Protein AF-A0A517Y3L7-F1 (afdb_monomer_lite)

Foldseek 3Di:
DDDDDDDDDDDDPDPDPDDPPVPAEEWEFAQQFPDLELVQLRRTPVSGRHAAAHEYEYEPYPDQEHEHPDEPHEYAAYYYHDDPPGADEHEYEYPYEYHYEQVSDVAHYYAEHYEYEYHYQYEDEYHHEEHEHEHADLHYEYEYQHAYEYAYEYEYHYAHEYEYEHEPVDPNTQAHHYAHEYEFAFHEYEYNYPRQARQHHQEYEFHPQDDAACRGEYEYQEENNHHLAHAYEFHLNGEYAFNYLAEHHHAEAHYDANHEYEFEQHFDPGERYEYAYAAEQANYAYQYADDPDDDAFTKGFHYHYNYPDAHHHDHHLADAQFWDAHVNFIWHWHCLPDPGGTTMIGGHPDGDFDWKWKKFFQQQWTFIFTFDLQQDRPDGTDIAHQDRRRRFMWAWDWAQQELPSFIKIWIWTAADFQTWIWIATSPVSHDTLGHTDHPDDVSRGPRHIWYKEWDCQVSPNHIKMWIKGAAQQAQKIWIWGRYPSDIDTQAIDRQDPDRPDRGMKYKEWAALQLPPGIKIKIKGFAQQFQKIWIWDSVCRSPHTDTLEDIDRQADDPLSVPQRGYWAWYWWALQLPSGIWIWIKRAAQAFRKTWIFRSNCVSVRNVVVRNVDPLEIEGVVNCRPDRQIWAWYWDQSRSNRHIWIWIWFGAQFFTWIWIGHSVQSPDHYDGPTPDIDRPPVRHGGRGTMHMD

Secondary structure (DSSP, 8-state):
---PPPPPP-------------PPPEEEE---SSSSBTT-GGGBTTSSPPPTT-EEEE-S-S--EEEE--TTEEESEEEES-STT-----EEEESS-EEEETTS-S-SEEE-SSEEEEESSS-EEEESS-EEEEE--TT-EEEE-SPEEESS-EEEESSSEEEE---TTSTT-------SPEEE-SEEEEE---SSS-SS-SEEEE--S-SSTTSEEEE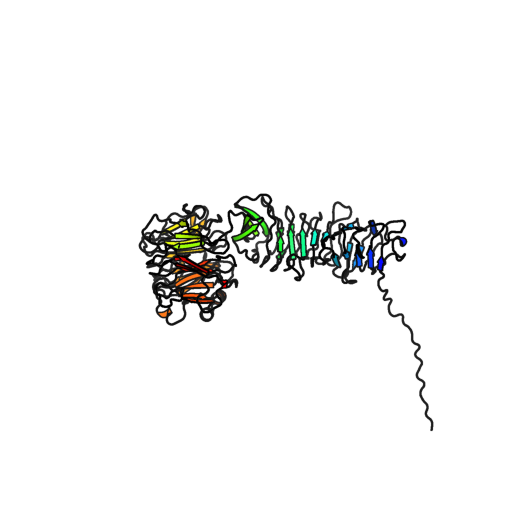E-SSS-S-TTPEEEE-TTEEEEE--SS-EEESEEEE-TT-EEE-B--STT--SEEESS-EE-TTPEE-PBPPSS--TT-EEEEEEE-SSSPPBS--TT--TT-EEEETTEEEEEEEEETTTTEEEEEE-SS----EEEEE-STTSEEEEEE--TTS---SPPEEEESSS--SS-EEEEEE-SSSSSSPEEEEEE-TTS---EEEE-TTTS--EEEEEE-SSTT-TT--S-EEEEEE-SSSSSS-EEEEEE-TT--SEEEEEEEETTEEEEEEEEESSS-TT--S-EEEEEE-SSSSSS-EEEEEE-TTS-SEEEEE-GGGTTSSPPBSS--EESS-STTTTT--S-EEEEEE-SS-SSS-EEEEEE-TTS--EEEEE-HHHHHTT-HHHHHHS-SEEEEGGG-TT--S-EEEEEE-SSSSSS-EEEEEE-TTSB--EEEE-GGG--SSSPPPPSEEE-GGGG-B-TT--EE-

Structure (mmCIF, N/CA/C/O backbone):
data_AF-A0A517Y3L7-F1
#
_entry.id   AF-A0A517Y3L7-F1
#
loop_
_atom_site.group_PDB
_atom_site.id
_atom_site.type_symbol
_atom_site.label_atom_id
_atom_site.label_alt_id
_atom_site.label_comp_id
_atom_site.label_asym_id
_atom_site.label_entity_id
_atom_site.label_seq_id
_atom_site.pdbx_PDB_ins_code
_atom_site.Cartn_x
_atom_site.Cartn_y
_atom_site.Cartn_z
_atom_site.occupancy
_atom_site.B_iso_or_equiv
_atom_site.auth_seq_id
_atom_site.auth_comp_id
_atom_site.auth_asym_id
_atom_site.auth_atom_id
_atom_site.pdbx_PDB_model_num
ATOM 1 N N . MET A 1 1 ? -78.018 -64.694 26.580 1.00 43.09 1 MET A N 1
ATOM 2 C CA . MET A 1 1 ? -76.608 -64.482 26.188 1.00 43.09 1 MET A CA 1
ATOM 3 C C . MET A 1 1 ? -76.006 -63.459 27.131 1.00 43.09 1 MET A C 1
ATOM 5 O O . MET A 1 1 ? -76.563 -62.379 27.266 1.00 43.09 1 MET A O 1
ATOM 9 N N . ARG A 1 2 ? -74.946 -63.841 27.850 1.00 42.09 2 ARG A N 1
ATOM 10 C CA . ARG A 1 2 ? -74.140 -62.941 28.683 1.00 42.09 2 ARG A CA 1
ATOM 11 C C . ARG A 1 2 ? -73.312 -62.042 27.764 1.00 42.09 2 ARG A C 1
ATOM 13 O O . ARG A 1 2 ? -72.660 -62.572 26.876 1.00 42.09 2 ARG A O 1
ATOM 20 N N . HIS A 1 3 ? -73.277 -60.741 28.026 1.00 41.38 3 HIS A N 1
ATOM 21 C CA . HIS A 1 3 ? -72.160 -59.887 27.628 1.00 41.38 3 HIS A CA 1
ATOM 22 C C . HIS A 1 3 ? -71.798 -58.998 2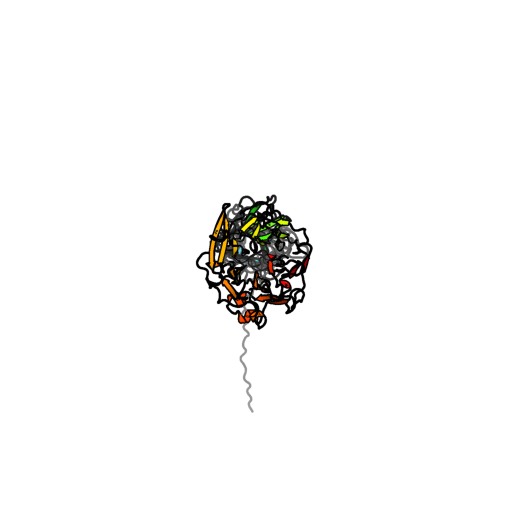8.817 1.00 41.38 3 HIS A C 1
ATOM 24 O O . HIS A 1 3 ? -72.534 -58.093 29.193 1.00 41.38 3 HIS A O 1
ATOM 30 N N . THR A 1 4 ? -70.686 -59.347 29.454 1.00 46.94 4 THR A N 1
ATOM 31 C CA . THR A 1 4 ? -70.003 -58.585 30.498 1.00 46.94 4 THR A CA 1
ATOM 32 C C . THR A 1 4 ? -69.036 -57.613 29.831 1.00 46.94 4 THR A C 1
ATOM 34 O O . THR A 1 4 ? -68.093 -58.049 29.173 1.00 46.94 4 THR A O 1
ATOM 37 N N . THR A 1 5 ? -69.258 -56.313 29.994 1.00 49.81 5 THR A N 1
ATOM 38 C CA . THR A 1 5 ? -68.304 -55.252 29.638 1.00 49.81 5 THR A CA 1
ATOM 39 C C . THR A 1 5 ? -67.323 -55.023 30.801 1.00 49.81 5 THR A C 1
ATOM 41 O O . THR A 1 5 ? -67.767 -55.005 31.951 1.00 49.81 5 THR A O 1
ATOM 44 N N . PRO A 1 6 ? -66.006 -54.857 30.564 1.00 47.34 6 PRO A N 1
ATOM 45 C CA . PRO A 1 6 ? -65.034 -54.657 31.636 1.00 47.34 6 PRO A CA 1
ATOM 46 C C . PRO A 1 6 ? -65.044 -53.207 32.135 1.00 47.34 6 PRO A C 1
ATOM 48 O O . PRO A 1 6 ? -65.073 -52.264 31.346 1.00 47.34 6 PRO A O 1
ATOM 51 N N . VAL A 1 7 ? -64.977 -53.033 33.455 1.00 49.69 7 VAL A N 1
ATOM 52 C CA . VAL A 1 7 ? -64.761 -51.738 34.114 1.00 49.69 7 VAL A CA 1
ATOM 53 C C . VAL A 1 7 ? -63.269 -51.400 34.038 1.00 49.69 7 VAL A C 1
ATOM 55 O O . VAL A 1 7 ? -62.447 -52.126 34.592 1.00 49.69 7 VAL A O 1
ATOM 58 N N . LEU A 1 8 ? -62.917 -50.307 33.356 1.00 47.03 8 LEU A N 1
ATOM 59 C CA . LEU A 1 8 ? -61.557 -49.757 33.359 1.00 47.03 8 LEU A CA 1
ATOM 60 C C . LEU A 1 8 ? -61.261 -49.044 34.698 1.00 47.03 8 LEU A C 1
ATOM 62 O O . LEU A 1 8 ? -62.159 -48.402 35.254 1.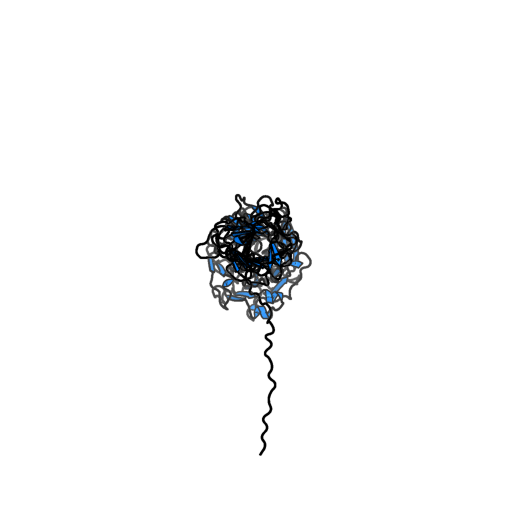00 47.03 8 LEU A O 1
ATOM 66 N N . PRO A 1 9 ? -60.024 -49.117 35.226 1.00 46.47 9 PRO A N 1
ATOM 67 C CA . PRO A 1 9 ? -59.666 -48.457 36.474 1.00 46.47 9 PRO A CA 1
ATOM 68 C C . PRO A 1 9 ? -59.671 -46.933 36.310 1.00 46.47 9 PRO A C 1
ATOM 70 O O . PRO A 1 9 ? -59.100 -46.385 35.369 1.00 46.47 9 PRO A O 1
ATOM 73 N N . ARG A 1 10 ? -60.299 -46.230 37.259 1.00 50.38 10 ARG A N 1
ATOM 74 C CA . ARG A 1 10 ? -60.228 -44.767 37.358 1.00 50.38 10 ARG A CA 1
ATOM 75 C C . ARG A 1 10 ? -58.817 -44.360 37.784 1.00 50.38 10 ARG A C 1
ATOM 77 O O . ARG A 1 10 ? -58.494 -44.420 38.969 1.00 50.38 10 ARG A O 1
ATOM 84 N N . HIS A 1 11 ? -57.997 -43.906 36.840 1.00 50.53 11 HIS A N 1
ATOM 85 C CA . HIS A 1 11 ? -56.806 -43.129 37.168 1.00 50.53 11 HIS A CA 1
ATOM 86 C C . HIS A 1 11 ? -57.242 -41.794 37.786 1.00 50.53 11 HIS A C 1
ATOM 88 O O . HIS A 1 11 ? -57.921 -40.991 37.147 1.00 50.53 11 HIS A O 1
ATOM 94 N N . ARG A 1 12 ? -56.870 -41.552 39.050 1.00 54.28 12 ARG A N 1
ATOM 95 C CA . ARG A 1 12 ? -56.853 -40.192 39.600 1.00 54.28 12 ARG A CA 1
ATOM 96 C C . ARG A 1 12 ? -55.804 -39.407 38.822 1.00 54.28 12 ARG A C 1
ATOM 98 O O . ARG A 1 12 ? -54.641 -39.799 38.821 1.00 54.28 12 ARG A O 1
ATOM 105 N N . VAL A 1 13 ? -56.210 -38.301 38.208 1.00 44.38 13 VAL A N 1
ATOM 106 C CA . VAL A 1 13 ? -55.273 -37.289 37.717 1.00 44.38 13 VAL A CA 1
ATOM 107 C C . VAL A 1 13 ? -54.546 -36.740 38.943 1.00 44.38 13 VAL A C 1
ATOM 109 O O . VAL A 1 13 ? -55.154 -36.090 39.794 1.00 44.38 13 VAL A O 1
ATOM 112 N N . ARG A 1 14 ? -53.265 -37.074 39.086 1.00 54.47 14 ARG A N 1
ATOM 113 C CA . ARG A 1 14 ? -52.361 -36.369 39.991 1.00 54.47 14 ARG A CA 1
ATOM 114 C C . ARG A 1 14 ? -51.876 -35.161 39.196 1.00 54.47 14 ARG A C 1
ATOM 116 O O . ARG A 1 14 ? -51.175 -35.339 38.208 1.00 54.47 14 ARG A O 1
ATOM 123 N N . LEU A 1 15 ? -52.302 -33.958 39.583 1.00 48.88 15 LEU A N 1
ATOM 124 C CA . LEU A 1 15 ? -51.553 -32.760 39.214 1.00 48.88 15 LEU A CA 1
ATOM 125 C C . LEU A 1 15 ? -50.228 -32.860 39.968 1.00 48.88 15 LEU A C 1
ATOM 127 O O . LEU A 1 15 ? -50.165 -32.598 41.168 1.00 48.88 15 LEU A O 1
ATOM 131 N N . GLU A 1 16 ? -49.193 -33.329 39.289 1.00 52.03 16 GLU A N 1
ATOM 132 C CA . GLU A 1 16 ? -47.834 -33.034 39.712 1.00 52.03 16 GLU A CA 1
ATOM 133 C C . GLU A 1 16 ? -47.597 -31.568 39.354 1.00 52.03 16 GLU A C 1
ATOM 135 O O . GLU A 1 16 ? -47.969 -31.121 38.267 1.00 52.03 16 GLU A O 1
ATOM 140 N N . ARG A 1 17 ? -47.087 -30.793 40.315 1.00 49.19 17 ARG A N 1
ATOM 141 C CA . ARG A 1 17 ? -46.676 -29.409 40.092 1.00 49.19 17 ARG A CA 1
ATOM 142 C C . ARG A 1 17 ? -45.579 -29.457 39.033 1.00 49.19 17 ARG A C 1
ATOM 144 O O . ARG A 1 17 ? -44.445 -29.807 39.344 1.00 49.19 17 ARG A O 1
ATOM 151 N N . LEU A 1 18 ? -45.969 -29.193 37.787 1.00 44.38 18 LEU A N 1
ATOM 152 C CA . LEU A 1 18 ? -45.055 -28.876 36.704 1.00 44.38 18 LEU A CA 1
ATOM 153 C C . LEU A 1 18 ? -44.183 -27.732 37.232 1.00 44.38 18 LEU A C 1
ATOM 155 O O . LEU A 1 18 ? -44.730 -26.792 37.802 1.00 44.38 18 LEU A O 1
ATOM 159 N N . GLU A 1 19 ? -42.871 -27.921 37.153 1.00 47.38 19 GLU A N 1
ATOM 160 C CA . GLU A 1 19 ? -41.778 -27.053 37.606 1.00 47.38 19 GLU A CA 1
ATOM 161 C C . GLU A 1 19 ? -42.182 -25.585 37.818 1.00 47.38 19 GLU A C 1
ATOM 163 O O . GLU A 1 19 ? -42.845 -24.999 36.960 1.00 47.38 19 GLU A O 1
ATOM 168 N N . ASP A 1 20 ? -41.746 -24.975 38.929 1.00 44.28 20 ASP A N 1
ATOM 169 C CA . ASP A 1 20 ? -41.801 -23.520 39.104 1.00 44.28 20 ASP A CA 1
ATOM 170 C C . ASP A 1 20 ? -40.955 -22.861 38.010 1.00 44.28 20 ASP A C 1
ATOM 172 O O . ASP A 1 20 ? -39.797 -22.504 38.204 1.00 44.28 20 ASP A O 1
ATOM 176 N N . ARG A 1 21 ? -41.534 -22.682 36.827 1.00 45.38 21 ARG A N 1
ATOM 177 C CA . ARG A 1 21 ? -41.110 -21.648 35.901 1.00 45.38 21 ARG A CA 1
ATOM 178 C C . ARG A 1 21 ? -41.679 -20.362 36.474 1.00 45.38 21 ARG A C 1
ATOM 180 O O . ARG A 1 21 ? -42.714 -19.886 36.013 1.00 45.38 21 ARG A O 1
ATOM 187 N N . THR A 1 22 ? -41.051 -19.853 37.534 1.00 55.84 22 THR A N 1
ATOM 188 C CA . THR A 1 22 ? -41.188 -18.444 37.897 1.00 55.84 22 THR A CA 1
ATOM 189 C C . THR A 1 22 ? -40.742 -17.681 36.663 1.00 55.84 22 THR A C 1
ATOM 191 O O . THR A 1 22 ? -39.563 -17.671 36.312 1.00 55.84 22 THR A O 1
ATOM 194 N N . ASN A 1 23 ? -41.717 -17.188 35.904 1.00 64.88 23 ASN A N 1
ATOM 195 C CA . ASN A 1 23 ? -41.434 -16.252 34.838 1.00 64.88 23 ASN A CA 1
ATOM 196 C C . ASN A 1 23 ? -40.734 -15.066 35.518 1.00 64.88 23 ASN A C 1
ATOM 198 O O . ASN A 1 23 ? -41.215 -14.660 36.573 1.00 64.88 23 ASN A O 1
ATOM 202 N N . PRO A 1 24 ? -39.596 -14.589 35.004 1.00 78.06 24 PRO A N 1
ATOM 203 C CA . PRO A 1 24 ? -38.893 -13.486 35.641 1.00 78.06 24 PRO A CA 1
ATOM 204 C C . PRO A 1 24 ? -39.819 -12.278 35.739 1.00 78.06 24 PRO A C 1
ATOM 206 O O . PRO A 1 24 ? -40.533 -11.964 34.777 1.00 78.06 24 PRO A O 1
ATOM 209 N N . ASP A 1 25 ? -39.834 -11.656 36.913 1.00 89.50 25 ASP A N 1
ATOM 210 C CA . ASP A 1 25 ? -40.665 -10.491 37.176 1.00 89.50 25 ASP A CA 1
ATOM 211 C C . ASP A 1 25 ? -39.924 -9.228 36.716 1.00 89.50 25 ASP A C 1
ATOM 213 O O . ASP A 1 25 ? -38.695 -9.146 36.747 1.00 89.50 25 ASP A O 1
ATOM 217 N N . THR A 1 26 ? -40.670 -8.227 36.247 1.00 93.38 26 THR A N 1
ATOM 218 C CA . THR A 1 26 ? -40.107 -6.917 35.896 1.00 93.38 26 THR A CA 1
ATOM 219 C C . THR A 1 26 ? -40.326 -5.946 37.047 1.00 93.38 26 THR A C 1
ATOM 221 O O . THR A 1 26 ? -41.464 -5.626 37.395 1.00 93.38 26 THR A O 1
ATOM 224 N N . HIS A 1 27 ? -39.233 -5.440 37.605 1.00 94.12 27 HIS A N 1
ATOM 225 C CA . HIS A 1 27 ? -39.224 -4.465 38.683 1.00 94.12 27 HIS A CA 1
ATOM 226 C C . HIS A 1 27 ? -38.856 -3.085 38.145 1.00 94.12 27 HIS A C 1
ATOM 228 O O . HIS A 1 27 ? -37.722 -2.827 37.742 1.00 94.12 27 HIS A O 1
ATOM 234 N N . THR A 1 28 ? -39.829 -2.176 38.162 1.00 92.62 28 THR A N 1
ATOM 235 C CA . THR A 1 28 ? -39.617 -0.774 37.795 1.00 92.62 28 THR A CA 1
ATOM 236 C C . THR A 1 28 ? -39.294 0.045 39.039 1.00 92.62 28 THR A C 1
ATOM 238 O O . THR A 1 28 ? -40.065 0.038 40.002 1.00 92.62 28 THR A O 1
ATOM 241 N N . TRP A 1 29 ? -38.172 0.759 39.023 1.00 91.62 29 TRP A N 1
ATOM 242 C CA . TRP A 1 29 ? -37.853 1.753 40.045 1.00 91.62 29 TRP A CA 1
ATOM 243 C C . TRP A 1 29 ? -38.841 2.911 39.956 1.00 91.62 29 TRP A C 1
ATOM 245 O O . TRP A 1 29 ? -39.093 3.405 38.862 1.00 91.62 29 TRP A O 1
ATOM 255 N N . GLY A 1 30 ? -39.383 3.331 41.095 1.00 87.62 30 GLY A N 1
ATOM 256 C CA . GLY A 1 30 ? -40.197 4.536 41.253 1.00 87.62 30 GLY A CA 1
ATOM 257 C C . GLY A 1 30 ? -39.601 5.555 42.232 1.00 87.62 30 GLY A C 1
ATOM 258 O O . GLY A 1 30 ? -39.984 6.723 42.186 1.00 87.62 30 GLY A O 1
ATOM 259 N N . GLY A 1 31 ? -38.669 5.145 43.103 1.00 88.12 31 GLY A N 1
ATOM 260 C CA . GLY A 1 31 ? -37.936 6.039 44.012 1.00 88.12 31 GLY A CA 1
ATOM 261 C C . GLY A 1 31 ? -38.802 6.727 45.076 1.00 88.12 31 GLY A C 1
ATOM 262 O O . GLY A 1 31 ? -38.534 7.871 45.435 1.00 88.12 31 GLY A O 1
ATOM 263 N N . LEU A 1 32 ? -39.880 6.072 45.524 1.00 87.81 32 LEU A N 1
ATOM 264 C CA . LEU A 1 32 ? -40.828 6.603 46.517 1.00 87.81 32 LEU A CA 1
ATOM 265 C C . LEU A 1 32 ? -40.558 6.113 47.954 1.00 87.81 32 LEU A C 1
ATOM 267 O O . LEU A 1 32 ? -41.352 6.405 48.852 1.00 87.81 32 LEU A O 1
ATOM 271 N N . GLY A 1 33 ? -39.490 5.342 48.163 1.00 87.88 33 GLY A N 1
ATOM 272 C CA . GLY A 1 33 ? -39.077 4.817 49.460 1.00 87.88 33 GLY A CA 1
ATOM 273 C C . GLY A 1 33 ? -38.465 5.873 50.380 1.00 87.88 33 GLY A C 1
ATOM 274 O O . GLY A 1 33 ? -38.423 7.067 50.078 1.00 87.88 33 GLY A O 1
ATOM 275 N N . LEU A 1 34 ? -38.032 5.425 51.559 1.00 91.50 34 LEU A N 1
ATOM 276 C CA . LEU A 1 34 ? -37.415 6.281 52.577 1.00 91.50 34 LEU A CA 1
ATOM 277 C C . LEU A 1 34 ? -35.903 6.423 52.387 1.00 91.50 34 LEU A C 1
ATOM 279 O O . LEU A 1 34 ? -35.328 7.405 52.861 1.00 91.50 34 LEU A O 1
ATOM 283 N N . THR A 1 35 ? -35.268 5.450 51.736 1.00 93.31 35 THR A N 1
ATOM 284 C CA . THR A 1 35 ? -33.856 5.500 51.336 1.00 93.31 35 THR A CA 1
ATOM 285 C C . THR A 1 35 ? -33.733 5.400 49.819 1.00 93.31 35 THR A C 1
ATOM 287 O O . THR A 1 35 ? -34.731 5.233 49.122 1.00 93.31 35 THR A O 1
ATOM 290 N N . ASN A 1 36 ? -32.511 5.498 49.298 1.00 92.94 36 ASN A N 1
ATOM 291 C CA . ASN A 1 36 ? -32.227 5.296 47.876 1.00 92.94 36 ASN A CA 1
ATOM 292 C C . ASN A 1 36 ? -31.765 3.863 47.576 1.00 92.94 36 ASN A C 1
ATOM 294 O O . ASN A 1 36 ? -31.317 3.588 46.465 1.00 92.94 36 ASN A O 1
ATOM 298 N N . ASP A 1 37 ? -31.880 2.966 48.556 1.00 95.62 37 ASP A N 1
ATOM 299 C CA . ASP A 1 37 ? -31.364 1.606 48.479 1.00 95.62 37 ASP A CA 1
ATOM 300 C C . ASP A 1 37 ? -32.328 0.688 47.721 1.00 95.62 37 ASP A C 1
ATOM 302 O O . ASP A 1 37 ? -33.557 0.785 47.847 1.00 95.62 37 ASP A O 1
ATOM 306 N N . TRP A 1 38 ? -31.778 -0.261 46.970 1.00 96.44 38 TRP A N 1
ATOM 307 C CA . TRP A 1 38 ? -32.548 -1.303 46.289 1.00 96.44 38 TRP A CA 1
ATOM 308 C C . TRP A 1 38 ? -33.232 -2.266 47.265 1.00 96.44 38 TRP A C 1
ATOM 310 O O . TRP A 1 38 ? -34.243 -2.879 46.902 1.00 96.44 38 TRP A O 1
ATOM 320 N N . SER A 1 39 ? -32.734 -2.387 48.497 1.00 96.44 39 SER A N 1
ATOM 321 C CA . SER A 1 39 ? -33.357 -3.165 49.570 1.00 96.44 39 SER A CA 1
ATOM 322 C C . SER A 1 39 ? -34.624 -2.541 50.165 1.00 96.44 39 SER A C 1
ATOM 324 O O . SER A 1 39 ? -35.426 -3.272 50.760 1.00 96.44 39 SER A O 1
ATOM 326 N N . ASP A 1 40 ? -34.878 -1.243 49.958 1.00 95.56 40 ASP A N 1
ATOM 327 C CA . ASP A 1 40 ? -36.160 -0.628 50.309 1.00 95.56 40 ASP A CA 1
ATOM 328 C C . ASP A 1 40 ? -37.217 -0.991 49.254 1.00 95.56 40 ASP A C 1
ATOM 330 O O . ASP A 1 40 ? -37.303 -0.417 48.167 1.00 95.56 40 ASP A O 1
ATOM 334 N N . SER A 1 41 ? -38.075 -1.955 49.595 1.00 95.69 41 SER A N 1
ATOM 335 C CA . SER A 1 41 ? -39.151 -2.431 48.721 1.00 95.69 41 SER A CA 1
ATOM 336 C C . SER A 1 41 ? -40.102 -1.330 48.229 1.00 95.69 41 SER A C 1
ATOM 338 O O . SER A 1 41 ? -40.734 -1.513 47.190 1.00 95.69 41 SER A O 1
ATOM 340 N N . PHE A 1 42 ? -40.214 -0.199 48.940 1.00 93.69 42 PHE A N 1
ATOM 341 C CA . PHE A 1 42 ? -41.081 0.918 48.546 1.00 93.69 42 PHE A CA 1
ATOM 342 C C . PHE A 1 42 ? -40.496 1.771 47.413 1.00 93.69 42 PHE A C 1
ATOM 344 O O . PHE A 1 42 ? -41.233 2.536 46.788 1.00 93.69 42 PHE A O 1
ATOM 351 N N . ASN A 1 43 ? -39.206 1.616 47.098 1.00 92.94 43 ASN A N 1
ATOM 352 C CA . ASN A 1 43 ? -38.615 2.216 45.904 1.00 92.94 43 ASN A CA 1
ATOM 353 C C . ASN A 1 43 ? -39.070 1.541 44.611 1.00 92.94 43 ASN A C 1
ATOM 355 O O . ASN A 1 43 ? -38.973 2.154 43.549 1.00 92.94 43 ASN A O 1
ATOM 359 N N . TRP A 1 44 ? -39.595 0.319 44.682 1.00 93.31 44 TRP A N 1
ATOM 360 C CA . TRP A 1 44 ? -40.043 -0.450 43.527 1.00 93.31 44 TRP A CA 1
ATOM 361 C C . TRP A 1 44 ? -41.554 -0.327 43.350 1.00 93.31 44 TRP A C 1
ATOM 363 O O . TRP A 1 44 ? -42.319 -0.501 44.297 1.00 93.31 44 TRP A O 1
ATOM 373 N N . VAL A 1 45 ? -42.012 -0.088 42.118 1.00 91.50 45 VAL A N 1
ATOM 374 C CA . VAL A 1 45 ? -43.447 0.051 41.793 1.00 91.50 45 VAL A CA 1
ATOM 375 C C . VAL A 1 45 ? -44.241 -1.213 42.152 1.00 91.50 45 VAL A C 1
ATOM 377 O O . VAL A 1 45 ? -45.417 -1.128 42.504 1.00 91.50 45 VAL A O 1
ATOM 380 N N . SER A 1 46 ? -43.600 -2.384 42.111 1.00 90.06 46 SER A N 1
ATOM 381 C CA . SER A 1 46 ? -44.185 -3.661 42.536 1.00 90.06 46 SER A CA 1
ATOM 382 C C . SER A 1 46 ? -44.390 -3.775 44.053 1.00 90.06 46 SER A C 1
ATOM 384 O O . SER A 1 46 ? -45.127 -4.653 44.501 1.00 90.06 46 SER A O 1
ATOM 386 N N . GLY A 1 47 ? -43.741 -2.921 44.853 1.00 92.31 47 GLY A N 1
ATOM 387 C CA . GLY A 1 47 ? -43.683 -3.037 46.311 1.00 92.31 47 GLY A CA 1
ATOM 388 C C . GLY A 1 47 ? -42.832 -4.214 46.801 1.00 92.31 47 GLY A C 1
ATOM 389 O O . GLY A 1 47 ? -42.972 -4.636 47.949 1.00 92.31 47 GLY A O 1
ATOM 390 N N . THR A 1 48 ? -41.987 -4.783 45.938 1.00 94.38 48 THR A N 1
ATOM 391 C CA . THR A 1 48 ? -41.116 -5.929 46.231 1.00 94.38 48 THR A CA 1
ATOM 392 C C . THR A 1 48 ? -39.716 -5.690 45.681 1.00 94.38 48 THR A C 1
ATOM 394 O O . THR A 1 48 ? -39.554 -5.106 44.609 1.00 94.38 48 THR A O 1
ATOM 397 N N . THR A 1 49 ? -38.697 -6.154 46.409 1.00 94.56 49 THR A N 1
ATOM 398 C CA . THR A 1 49 ? -37.306 -6.046 45.958 1.00 94.56 49 THR A CA 1
ATOM 399 C C . THR A 1 49 ? -37.010 -7.061 44.844 1.00 94.56 49 THR A C 1
ATOM 401 O O . THR A 1 49 ? -37.527 -8.181 44.905 1.00 94.56 49 THR A O 1
ATOM 404 N N . PRO A 1 50 ? -36.185 -6.706 43.842 1.00 95.50 50 PRO A N 1
ATOM 405 C CA . PRO A 1 50 ? -35.817 -7.609 42.753 1.00 95.50 50 PRO A CA 1
ATOM 406 C C . PRO A 1 50 ? -35.044 -8.843 43.240 1.00 95.50 50 PRO A C 1
ATOM 408 O O . PRO A 1 50 ? -34.078 -8.729 44.008 1.00 95.50 50 PRO A O 1
ATOM 411 N N . ALA A 1 51 ? -35.417 -10.026 42.757 1.00 95.12 51 ALA A N 1
ATOM 412 C CA . ALA A 1 51 ? -34.701 -11.277 42.975 1.00 95.12 51 ALA A CA 1
ATOM 413 C C . ALA A 1 51 ? -33.734 -11.596 41.819 1.00 95.12 51 ALA A C 1
ATOM 415 O O . ALA A 1 51 ? -33.683 -10.926 40.790 1.00 95.12 51 ALA A O 1
ATOM 416 N N . SER A 1 52 ? -32.906 -12.630 42.000 1.00 95.50 52 SER A N 1
ATOM 417 C CA . SER A 1 52 ? -32.008 -13.074 40.929 1.00 95.50 52 SER A CA 1
ATOM 418 C C . SER A 1 52 ? -32.818 -13.681 39.781 1.00 95.50 52 SER A C 1
ATOM 420 O O . SER A 1 52 ? -33.685 -14.519 40.014 1.00 95.50 52 SER A O 1
ATOM 422 N N . GLY A 1 53 ? -32.484 -13.305 38.550 1.00 95.19 53 GLY A N 1
ATOM 423 C CA . GLY A 1 53 ? -33.187 -13.686 37.327 1.00 95.19 53 GLY A CA 1
ATOM 424 C C . GLY A 1 53 ? -34.227 -12.669 36.857 1.00 95.19 53 GLY A C 1
ATOM 425 O O . GLY A 1 53 ? -34.673 -12.787 35.720 1.00 95.19 53 GLY A O 1
ATOM 426 N N . ASP A 1 54 ? -34.564 -11.672 37.674 1.00 96.56 54 ASP A N 1
ATOM 427 C CA . ASP A 1 54 ? -35.559 -10.652 37.335 1.00 96.56 54 ASP A CA 1
ATOM 428 C C . ASP A 1 54 ? -35.015 -9.580 36.380 1.00 96.56 54 ASP A C 1
ATOM 430 O O . ASP A 1 54 ? -33.801 -9.447 36.172 1.00 96.56 54 ASP A O 1
ATOM 434 N N . ASP A 1 55 ? -35.940 -8.817 35.799 1.00 95.69 55 ASP A N 1
ATOM 435 C CA . ASP A 1 55 ? -35.666 -7.647 34.970 1.00 95.69 55 ASP A CA 1
ATOM 436 C C . ASP A 1 55 ? -35.768 -6.371 35.815 1.00 95.69 55 ASP A C 1
ATOM 438 O O . ASP A 1 55 ? -36.782 -6.128 36.469 1.00 95.69 55 ASP A O 1
ATOM 442 N N . VAL A 1 56 ? -34.738 -5.528 35.775 1.00 95.44 56 VAL A N 1
ATOM 443 C CA . VAL A 1 56 ? -34.679 -4.255 36.504 1.00 95.44 56 VAL A CA 1
ATOM 444 C C . VAL A 1 56 ? -34.803 -3.097 35.518 1.00 95.44 56 VAL A C 1
ATOM 446 O O . VAL A 1 56 ? -34.096 -3.050 34.513 1.00 95.44 56 VAL A O 1
ATOM 449 N N . MET A 1 57 ? -35.702 -2.153 35.793 1.00 93.00 57 MET A N 1
ATOM 450 C CA . MET A 1 57 ? -36.097 -1.109 34.845 1.00 93.00 57 MET A CA 1
ATOM 451 C C . MET A 1 57 ? -36.175 0.273 35.503 1.00 93.00 57 MET A C 1
ATOM 453 O O . MET A 1 57 ? -36.806 0.443 36.544 1.00 93.00 57 MET A O 1
ATOM 457 N N . PHE A 1 58 ? -35.610 1.286 34.847 1.00 90.12 58 PHE A N 1
ATOM 458 C CA . PHE A 1 58 ? -35.657 2.689 35.262 1.00 90.12 58 PHE A CA 1
ATOM 459 C C . PHE A 1 58 ? -36.443 3.521 34.237 1.00 90.12 58 PHE A C 1
ATOM 461 O O . PHE A 1 58 ? -36.137 3.521 33.039 1.00 90.12 58 PHE A O 1
ATOM 468 N N . VAL A 1 59 ? -37.475 4.228 34.710 1.00 81.19 59 VAL A N 1
ATOM 469 C CA . VAL A 1 59 ? -38.415 5.032 33.908 1.00 81.19 59 VAL A CA 1
ATOM 470 C C . VAL A 1 59 ? -38.566 6.396 34.574 1.00 81.19 59 VAL A C 1
ATOM 472 O O . VAL A 1 59 ? -38.998 6.407 35.711 1.00 81.19 59 VAL A O 1
ATOM 475 N N . ASN A 1 60 ? -38.277 7.515 33.886 1.00 65.06 60 ASN A N 1
ATOM 476 C CA . ASN A 1 60 ? -38.574 8.907 34.310 1.00 65.06 60 ASN A CA 1
ATOM 477 C C . ASN A 1 60 ? -38.816 9.083 35.827 1.00 65.06 60 ASN A C 1
ATOM 479 O O . ASN A 1 60 ? -39.947 9.289 36.279 1.00 65.06 60 ASN A O 1
ATOM 483 N N . ASN A 1 61 ? -37.745 8.943 36.607 1.00 61.72 61 ASN A N 1
ATOM 484 C CA . ASN A 1 61 ? -37.852 8.796 38.048 1.00 61.72 61 ASN A CA 1
ATOM 485 C C . ASN A 1 61 ? -37.762 10.131 38.782 1.00 61.72 61 ASN A C 1
ATOM 487 O O . ASN A 1 61 ? -37.157 11.096 38.321 1.00 61.72 61 ASN A O 1
ATOM 491 N N . VAL A 1 62 ? -38.395 10.176 39.955 1.00 58.97 62 VAL A N 1
ATOM 492 C CA . VAL A 1 62 ? -38.317 11.319 40.879 1.00 58.97 62 VAL A CA 1
ATOM 493 C C . VAL A 1 62 ? -36.936 11.395 41.535 1.00 58.97 62 VAL A C 1
ATOM 495 O O . VAL A 1 62 ? -36.498 12.470 41.940 1.00 58.97 62 VAL A O 1
ATOM 498 N N . ASN A 1 63 ? -36.256 10.248 41.614 1.00 70.00 63 ASN A N 1
ATOM 499 C CA . ASN A 1 63 ? -34.892 10.120 42.081 1.00 70.00 63 ASN A CA 1
ATOM 500 C C . ASN A 1 63 ? -34.079 9.253 41.116 1.00 70.00 63 ASN A C 1
ATOM 502 O O . ASN A 1 63 ? -34.377 8.074 40.918 1.00 70.00 63 ASN A O 1
ATOM 506 N N . ASN A 1 64 ? -33.051 9.869 40.545 1.00 80.19 64 ASN A N 1
ATOM 507 C CA . ASN A 1 64 ? -32.192 9.274 39.535 1.00 80.19 64 ASN A CA 1
ATOM 508 C C . ASN A 1 64 ? -30.846 8.795 40.088 1.00 80.19 64 ASN A C 1
ATOM 510 O O . ASN A 1 64 ? -30.031 8.314 39.310 1.00 80.19 64 ASN A O 1
ATOM 514 N N . ASN A 1 65 ? -30.610 8.919 41.396 1.00 87.69 65 ASN A N 1
ATOM 515 C CA . ASN A 1 65 ? -29.409 8.409 42.045 1.00 87.69 65 ASN A CA 1
ATOM 516 C C . ASN A 1 65 ? -29.798 7.365 43.096 1.00 87.69 65 ASN A C 1
ATOM 518 O O . ASN A 1 65 ? -30.499 7.681 44.062 1.00 87.69 65 ASN A O 1
ATOM 522 N N . GLN A 1 66 ? -29.380 6.126 42.872 1.00 92.81 66 GLN A N 1
ATOM 523 C CA . GLN A 1 66 ? -29.838 4.955 43.614 1.00 92.81 66 GLN A CA 1
ATOM 524 C C . GLN A 1 66 ? -28.681 4.032 43.968 1.00 92.81 66 GLN A C 1
ATOM 526 O O . GLN A 1 66 ? -27.729 3.895 43.199 1.00 92.81 66 GLN A O 1
ATOM 531 N N . ASP A 1 67 ? -28.809 3.377 45.112 1.00 96.06 67 ASP A N 1
ATOM 532 C CA . ASP A 1 67 ? -27.780 2.544 45.709 1.00 96.06 67 ASP A CA 1
ATOM 533 C C . ASP A 1 67 ? -28.175 1.072 45.563 1.00 96.06 67 ASP A C 1
ATOM 535 O O . ASP A 1 67 ? -29.146 0.598 46.15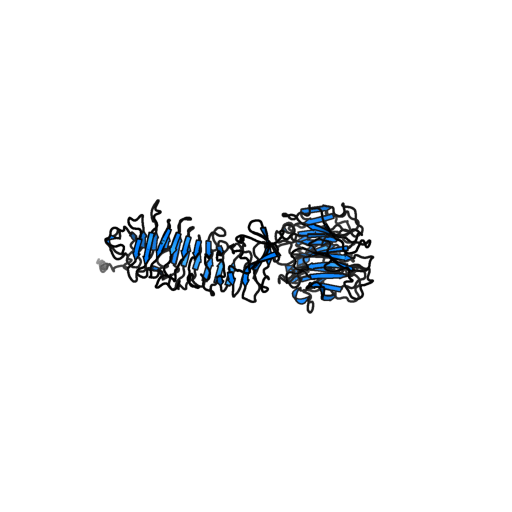8 1.00 96.06 67 ASP A O 1
ATOM 539 N N . GLN A 1 68 ? -27.424 0.332 44.750 1.00 96.81 68 GLN A N 1
ATOM 540 C CA . GLN A 1 68 ? -27.571 -1.114 44.682 1.00 96.81 68 GLN A CA 1
ATOM 541 C C . GLN A 1 68 ? -26.825 -1.758 45.856 1.00 96.81 68 GLN A C 1
ATOM 543 O O . GLN A 1 68 ? -25.604 -1.926 45.821 1.00 96.81 68 GLN A O 1
ATOM 548 N N . ASP A 1 69 ? -27.573 -2.134 46.891 1.00 97.50 69 ASP A N 1
ATOM 549 C CA . ASP A 1 69 ? -27.094 -2.740 48.136 1.00 97.50 69 ASP A CA 1
ATOM 550 C C . ASP A 1 69 ? -27.479 -4.226 48.291 1.00 97.50 69 ASP A C 1
ATOM 552 O O . ASP A 1 69 ? -27.113 -4.884 49.270 1.00 97.50 69 ASP A O 1
ATOM 556 N N . LEU A 1 70 ? -28.209 -4.798 47.327 1.00 97.44 70 LEU A N 1
ATOM 557 C CA . LEU A 1 70 ? -28.630 -6.196 47.378 1.00 97.44 70 LEU A CA 1
ATOM 558 C C . LEU A 1 70 ? -27.467 -7.143 47.041 1.00 97.44 70 LEU A C 1
ATOM 560 O O . LEU A 1 70 ? -27.129 -7.370 45.881 1.00 97.44 70 LEU A O 1
ATOM 564 N N . VAL A 1 71 ? -26.912 -7.778 48.072 1.00 96.69 71 VAL A N 1
ATOM 565 C CA . VAL A 1 71 ? -25.775 -8.706 47.966 1.00 96.69 71 VAL A CA 1
ATOM 566 C C . VAL A 1 71 ? -26.095 -9.948 47.120 1.00 96.69 71 VAL A C 1
ATOM 568 O O . VAL A 1 71 ? -27.084 -10.647 47.357 1.00 96.69 71 VAL A O 1
ATOM 571 N N . GLY A 1 72 ? -25.198 -10.281 46.183 1.00 90.25 72 GLY A N 1
ATOM 572 C CA . GLY A 1 72 ? -25.186 -11.563 45.464 1.00 90.25 72 GLY A CA 1
ATOM 573 C C . GLY A 1 72 ? -26.319 -11.743 44.451 1.00 90.25 72 GLY A C 1
ATOM 574 O O . GLY A 1 72 ? -26.658 -12.877 44.097 1.00 90.25 72 GLY A O 1
ATOM 575 N N . ARG A 1 73 ? -26.945 -10.647 44.009 1.00 95.62 73 ARG A N 1
ATOM 576 C CA . ARG A 1 73 ? -28.017 -10.688 43.011 1.00 95.62 73 ARG A CA 1
ATOM 577 C C . ARG A 1 73 ? -27.455 -10.730 41.600 1.00 95.62 73 ARG A C 1
ATOM 579 O O . ARG A 1 73 ? -26.506 -10.025 41.276 1.00 95.62 73 ARG A O 1
ATOM 586 N N . VAL A 1 74 ? -28.076 -11.562 40.767 1.00 97.31 74 VAL A N 1
ATOM 587 C CA . VAL A 1 74 ? -27.732 -11.711 39.350 1.00 97.31 74 VAL A CA 1
ATOM 588 C C . VAL A 1 74 ? -28.995 -11.511 38.528 1.00 97.31 74 VAL A C 1
ATOM 590 O O . VAL A 1 74 ? -29.918 -12.313 38.648 1.00 97.31 74 VAL A O 1
ATOM 593 N N . TYR A 1 75 ? -29.048 -10.468 37.710 1.00 97.88 75 TYR A N 1
ATOM 594 C CA . TYR A 1 75 ? -30.248 -10.081 36.970 1.00 97.88 75 TYR A CA 1
ATOM 595 C C . TYR A 1 75 ? -30.217 -10.533 35.514 1.00 97.88 75 TYR A C 1
ATOM 597 O O . TYR A 1 75 ? -29.161 -10.821 34.934 1.00 97.88 75 TYR A O 1
ATOM 605 N N . ARG A 1 76 ? -31.414 -10.605 34.929 1.00 96.94 76 ARG A N 1
ATOM 606 C CA . ARG A 1 76 ? -31.625 -10.939 33.522 1.00 96.94 76 ARG A CA 1
ATOM 607 C C . ARG A 1 76 ? -31.382 -9.725 32.634 1.00 96.94 76 ARG A C 1
ATOM 609 O O . ARG A 1 76 ? -30.547 -9.803 31.727 1.00 96.94 76 ARG A O 1
ATOM 616 N N . THR A 1 77 ? -32.084 -8.625 32.906 1.00 97.44 77 THR A N 1
ATOM 617 C CA . THR A 1 77 ? -31.856 -7.336 32.248 1.00 97.44 77 THR A CA 1
ATOM 618 C C . THR A 1 77 ? -31.777 -6.175 33.233 1.00 97.44 77 THR A C 1
ATOM 620 O O . THR A 1 77 ? -32.370 -6.206 34.309 1.00 97.44 77 THR A O 1
ATOM 623 N N . LEU A 1 78 ? -31.042 -5.143 32.827 1.00 96.75 78 LEU A N 1
ATOM 624 C CA . LEU A 1 78 ? -30.949 -3.832 33.449 1.00 96.75 78 LEU A CA 1
ATOM 625 C C . LEU A 1 78 ? -31.281 -2.793 32.375 1.00 96.75 78 LEU A C 1
ATOM 627 O O . LEU A 1 78 ? -30.570 -2.701 31.375 1.00 96.75 78 LEU A O 1
ATOM 631 N N . GLN A 1 79 ? -32.371 -2.046 32.538 1.00 94.62 79 GLN A N 1
ATOM 632 C CA . GLN A 1 79 ? -32.910 -1.181 31.487 1.00 94.62 79 GLN A CA 1
ATOM 633 C C . GLN A 1 79 ? -33.015 0.271 31.943 1.00 94.62 79 GLN A C 1
ATOM 635 O O . GLN A 1 79 ? -33.742 0.583 32.884 1.00 94.62 79 GLN A O 1
ATOM 640 N N . PHE A 1 80 ? -32.354 1.167 31.222 1.00 92.88 80 PHE A N 1
ATOM 641 C CA . PHE A 1 80 ? -32.369 2.605 31.449 1.00 92.88 80 PHE A CA 1
ATOM 642 C C . PHE A 1 80 ? -33.325 3.307 30.479 1.00 92.88 80 PHE A C 1
ATOM 644 O O . PHE A 1 80 ? -33.492 2.895 29.325 1.00 92.88 80 PHE A O 1
ATOM 651 N N . ASN A 1 81 ? -33.944 4.391 30.953 1.00 86.31 81 ASN A N 1
ATOM 652 C CA . ASN A 1 81 ? -34.725 5.332 30.143 1.00 86.31 81 ASN A CA 1
ATOM 653 C C . ASN A 1 81 ? -35.774 4.661 29.262 1.00 86.31 81 ASN A C 1
ATOM 655 O O . ASN A 1 81 ? -35.823 4.824 28.045 1.00 86.31 81 ASN A O 1
ATOM 659 N N . THR A 1 82 ? -36.605 3.849 29.889 1.00 74.12 82 THR A N 1
ATOM 660 C CA . THR A 1 82 ? -37.644 3.119 29.177 1.00 74.12 82 THR A CA 1
ATOM 661 C C . THR A 1 82 ? -38.925 3.960 29.089 1.00 74.12 82 THR A C 1
ATOM 663 O O . THR A 1 82 ? -39.431 4.448 30.095 1.00 74.12 82 THR A O 1
ATOM 666 N N . GLY A 1 83 ? -39.460 4.152 27.876 1.00 65.88 83 GLY A N 1
ATOM 667 C CA . GLY A 1 83 ? -40.714 4.881 27.617 1.00 65.88 83 GLY A CA 1
ATOM 668 C C . GLY A 1 83 ? -40.583 6.048 26.617 1.00 65.88 83 GLY A C 1
ATOM 669 O O . GLY A 1 83 ? -39.479 6.491 26.313 1.00 65.88 83 GLY A O 1
ATOM 670 N N . PRO A 1 84 ? -41.690 6.563 26.046 1.00 57.53 84 PRO A N 1
ATOM 671 C CA . PRO A 1 84 ? -41.629 7.640 25.055 1.00 57.53 84 PRO A CA 1
ATOM 672 C C . PRO A 1 84 ? -41.158 8.968 25.673 1.00 57.53 84 PRO A C 1
ATOM 674 O O . PRO A 1 84 ? -41.772 9.460 26.616 1.00 57.53 84 PRO A O 1
ATOM 677 N N . GLY A 1 85 ? -40.116 9.582 25.103 1.00 62.62 85 GLY A N 1
ATOM 678 C CA . GLY A 1 85 ? -39.663 10.932 25.474 1.00 62.62 85 GLY A CA 1
ATOM 679 C C . GLY A 1 85 ? -38.867 11.031 26.780 1.00 62.62 85 GLY A C 1
ATOM 680 O O . GLY A 1 85 ? -38.678 12.134 27.289 1.00 62.62 85 GLY A O 1
ATOM 681 N N . THR A 1 86 ? -38.408 9.910 27.337 1.00 66.44 86 THR A N 1
ATOM 682 C CA . THR A 1 86 ? -37.519 9.896 28.504 1.00 66.44 86 THR A CA 1
ATOM 683 C C . THR A 1 86 ? -36.103 10.289 28.089 1.00 66.44 86 THR A C 1
ATOM 685 O O . THR A 1 86 ? -35.586 9.716 27.140 1.00 66.44 86 THR A O 1
ATOM 688 N N . THR A 1 87 ? -35.464 11.223 28.796 1.00 67.44 87 THR A N 1
ATOM 689 C CA . THR A 1 87 ? -34.046 11.595 28.580 1.00 67.44 87 THR A CA 1
ATOM 690 C C . THR A 1 87 ? -33.295 11.832 29.890 1.00 67.44 87 THR A C 1
ATOM 692 O O . THR A 1 87 ? -32.192 12.359 29.867 1.00 67.44 87 THR A O 1
ATOM 695 N N . ALA A 1 88 ? -33.924 11.548 31.032 1.00 81.62 88 ALA A N 1
ATOM 696 C CA . ALA A 1 88 ? -33.356 11.869 32.332 1.00 81.62 88 ALA A CA 1
ATOM 697 C C . ALA A 1 88 ? -32.230 10.892 32.686 1.00 81.62 88 ALA A C 1
ATOM 699 O O . ALA A 1 88 ? -32.464 9.690 32.725 1.00 81.62 88 ALA A O 1
ATOM 700 N N . ASP A 1 89 ? -31.046 11.415 32.964 1.00 89.12 89 ASP A N 1
ATOM 701 C CA . ASP A 1 89 ? -29.862 10.632 33.322 1.00 89.12 89 ASP A CA 1
ATOM 702 C C . ASP A 1 89 ? -30.100 9.831 34.605 1.00 89.12 89 ASP A C 1
ATOM 704 O O . ASP A 1 89 ? -30.661 10.367 35.561 1.00 89.12 89 ASP A O 1
ATOM 708 N N . VAL A 1 90 ? -29.692 8.564 34.628 1.00 92.00 90 VAL A N 1
ATOM 709 C CA . VAL A 1 90 ? -29.809 7.632 35.753 1.00 92.00 90 VAL A CA 1
ATOM 710 C C . VAL A 1 90 ? -28.416 7.198 36.191 1.00 92.00 90 VAL A C 1
ATOM 712 O O . VAL A 1 90 ? -27.628 6.703 35.389 1.00 92.00 90 VAL A O 1
ATOM 715 N N . THR A 1 91 ? -28.148 7.303 37.487 1.00 94.44 91 THR A N 1
ATOM 716 C CA . THR A 1 91 ? -26.922 6.828 38.126 1.00 94.44 91 THR A CA 1
ATOM 717 C C . THR A 1 91 ? -27.250 5.677 39.070 1.00 94.44 91 THR A C 1
ATOM 719 O O . THR A 1 91 ? -28.089 5.821 39.960 1.00 94.44 91 THR A O 1
ATOM 722 N N . ILE A 1 92 ? -26.581 4.538 38.892 1.00 96.00 92 ILE A N 1
ATOM 723 C CA . ILE A 1 92 ? -26.596 3.418 39.840 1.00 96.00 92 ILE A CA 1
ATOM 724 C C . ILE A 1 92 ? -25.250 3.389 40.556 1.00 96.00 92 ILE A C 1
ATOM 726 O O . ILE A 1 92 ? -24.214 3.197 39.922 1.00 96.00 92 ILE A O 1
ATOM 730 N N . ASN A 1 93 ? -25.270 3.540 41.873 1.00 96.00 93 ASN A N 1
ATOM 731 C CA . ASN A 1 93 ? -24.109 3.389 42.732 1.00 96.00 93 ASN A CA 1
ATOM 732 C C . ASN A 1 93 ? -24.057 1.961 43.299 1.00 96.00 93 ASN A C 1
ATOM 734 O O . ASN A 1 93 ? -24.951 1.524 44.023 1.00 96.00 93 ASN A O 1
ATOM 738 N N . LEU A 1 94 ? -23.017 1.211 42.950 1.00 96.31 94 LEU A N 1
ATOM 739 C CA . LEU A 1 94 ? -22.794 -0.167 43.365 1.00 96.31 94 LEU A CA 1
ATOM 740 C C . LEU A 1 94 ? -22.177 -0.195 44.763 1.00 96.31 94 LEU A C 1
ATOM 742 O O . LEU A 1 94 ? -20.962 -0.082 44.936 1.00 96.31 94 LEU A O 1
ATOM 746 N N . VAL A 1 95 ? -23.032 -0.363 45.770 1.00 96.25 95 VAL A N 1
ATOM 747 C CA . VAL A 1 95 ? -22.623 -0.608 47.163 1.00 96.25 95 VAL A CA 1
ATOM 748 C C . VAL A 1 95 ? -22.321 -2.095 47.381 1.00 96.25 95 VAL A C 1
ATOM 750 O O . VAL A 1 95 ? -21.538 -2.463 48.255 1.00 96.25 95 VAL A O 1
ATOM 753 N N . SER A 1 96 ? -22.928 -2.964 46.576 1.00 96.81 96 SER A N 1
ATOM 754 C CA . SER A 1 96 ? -22.652 -4.397 46.485 1.00 96.81 96 SER A CA 1
ATOM 755 C C . SER A 1 96 ? -22.532 -4.832 45.028 1.00 96.81 96 SER A C 1
ATOM 757 O O . SER A 1 96 ? -23.056 -4.167 44.135 1.00 96.81 96 SER A O 1
ATOM 759 N N . ASP A 1 97 ? -21.854 -5.961 44.802 1.00 97.25 97 ASP A N 1
ATOM 760 C CA . ASP A 1 97 ? -21.654 -6.505 43.459 1.00 97.25 97 ASP A CA 1
ATOM 761 C C . ASP A 1 97 ? -22.994 -6.728 42.740 1.00 97.25 97 ASP A C 1
ATOM 763 O O . ASP A 1 97 ? -23.909 -7.374 43.267 1.00 97.25 97 ASP A O 1
ATOM 767 N N . LEU A 1 98 ? -23.082 -6.227 41.509 1.00 98.00 98 LEU A N 1
ATOM 768 C CA . LEU A 1 98 ? -24.238 -6.365 40.633 1.00 98.00 98 LEU A CA 1
ATOM 769 C C . LEU A 1 98 ? -23.946 -7.417 39.564 1.00 98.00 98 LEU A C 1
ATOM 771 O O . LEU A 1 98 ? -23.160 -7.184 38.650 1.00 98.00 98 LEU A O 1
ATOM 775 N N . GLY A 1 99 ? -24.590 -8.578 39.649 1.00 98.19 99 GLY A N 1
ATOM 776 C CA . GLY A 1 99 ? -24.443 -9.627 38.647 1.00 98.19 99 GLY A CA 1
ATOM 777 C C . GLY A 1 99 ? -25.363 -9.436 37.443 1.00 98.19 99 GLY A C 1
ATOM 778 O O . GLY A 1 99 ? -26.547 -9.137 37.601 1.00 98.19 99 GLY A O 1
ATOM 779 N N . ILE A 1 100 ? -24.854 -9.712 36.244 1.00 98.38 100 ILE A N 1
ATOM 780 C CA . ILE A 1 100 ? -25.627 -9.803 35.000 1.00 98.38 100 ILE A CA 1
ATOM 781 C C . ILE A 1 100 ? -25.312 -11.141 34.323 1.00 98.38 100 ILE A C 1
ATOM 783 O O . ILE A 1 100 ? -24.148 -11.535 34.208 1.00 98.38 100 ILE A O 1
ATOM 787 N N . ASN A 1 101 ? -26.345 -11.865 33.887 1.00 97.56 101 ASN A N 1
ATOM 788 C CA . ASN A 1 101 ? -26.178 -13.175 33.257 1.00 97.56 101 ASN A CA 1
ATOM 789 C C . ASN A 1 101 ? -26.582 -13.152 31.779 1.00 97.56 101 ASN A C 1
ATOM 791 O O . ASN A 1 101 ? -27.768 -13.086 31.439 1.00 97.56 101 ASN A O 1
ATOM 795 N N . GLY A 1 102 ? -25.583 -13.278 30.903 1.00 97.00 102 GLY A N 1
ATOM 796 C CA . GLY A 1 102 ? -25.759 -13.216 29.452 1.00 97.00 102 GLY A CA 1
ATOM 797 C C . GLY A 1 102 ? -26.607 -14.346 28.867 1.00 97.00 102 GLY A C 1
ATOM 798 O O . GLY A 1 102 ? -27.072 -14.246 27.738 1.00 97.00 102 GLY A O 1
ATOM 799 N N . SER A 1 103 ? -26.854 -15.423 29.616 1.00 97.12 103 SER A N 1
ATOM 800 C CA . SER A 1 103 ? -27.665 -16.558 29.157 1.00 97.12 103 SER A CA 1
ATOM 801 C C . SER A 1 103 ? -29.164 -16.360 29.387 1.00 97.12 103 SER A C 1
ATOM 803 O O . SER A 1 103 ? -29.965 -17.175 28.930 1.00 97.12 103 SER A O 1
ATOM 805 N N . LEU A 1 104 ? -29.562 -15.306 30.106 1.00 95.75 104 LEU A N 1
ATOM 806 C CA . LEU A 1 104 ? -30.959 -15.074 30.481 1.00 95.75 104 LEU A CA 1
ATOM 807 C C . LEU A 1 104 ? -31.716 -14.155 29.507 1.00 95.75 104 LEU A C 1
ATOM 809 O O . LEU A 1 104 ? -32.948 -14.138 29.519 1.00 95.75 104 LEU A O 1
ATOM 813 N N . ALA A 1 105 ? -31.028 -13.398 28.650 1.00 94.69 105 ALA A N 1
ATOM 814 C CA . ALA A 1 105 ? -31.654 -12.473 27.704 1.00 94.69 105 ALA A CA 1
ATOM 815 C C . ALA A 1 105 ? -30.817 -12.288 26.433 1.00 94.69 105 ALA A C 1
ATOM 817 O O . ALA A 1 105 ? -29.625 -12.563 26.419 1.00 94.69 105 ALA A O 1
ATOM 818 N N . THR A 1 106 ? -31.450 -11.795 25.365 1.00 93.81 106 THR A N 1
ATOM 819 C CA . THR A 1 106 ? -30.760 -11.441 24.112 1.00 93.81 106 THR A CA 1
ATOM 820 C C . THR A 1 106 ? -29.972 -10.137 24.225 1.00 93.81 106 THR A C 1
ATOM 822 O O . THR A 1 106 ? -28.958 -9.983 23.562 1.00 93.81 106 THR A O 1
ATOM 825 N N . ASN A 1 107 ? -30.461 -9.206 25.047 1.00 97.06 107 ASN A N 1
ATOM 826 C CA . ASN A 1 107 ? -29.786 -7.978 25.453 1.00 97.06 107 ASN A CA 1
ATOM 827 C C . ASN A 1 107 ? -29.902 -7.893 26.971 1.00 97.06 107 ASN A C 1
ATOM 829 O O . ASN A 1 107 ? -30.988 -8.148 27.492 1.00 97.06 107 ASN A O 1
ATOM 833 N N . ASN A 1 108 ? -28.825 -7.547 27.672 1.00 98.12 108 ASN A N 1
ATOM 834 C CA . ASN A 1 108 ? -28.820 -7.566 29.131 1.00 98.12 108 ASN A CA 1
ATOM 835 C C . ASN A 1 108 ? -28.850 -6.160 29.707 1.00 98.12 108 ASN A C 1
ATOM 837 O O . ASN A 1 108 ? -29.767 -5.830 30.447 1.00 98.12 108 ASN A O 1
ATOM 841 N N . VAL A 1 109 ? -27.875 -5.329 29.350 1.00 98.31 109 VAL A N 1
ATOM 842 C CA . VAL A 1 109 ? -27.805 -3.940 29.801 1.00 98.31 109 VAL A CA 1
ATOM 843 C C . VAL A 1 109 ? -28.271 -3.063 28.650 1.00 98.31 109 VAL A C 1
ATOM 845 O O . VAL A 1 109 ? -27.637 -3.030 27.598 1.00 98.31 109 VAL A O 1
ATOM 848 N N . ILE A 1 110 ? -29.421 -2.416 28.809 1.00 96.88 110 ILE A N 1
ATOM 849 C CA . ILE A 1 110 ? -30.108 -1.689 27.741 1.00 96.88 110 ILE A CA 1
ATOM 850 C C . ILE A 1 110 ? -30.193 -0.221 28.130 1.00 96.88 110 ILE A C 1
ATOM 852 O O . ILE A 1 110 ? -30.939 0.146 29.034 1.00 96.88 110 ILE A O 1
ATOM 856 N N . ASP A 1 111 ? -29.465 0.615 27.410 1.00 94.69 111 ASP A N 1
ATOM 857 C CA . ASP A 1 111 ? -29.514 2.063 27.507 1.00 94.69 111 ASP A CA 1
ATOM 858 C C . ASP A 1 111 ? -30.251 2.643 26.296 1.00 94.69 111 ASP A C 1
ATOM 860 O O . ASP A 1 111 ? -29.799 2.549 25.153 1.00 94.69 111 ASP A O 1
ATOM 864 N N . ASN A 1 112 ? -31.430 3.219 26.524 1.00 92.50 112 ASN A N 1
ATOM 865 C CA . ASN A 1 112 ? -32.232 3.744 25.425 1.00 92.50 112 ASN A CA 1
ATOM 866 C C . ASN A 1 112 ? -31.821 5.162 25.015 1.00 92.50 112 ASN A C 1
ATOM 868 O O . ASN A 1 112 ? -31.829 5.470 23.823 1.00 92.50 112 ASN A O 1
ATOM 872 N N . THR A 1 113 ? -31.491 6.022 25.980 1.00 89.50 113 THR A N 1
ATOM 873 C CA . THR A 1 113 ? -31.239 7.464 25.811 1.00 89.50 113 THR A CA 1
ATOM 874 C C . THR A 1 113 ? -30.581 8.031 27.070 1.00 89.50 113 THR A C 1
ATOM 876 O O . THR A 1 113 ? -30.746 7.448 28.133 1.00 89.50 113 THR A O 1
ATOM 879 N N . GLY A 1 114 ? -30.071 9.263 27.002 1.00 88.00 114 GLY A N 1
ATOM 880 C CA . GLY A 1 114 ? -29.555 9.975 28.177 1.00 88.00 114 GLY A CA 1
ATOM 881 C C . GLY A 1 114 ? -28.082 9.666 28.428 1.00 88.00 114 GLY A C 1
ATOM 882 O O . GLY A 1 114 ? -27.434 9.004 27.615 1.00 88.00 114 GLY A O 1
ATOM 883 N N . LEU A 1 115 ? -27.549 10.204 29.518 1.00 93.00 115 LEU A N 1
ATOM 884 C CA . LEU A 1 115 ? -26.176 10.017 29.977 1.00 93.00 115 LEU A CA 1
ATOM 885 C C . LEU A 1 115 ? -26.212 9.234 31.293 1.00 93.00 115 LEU A C 1
ATOM 887 O O . LEU A 1 115 ? -26.174 9.811 32.372 1.00 93.00 115 LEU A O 1
ATOM 891 N N . ASN A 1 116 ? -26.332 7.916 31.194 1.00 94.88 116 ASN A N 1
ATOM 892 C CA . ASN A 1 116 ? -26.487 7.032 32.344 1.00 94.88 116 ASN A CA 1
ATOM 893 C C . ASN A 1 116 ? -25.136 6.562 32.876 1.00 94.88 116 ASN A C 1
ATOM 895 O O . ASN A 1 116 ? -24.207 6.355 32.096 1.00 94.88 116 ASN A O 1
ATOM 899 N N . ASP A 1 117 ? -25.048 6.334 34.184 1.00 96.19 117 ASP A N 1
ATOM 900 C CA . ASP A 1 117 ? -23.809 5.935 34.846 1.00 96.19 117 ASP A CA 1
ATOM 901 C C . ASP A 1 117 ? -24.016 4.708 35.761 1.00 96.19 117 ASP A C 1
ATOM 903 O O . ASP A 1 117 ? -24.994 4.616 36.507 1.00 96.19 117 ASP A O 1
ATOM 907 N N . ILE A 1 118 ? -23.056 3.781 35.750 1.00 96.75 118 ILE A N 1
ATOM 908 C CA . ILE A 1 118 ? -22.876 2.730 36.761 1.00 96.75 118 ILE A CA 1
ATOM 909 C C . ILE A 1 118 ? -21.543 2.999 37.461 1.00 96.75 118 ILE A C 1
ATOM 911 O O . ILE A 1 118 ? -20.478 2.933 36.843 1.00 96.75 118 ILE A O 1
ATOM 915 N N . VAL A 1 119 ? -21.609 3.335 38.744 1.00 95.19 119 VAL A N 1
ATOM 916 C CA . VAL A 1 119 ? -20.479 3.819 39.552 1.00 95.19 119 VAL A CA 1
ATOM 917 C C . VAL A 1 119 ? -20.404 3.059 40.873 1.00 95.19 119 VAL A C 1
ATOM 919 O O . VAL A 1 119 ? -21.233 2.197 41.130 1.00 95.19 119 VAL A O 1
ATOM 922 N N . GLY A 1 120 ? -19.451 3.402 41.738 1.00 93.25 120 GLY A N 1
ATOM 923 C CA . GLY A 1 120 ? -19.378 2.884 43.107 1.00 93.25 120 GLY A CA 1
ATOM 924 C C . GLY A 1 120 ? -18.223 1.907 43.342 1.00 93.25 120 GLY A C 1
ATOM 925 O O . GLY A 1 120 ? -17.537 1.524 42.396 1.00 93.25 120 GLY A O 1
ATOM 926 N N . PRO A 1 121 ? -17.959 1.549 44.611 1.00 92.94 121 PRO A N 1
ATOM 927 C CA . PRO A 1 121 ? -16.797 0.746 45.003 1.00 92.94 121 PRO A CA 1
ATOM 928 C C . PRO A 1 121 ? -16.930 -0.760 44.727 1.00 92.94 121 PRO A C 1
ATOM 930 O O . PRO A 1 121 ? -15.931 -1.467 44.830 1.00 92.94 121 PRO A O 1
ATOM 933 N N . ALA A 1 122 ? -18.134 -1.269 44.450 1.00 95.19 122 ALA A N 1
ATOM 934 C CA . ALA A 1 122 ? -18.360 -2.680 44.132 1.00 95.19 122 ALA A CA 1
ATOM 935 C C . ALA A 1 122 ? -18.358 -2.945 42.616 1.00 95.19 122 ALA A C 1
ATOM 937 O O . ALA A 1 122 ? -18.307 -2.014 41.813 1.00 95.19 122 ALA A O 1
ATOM 938 N N . ASN A 1 123 ? -18.421 -4.219 42.222 1.00 96.31 123 ASN A N 1
ATOM 939 C CA . ASN A 1 123 ? -18.181 -4.646 40.844 1.00 96.31 123 ASN A CA 1
ATOM 940 C C . ASN A 1 123 ? -19.466 -4.860 40.036 1.00 96.31 123 ASN A C 1
ATOM 942 O O . ASN A 1 123 ? -20.491 -5.314 40.557 1.00 96.31 123 ASN A O 1
ATOM 946 N N . LEU A 1 124 ? -19.369 -4.672 38.720 1.00 97.62 124 LEU A N 1
ATOM 947 C CA . LEU A 1 124 ? -20.305 -5.246 37.755 1.00 97.62 124 LEU A CA 1
ATOM 948 C C . LEU A 1 124 ? -19.802 -6.640 37.342 1.00 97.62 124 LEU A C 1
ATOM 950 O O . LEU A 1 124 ? -18.769 -6.771 36.690 1.00 97.62 124 LEU A O 1
ATOM 954 N N . VAL A 1 125 ? -20.527 -7.695 37.712 1.00 98.25 125 VAL A N 1
ATOM 955 C CA . VAL A 1 125 ? -20.079 -9.087 37.535 1.00 98.25 125 VAL A CA 1
ATOM 956 C C . VAL A 1 125 ? -20.777 -9.738 36.340 1.00 98.25 125 VAL A C 1
ATOM 958 O O . VAL A 1 125 ? -21.989 -9.970 36.356 1.00 98.25 125 VAL A O 1
ATOM 961 N N . LEU A 1 126 ? -20.014 -10.090 35.307 1.00 98.50 126 LEU A N 1
ATOM 962 C CA . LEU A 1 126 ? -20.504 -10.759 34.102 1.00 98.50 126 LEU A CA 1
ATOM 963 C C . LEU A 1 126 ? -20.487 -12.286 34.279 1.00 98.50 126 LEU A C 1
ATOM 965 O O . LEU A 1 126 ? -19.482 -12.876 34.681 1.00 98.50 126 LEU A O 1
ATOM 969 N N . SER A 1 127 ? -21.590 -12.963 33.948 1.00 98.12 127 SER A N 1
ATOM 970 C CA . SER A 1 127 ? -21.723 -14.416 34.134 1.00 98.12 127 SER A CA 1
ATOM 971 C C . SER A 1 127 ? -22.554 -15.111 33.047 1.00 98.12 127 SER A C 1
ATOM 973 O O . SER A 1 127 ? -23.250 -14.472 32.258 1.00 98.12 127 SER A O 1
ATOM 975 N N . GLY A 1 128 ? -22.511 -16.448 33.024 1.00 97.19 128 GLY A N 1
ATOM 976 C CA . GLY A 1 128 ? -23.279 -17.276 32.089 1.00 97.19 128 GLY A CA 1
ATOM 977 C C . GLY A 1 128 ? -22.630 -17.346 30.709 1.00 97.19 128 GLY A C 1
ATOM 978 O O . GLY A 1 128 ? -21.687 -18.108 30.509 1.00 97.19 128 GLY A O 1
ATOM 979 N N . SER A 1 129 ? -23.127 -16.541 29.773 1.00 97.56 129 SER A N 1
ATOM 980 C CA . SER A 1 129 ? -22.555 -16.328 28.435 1.00 97.56 129 SER A CA 1
ATOM 981 C C . SER A 1 129 ? -22.230 -14.847 28.236 1.00 97.56 129 SER A C 1
ATOM 983 O O . SER A 1 129 ? -22.445 -14.053 29.147 1.00 97.56 129 SER A O 1
ATOM 985 N N . THR A 1 130 ? -21.713 -14.468 27.062 1.00 98.19 130 THR A N 1
ATOM 986 C CA . THR A 1 130 ? -21.430 -13.065 26.716 1.00 98.19 130 THR A CA 1
ATOM 987 C C . THR A 1 130 ? -22.577 -12.143 27.125 1.00 98.19 130 THR A C 1
ATOM 989 O O . THR A 1 130 ? -23.735 -12.423 26.813 1.00 98.19 130 THR A O 1
ATOM 992 N N . VAL A 1 131 ? -22.250 -11.060 27.827 1.00 98.75 131 VAL A N 1
ATOM 993 C CA . VAL A 1 131 ? -23.213 -10.055 28.283 1.00 98.75 131 VAL A CA 1
ATOM 994 C C . VAL A 1 131 ? -23.314 -8.946 27.244 1.00 98.75 131 VAL A C 1
ATOM 996 O O . VAL A 1 131 ? -22.305 -8.399 26.794 1.00 98.75 131 VAL A O 1
ATOM 999 N N . TYR A 1 132 ? -24.542 -8.611 26.862 1.00 98.62 132 TYR A N 1
ATOM 1000 C CA . TYR A 1 132 ? -24.828 -7.664 25.789 1.00 98.62 132 TYR A CA 1
ATOM 1001 C C . TYR A 1 132 ? -25.200 -6.291 26.352 1.00 98.62 132 TYR A C 1
ATOM 1003 O O . TYR A 1 132 ? -26.163 -6.169 27.115 1.00 98.62 132 TYR A O 1
ATOM 1011 N N . PHE A 1 133 ? -24.463 -5.268 25.922 1.00 98.75 133 PHE A N 1
ATOM 1012 C CA . PHE A 1 133 ? -24.664 -3.860 26.252 1.00 98.75 133 PHE A CA 1
ATOM 1013 C C . PHE A 1 133 ? -25.207 -3.143 25.019 1.00 98.75 133 PHE A C 1
ATOM 1015 O O . PHE A 1 133 ? -24.489 -2.950 24.039 1.00 98.75 133 PHE A O 1
ATOM 1022 N N . LEU A 1 134 ? -26.481 -2.773 25.048 1.00 98.31 134 LEU A N 1
ATOM 1023 C CA . LEU A 1 134 ? -27.185 -2.135 23.943 1.00 98.31 134 LEU A CA 1
ATOM 1024 C C . LEU A 1 134 ? -27.399 -0.652 24.247 1.00 98.31 134 LEU A C 1
ATOM 1026 O O . LEU A 1 134 ? -28.186 -0.337 25.131 1.00 98.31 134 LEU A O 1
ATOM 1030 N N . THR A 1 135 ? -26.763 0.245 23.490 1.00 97.31 135 THR A N 1
ATOM 1031 C CA . THR A 1 135 ? -26.987 1.700 23.589 1.00 97.31 135 THR A CA 1
ATOM 1032 C C . THR A 1 135 ? -27.723 2.201 22.338 1.00 97.31 135 THR A C 1
ATOM 1034 O O . THR A 1 135 ? -27.160 2.305 21.247 1.00 97.31 135 THR A O 1
ATOM 1037 N N . ASN A 1 136 ? -29.027 2.458 22.448 1.00 94.88 136 ASN A N 1
ATOM 1038 C CA . ASN A 1 136 ? -29.908 2.654 21.286 1.00 94.88 136 ASN A CA 1
ATOM 1039 C C . ASN A 1 136 ? -29.851 4.058 20.672 1.00 94.88 136 ASN A C 1
ATOM 1041 O O . ASN A 1 136 ? -30.140 4.208 19.486 1.00 94.88 136 ASN A O 1
ATOM 1045 N N . SER A 1 137 ? -29.519 5.086 21.452 1.00 93.06 137 SER A N 1
ATOM 1046 C CA . SER A 1 137 ? -29.500 6.470 20.970 1.00 93.06 137 SER A CA 1
ATOM 1047 C C . SER A 1 137 ? -28.102 6.890 20.540 1.00 93.06 137 SER A C 1
ATOM 1049 O O . SER A 1 137 ? -27.162 6.772 21.316 1.00 93.06 137 SER A O 1
ATOM 1051 N N . ALA A 1 138 ? -27.977 7.481 19.349 1.00 92.25 138 ALA A N 1
ATOM 1052 C CA . ALA A 1 138 ? -26.707 8.008 18.840 1.00 92.25 138 ALA A CA 1
ATOM 1053 C C . ALA A 1 138 ? -26.127 9.148 19.702 1.00 92.25 138 ALA A C 1
ATOM 1055 O O . ALA A 1 138 ? -24.935 9.419 19.645 1.00 92.25 138 ALA A O 1
ATOM 1056 N N . THR A 1 139 ? -26.962 9.820 20.501 1.00 90.44 139 THR A N 1
ATOM 1057 C CA . THR A 1 139 ? -26.526 10.835 21.476 1.00 90.44 139 THR A CA 1
ATOM 1058 C C . THR A 1 139 ? -26.521 10.305 22.911 1.00 90.44 139 THR A C 1
ATOM 1060 O O . THR A 1 139 ? -26.279 11.075 23.837 1.00 90.44 139 THR A O 1
ATOM 1063 N N . GLY A 1 140 ? -26.889 9.036 23.107 1.00 92.25 140 GLY A N 1
ATOM 1064 C CA . GLY A 1 140 ? -26.919 8.378 24.407 1.00 92.25 140 GLY A CA 1
ATOM 1065 C C . GLY A 1 140 ? -25.553 7.820 24.784 1.00 92.25 140 GLY A C 1
ATOM 1066 O O . GLY A 1 140 ? -24.766 7.421 23.917 1.00 92.25 140 GLY A O 1
ATOM 1067 N N . ARG A 1 141 ? -25.285 7.788 26.087 1.00 95.12 141 ARG A N 1
ATOM 1068 C CA . ARG A 1 141 ? -24.063 7.233 26.657 1.00 95.12 141 ARG A CA 1
ATOM 1069 C C . ARG A 1 141 ? -24.400 6.469 27.930 1.00 95.12 141 ARG A C 1
ATOM 1071 O O . ARG A 1 141 ? -24.950 7.055 28.858 1.00 95.12 141 ARG A O 1
ATOM 1078 N N . LEU A 1 142 ? -23.936 5.229 28.005 1.00 97.81 142 LEU A N 1
ATOM 1079 C CA . LEU A 1 142 ? -23.807 4.497 29.258 1.00 97.81 142 LEU A CA 1
ATOM 1080 C C . LEU A 1 142 ? -22.340 4.527 29.684 1.00 97.81 142 LEU A C 1
ATOM 1082 O O . LEU A 1 142 ? -21.501 3.962 28.987 1.00 97.81 142 LEU A O 1
ATOM 1086 N N . ARG A 1 143 ? -22.019 5.174 30.804 1.00 98.00 143 ARG A N 1
ATOM 1087 C CA . ARG A 1 143 ? -20.684 5.143 31.409 1.00 98.00 143 ARG A CA 1
ATOM 1088 C C . ARG A 1 143 ? -20.645 4.121 32.536 1.00 98.00 143 ARG A C 1
ATOM 1090 O O . ARG A 1 143 ? -21.542 4.068 33.371 1.00 98.00 143 ARG A O 1
ATOM 1097 N N . ILE A 1 144 ? -19.577 3.341 32.593 1.00 97.75 144 ILE A N 1
ATOM 1098 C CA . ILE A 1 144 ? -19.306 2.403 33.678 1.00 97.75 144 ILE A CA 1
ATOM 1099 C C . ILE A 1 144 ? -17.939 2.758 34.246 1.00 97.75 144 ILE A C 1
ATOM 1101 O O . ILE A 1 144 ? -16.935 2.673 33.542 1.00 97.75 144 ILE A O 1
ATOM 1105 N N . SER A 1 145 ? -17.910 3.199 35.500 1.00 96.00 145 SER A N 1
ATOM 1106 C CA . SER A 1 145 ? -16.662 3.466 36.223 1.00 96.00 145 SER A CA 1
ATOM 1107 C C . SER A 1 145 ? -16.389 2.458 37.333 1.00 96.00 145 SER A C 1
ATOM 1109 O O . SER A 1 145 ? -15.366 2.573 37.989 1.00 96.00 145 SER A O 1
ATOM 1111 N N . ALA A 1 146 ? -17.309 1.528 37.587 1.00 95.06 146 ALA A N 1
ATOM 1112 C CA . ALA A 1 146 ? -17.056 0.372 38.438 1.00 95.06 146 ALA A CA 1
ATOM 1113 C C . ALA A 1 146 ? -16.221 -0.681 37.691 1.00 95.06 146 ALA A C 1
ATOM 1115 O O . ALA A 1 146 ? -16.377 -0.834 36.477 1.00 95.06 146 ALA A O 1
ATOM 1116 N N . ASP A 1 147 ? -15.409 -1.446 38.425 1.00 95.75 147 ASP A N 1
ATOM 1117 C CA . ASP A 1 147 ? -14.688 -2.600 37.882 1.00 95.75 147 ASP A CA 1
ATOM 1118 C C . ASP A 1 147 ? -15.676 -3.621 37.289 1.00 95.75 147 ASP A C 1
ATOM 1120 O O . ASP A 1 147 ? -16.681 -4.006 37.903 1.00 95.75 147 ASP A O 1
ATOM 1124 N N . ILE A 1 148 ? -15.375 -4.092 36.081 1.00 97.44 148 ILE A N 1
ATOM 1125 C CA . ILE A 1 148 ? -16.085 -5.178 35.410 1.00 97.44 148 ILE A CA 1
ATOM 1126 C C . ILE A 1 148 ? -15.306 -6.469 35.634 1.00 97.44 148 ILE A C 1
ATOM 1128 O O . ILE A 1 148 ? -14.151 -6.598 35.231 1.00 97.44 148 ILE A O 1
ATOM 1132 N N . THR A 1 149 ? -15.951 -7.462 36.234 1.00 97.31 149 THR A N 1
ATOM 1133 C CA . THR A 1 149 ? -15.326 -8.748 36.576 1.00 97.31 149 THR A CA 1
ATOM 1134 C C . THR A 1 149 ? -16.126 -9.915 35.999 1.00 97.31 149 THR A C 1
ATOM 1136 O O . THR A 1 149 ? -17.236 -9.736 35.495 1.00 97.31 149 THR A O 1
ATOM 1139 N N . GLY A 1 150 ? -15.581 -11.133 36.053 1.00 97.19 150 GLY A N 1
ATOM 1140 C CA . GLY A 1 150 ? -16.288 -12.351 35.649 1.00 97.19 150 GLY A CA 1
ATOM 1141 C C . GLY A 1 150 ? -15.519 -13.209 34.649 1.00 97.19 150 GLY A C 1
ATOM 1142 O O . GLY A 1 150 ? -14.350 -12.984 34.371 1.00 97.19 150 GLY A O 1
ATOM 1143 N N . THR A 1 151 ? -16.164 -14.242 34.111 1.00 95.69 151 THR A N 1
ATOM 1144 C CA . THR A 1 151 ? -15.502 -15.219 33.219 1.00 95.69 151 THR A CA 1
ATOM 1145 C C . THR A 1 151 ? -15.980 -15.160 31.772 1.00 95.69 151 THR A C 1
ATOM 1147 O O . THR A 1 151 ? -15.561 -15.965 30.943 1.00 95.69 151 THR A O 1
ATOM 1150 N N . VAL A 1 152 ? -16.899 -14.248 31.463 1.00 98.19 152 VAL A N 1
ATOM 1151 C CA . VAL A 1 152 ? -17.552 -14.146 30.154 1.00 98.19 152 VAL A CA 1
ATOM 1152 C C . VAL A 1 152 ? -17.247 -12.805 29.508 1.00 98.19 152 VAL A C 1
ATOM 1154 O O . VAL A 1 152 ? -16.792 -11.875 30.168 1.00 98.19 152 VAL A O 1
ATOM 1157 N N . GLY A 1 153 ? -17.485 -12.729 28.202 1.00 97.56 153 GLY A N 1
ATOM 1158 C CA . GLY A 1 153 ? -17.182 -11.539 27.422 1.00 97.56 153 GLY A CA 1
ATOM 1159 C C . GLY A 1 153 ? -18.255 -10.465 27.494 1.00 97.56 153 GLY A C 1
ATOM 1160 O O . GLY A 1 153 ? -19.381 -10.697 27.948 1.00 97.56 153 GLY A O 1
ATOM 1161 N N . LEU A 1 154 ? -17.905 -9.310 26.946 1.00 98.06 154 LEU A N 1
ATOM 1162 C CA . LEU A 1 154 ? -18.779 -8.162 26.761 1.00 98.06 154 LEU A CA 1
ATOM 1163 C C . LEU A 1 154 ? -19.027 -7.954 25.267 1.00 98.06 154 LEU A C 1
ATOM 1165 O O . LEU A 1 154 ? -18.089 -7.942 24.469 1.00 98.06 154 LEU A O 1
ATOM 1169 N N . ARG A 1 155 ? -20.286 -7.743 24.874 1.00 98.50 155 ARG A N 1
ATOM 1170 C CA . ARG A 1 155 ? -20.631 -7.335 23.508 1.00 98.50 155 ARG A CA 1
ATOM 1171 C C . ARG A 1 155 ? -21.392 -6.019 23.493 1.00 98.50 155 ARG A C 1
ATOM 1173 O O . ARG A 1 155 ? -22.505 -5.937 24.006 1.00 98.50 155 ARG A O 1
ATOM 1180 N N . LYS A 1 156 ? -20.814 -5.015 22.842 1.00 98.56 156 LYS A N 1
ATOM 1181 C CA . LYS A 1 156 ? -21.416 -3.704 22.610 1.00 98.56 156 LYS A CA 1
ATOM 1182 C C . LYS A 1 156 ? -22.257 -3.713 21.330 1.00 98.56 156 LYS A C 1
ATOM 1184 O O . LYS A 1 156 ? -21.773 -4.090 20.265 1.00 98.56 156 LYS A O 1
ATOM 1189 N N . LEU A 1 157 ? -23.513 -3.290 21.448 1.00 98.12 157 LEU A N 1
ATOM 1190 C CA . LEU A 1 157 ? -24.505 -3.142 20.385 1.00 98.12 157 LEU A CA 1
ATOM 1191 C C . LEU A 1 157 ? -25.093 -1.717 20.374 1.00 98.12 157 LEU A C 1
ATOM 1193 O O . LEU A 1 157 ? -24.957 -0.962 21.341 1.00 98.12 157 LEU A O 1
ATOM 1197 N N . GLY A 1 158 ? -25.837 -1.393 19.315 1.00 97.50 158 GLY A N 1
ATOM 1198 C CA . GLY A 1 158 ? -26.568 -0.129 19.181 1.00 97.50 158 GLY A CA 1
ATOM 1199 C C . GLY A 1 158 ? -25.669 1.052 18.818 1.00 97.50 158 GLY A C 1
ATOM 1200 O O . GLY A 1 158 ? -24.457 0.996 18.980 1.00 97.50 158 GLY A O 1
ATOM 1201 N N . VAL A 1 159 ? -26.266 2.119 18.291 1.00 96.50 159 VAL A N 1
ATOM 1202 C CA . VAL A 1 159 ? -25.535 3.245 17.683 1.00 96.50 159 VAL A CA 1
ATOM 1203 C C . VAL A 1 159 ? -24.910 4.219 18.689 1.00 96.50 159 VAL A C 1
ATOM 1205 O O . VAL A 1 159 ? -24.124 5.069 18.285 1.00 96.50 159 VAL A O 1
ATOM 1208 N N . GLY A 1 160 ? -25.261 4.133 19.974 1.00 97.25 160 GLY A N 1
ATOM 1209 C CA . GLY A 1 160 ? -24.756 5.029 21.017 1.00 97.25 160 GLY A CA 1
ATOM 1210 C C . GLY A 1 160 ? -23.384 4.644 21.563 1.00 97.25 160 GLY A C 1
ATOM 1211 O O . GLY A 1 160 ? -22.738 3.701 21.089 1.00 97.25 160 GLY A O 1
ATOM 1212 N N . THR A 1 161 ? -22.985 5.306 22.647 1.00 98.44 161 THR A N 1
ATOM 1213 C CA . THR A 1 161 ? -21.674 5.112 23.287 1.00 98.44 161 THR A CA 1
ATOM 1214 C C . THR A 1 161 ? -21.781 4.272 24.558 1.00 98.44 161 THR A C 1
ATOM 1216 O O . THR A 1 161 ? -22.583 4.565 25.439 1.00 98.44 161 THR A O 1
ATOM 1219 N N . LEU A 1 162 ? -20.951 3.240 24.674 1.00 98.75 162 LEU A N 1
ATOM 1220 C CA . LEU A 1 162 ? -20.582 2.641 25.955 1.00 98.75 162 LEU A CA 1
ATOM 1221 C C . LEU A 1 162 ? -19.217 3.206 26.333 1.00 98.75 162 LEU A C 1
ATOM 1223 O O . LEU A 1 162 ? -18.276 3.093 25.555 1.00 98.75 162 LEU A O 1
ATOM 1227 N N . GLU A 1 163 ? -19.120 3.840 27.489 1.00 98.50 163 GLU A N 1
ATOM 1228 C CA . GLU A 1 163 ? -17.885 4.429 27.990 1.00 98.50 163 GLU A CA 1
ATOM 1229 C C . GLU A 1 163 ? -17.401 3.627 29.198 1.00 98.50 163 GLU A C 1
ATOM 1231 O O . GLU A 1 163 ? -18.104 3.546 30.204 1.00 98.50 163 GLU A O 1
ATOM 1236 N N . LEU A 1 164 ? -16.215 3.029 29.108 1.00 97.75 164 LEU A N 1
ATOM 1237 C CA . LEU A 1 164 ? -15.569 2.394 30.253 1.00 97.75 164 LEU A CA 1
ATOM 1238 C C . LEU A 1 164 ? -14.539 3.362 30.811 1.00 97.75 164 LEU A C 1
ATOM 1240 O O . LEU A 1 164 ? -13.678 3.864 30.091 1.00 97.75 164 LEU A O 1
ATOM 1244 N N . ALA A 1 165 ? -14.674 3.667 32.090 1.00 95.62 165 ALA A N 1
ATOM 1245 C CA . ALA A 1 165 ? -13.918 4.726 32.731 1.00 95.62 165 ALA A CA 1
ATOM 1246 C C . ALA A 1 165 ? -13.604 4.376 34.184 1.00 95.62 165 ALA A C 1
ATOM 1248 O O . ALA A 1 165 ? -13.783 5.201 35.084 1.00 95.62 165 ALA A O 1
ATOM 1249 N N . THR A 1 166 ? -13.204 3.123 34.393 1.00 91.69 166 THR A N 1
ATOM 1250 C CA . THR A 1 166 ? -12.657 2.635 35.653 1.00 91.69 166 THR A CA 1
ATOM 1251 C C . THR A 1 166 ? -11.546 3.567 36.129 1.00 91.69 166 THR A C 1
ATOM 1253 O O . THR A 1 166 ? -10.653 3.932 35.357 1.00 91.69 166 THR A O 1
ATOM 1256 N N . ASP A 1 167 ? -11.643 3.981 37.391 1.00 84.31 167 ASP A N 1
ATOM 1257 C CA . ASP A 1 167 ? -10.757 4.965 38.003 1.00 84.31 167 ASP A CA 1
ATOM 1258 C C . ASP A 1 167 ? -10.077 4.357 39.232 1.00 84.31 167 ASP A C 1
ATOM 1260 O O . ASP A 1 167 ? -10.646 4.300 40.319 1.00 84.31 167 ASP A O 1
ATOM 1264 N N . THR A 1 168 ? -8.819 3.954 39.075 1.00 86.38 168 THR A N 1
ATOM 1265 C CA . THR A 1 168 ? -7.986 3.362 40.134 1.00 86.38 168 THR A CA 1
ATOM 1266 C C . THR A 1 168 ? -7.688 4.320 41.295 1.00 86.38 168 THR A C 1
ATOM 1268 O O . THR A 1 168 ? -7.154 3.901 42.324 1.00 86.38 168 THR A O 1
ATOM 1271 N N . SER A 1 169 ? -8.051 5.607 41.188 1.00 85.69 169 SER A N 1
ATOM 1272 C CA . SER A 1 169 ? -8.017 6.533 42.325 1.00 85.69 169 SER A CA 1
ATOM 1273 C C . SER A 1 169 ? -9.169 6.309 43.316 1.00 85.69 169 SER A C 1
ATOM 1275 O O . SER A 1 169 ? -9.083 6.737 44.473 1.00 85.69 169 SER A O 1
ATOM 1277 N N . VAL A 1 170 ? -10.226 5.604 42.902 1.00 84.38 170 VAL A N 1
ATOM 1278 C CA . VAL A 1 170 ? -11.332 5.181 43.763 1.00 84.38 170 VAL A CA 1
ATOM 1279 C C . VAL A 1 170 ? -10.927 3.920 44.527 1.00 84.38 170 VAL A C 1
ATOM 1281 O O . VAL A 1 170 ? -10.500 2.917 43.962 1.00 84.38 170 VAL A O 1
ATOM 1284 N N . ALA A 1 171 ? -11.070 3.955 45.854 1.00 86.00 171 ALA A N 1
ATOM 1285 C CA . ALA A 1 171 ? -10.700 2.827 46.702 1.00 86.00 171 ALA A CA 1
ATOM 1286 C C . ALA A 1 171 ? -11.512 1.567 46.355 1.00 86.00 171 ALA A C 1
ATOM 1288 O O . ALA A 1 171 ? -12.740 1.581 46.422 1.00 86.00 171 ALA A O 1
ATOM 1289 N N . GLY A 1 172 ? -10.805 0.473 46.066 1.00 81.62 172 GLY A N 1
ATOM 1290 C CA . GLY A 1 172 ? -11.395 -0.817 45.701 1.00 81.62 172 GLY A CA 1
ATOM 1291 C C . GLY A 1 172 ? -11.321 -1.129 44.209 1.00 81.62 172 GLY A C 1
ATOM 1292 O O . GLY A 1 172 ? -11.442 -2.299 43.865 1.00 81.62 172 GLY A O 1
ATOM 1293 N N . HIS A 1 173 ? -11.059 -0.134 43.356 1.00 90.94 173 HIS A N 1
ATOM 1294 C CA . HIS A 1 173 ? -10.867 -0.355 41.924 1.00 90.94 173 HIS A CA 1
ATOM 1295 C C . HIS A 1 173 ? -9.441 -0.805 41.635 1.00 90.94 173 HIS A C 1
ATOM 1297 O O . HIS A 1 173 ? -8.468 -0.189 42.078 1.00 90.94 173 HIS A O 1
ATOM 1303 N N . THR A 1 174 ? -9.333 -1.896 40.894 1.00 89.38 174 THR A N 1
ATOM 1304 C CA . THR A 1 174 ? -8.070 -2.454 40.402 1.00 89.38 174 THR A CA 1
ATOM 1305 C C . THR A 1 174 ? -8.026 -2.541 38.887 1.00 89.38 174 THR A C 1
ATOM 1307 O O . THR A 1 174 ? -6.955 -2.790 38.355 1.00 89.38 174 THR A O 1
ATOM 1310 N N . GLY A 1 175 ? -9.146 -2.293 38.206 1.00 92.50 175 GLY A N 1
ATOM 1311 C CA . GLY A 1 175 ? -9.274 -2.529 36.778 1.00 92.50 175 GLY A CA 1
ATOM 1312 C C . GLY A 1 175 ? -10.238 -3.664 36.463 1.00 92.50 175 GLY A C 1
ATOM 1313 O O . GLY A 1 175 ? -10.702 -4.412 37.329 1.00 92.50 175 GLY A O 1
ATOM 1314 N N . ASN A 1 176 ? -10.574 -3.778 35.187 1.00 95.69 176 ASN A N 1
ATOM 1315 C CA . ASN A 1 176 ? -11.470 -4.806 34.698 1.00 95.69 176 ASN A CA 1
ATOM 1316 C C . ASN A 1 176 ? -10.740 -6.155 34.635 1.00 95.69 176 ASN A C 1
ATOM 1318 O O . ASN A 1 176 ? -9.642 -6.261 34.110 1.00 95.69 176 ASN A O 1
ATOM 1322 N N . THR A 1 177 ? -11.379 -7.215 35.132 1.00 95.88 177 THR A N 1
ATOM 1323 C CA . THR A 1 177 ? -10.784 -8.565 35.230 1.00 95.88 177 THR A CA 1
ATOM 1324 C C . THR A 1 177 ? -11.605 -9.642 34.523 1.00 95.88 177 THR A C 1
ATOM 1326 O O . THR A 1 177 ? -11.381 -10.840 34.716 1.00 95.88 177 THR A O 1
ATOM 1329 N N . TYR A 1 178 ? -12.589 -9.248 33.710 1.00 97.38 178 TYR A N 1
ATOM 1330 C CA . TYR A 1 178 ? -13.347 -10.207 32.913 1.00 97.38 178 TYR A CA 1
ATOM 1331 C C . TYR A 1 178 ? -12.469 -10.829 31.817 1.00 97.38 178 TYR A C 1
ATOM 1333 O O . TYR A 1 178 ? -11.690 -10.148 31.158 1.00 97.38 178 TYR A O 1
ATOM 1341 N N . THR A 1 179 ? -12.592 -12.141 31.614 1.00 95.94 179 THR A N 1
ATOM 1342 C CA . THR A 1 179 ? -11.658 -12.886 30.747 1.00 95.94 179 THR A CA 1
ATOM 1343 C C . THR A 1 179 ? -12.209 -13.249 29.372 1.00 95.94 179 THR A C 1
ATOM 1345 O O . THR A 1 179 ? -11.458 -13.703 28.511 1.00 95.94 179 THR A O 1
ATOM 1348 N N . GLY A 1 180 ? -13.515 -13.101 29.145 1.00 97.38 180 GLY A N 1
ATOM 1349 C CA . GLY A 1 180 ? -14.095 -13.370 27.832 1.00 97.38 180 GLY A CA 1
ATOM 1350 C C . GLY A 1 180 ? -13.923 -12.190 26.878 1.00 97.38 180 GLY A C 1
ATOM 1351 O O . GLY A 1 180 ? -13.846 -11.048 27.311 1.00 97.38 180 GLY A O 1
ATOM 1352 N N . ALA A 1 181 ? -13.943 -12.476 25.576 1.00 97.75 181 ALA A N 1
ATOM 1353 C CA . ALA A 1 181 ? -13.675 -11.485 24.538 1.00 97.75 181 ALA A CA 1
ATOM 1354 C C . ALA A 1 181 ? -14.588 -10.248 24.596 1.00 97.75 181 ALA A C 1
ATOM 1356 O O . ALA A 1 181 ? -15.800 -10.345 24.828 1.00 97.75 181 ALA A O 1
ATOM 1357 N N . THR A 1 182 ? -14.007 -9.100 24.265 1.00 98.62 182 THR A N 1
ATOM 1358 C CA . THR A 1 182 ? -14.708 -7.840 24.029 1.00 98.62 182 THR A CA 1
ATOM 1359 C C . THR A 1 182 ? -15.053 -7.730 22.552 1.00 98.62 182 THR A C 1
ATOM 1361 O O . THR A 1 182 ? -14.177 -7.772 21.692 1.00 98.62 182 THR A O 1
ATOM 1364 N N . THR A 1 183 ? -16.334 -7.581 22.219 1.00 98.56 183 THR A N 1
ATOM 1365 C CA . THR A 1 183 ? -16.770 -7.345 20.834 1.00 98.56 183 THR A CA 1
ATOM 1366 C C . THR A 1 183 ? -17.579 -6.063 20.710 1.00 98.56 183 THR A C 1
ATOM 1368 O O . THR A 1 183 ? -18.615 -5.916 21.356 1.00 98.56 183 THR A O 1
ATOM 1371 N N . ILE A 1 184 ? -17.160 -5.165 19.826 1.00 98.81 184 ILE A N 1
ATOM 1372 C CA . ILE A 1 184 ? -17.904 -3.969 19.439 1.00 98.81 184 ILE A CA 1
ATOM 1373 C C . ILE A 1 184 ? -18.608 -4.287 18.126 1.00 98.81 184 ILE A C 1
ATOM 1375 O O . ILE A 1 184 ? -17.965 -4.346 17.092 1.00 98.81 184 ILE A O 1
ATOM 1379 N N . ALA A 1 185 ? -19.914 -4.537 18.154 1.00 98.44 185 ALA A N 1
ATOM 1380 C CA . ALA A 1 185 ? -20.675 -4.852 16.943 1.00 98.44 185 ALA A CA 1
ATOM 1381 C C . ALA A 1 185 ? -21.304 -3.616 16.290 1.00 98.44 185 ALA A C 1
ATOM 1383 O O . ALA A 1 185 ? -21.612 -3.636 15.110 1.00 98.44 185 ALA A O 1
ATOM 1384 N N . ALA A 1 186 ? -21.569 -2.567 17.074 1.00 98.19 186 ALA A N 1
ATOM 1385 C CA . ALA A 1 186 ? -22.122 -1.308 16.587 1.00 98.19 186 ALA A CA 1
ATOM 1386 C C . ALA A 1 186 ? -21.934 -0.184 17.614 1.00 98.19 186 ALA A C 1
ATOM 1388 O O . ALA A 1 186 ? -21.864 -0.424 18.830 1.00 98.19 186 ALA A O 1
ATOM 1389 N N . GLY A 1 187 ? -21.924 1.049 17.108 1.00 98.38 187 GLY A N 1
ATOM 1390 C CA . GLY A 1 187 ? -21.705 2.263 17.883 1.00 98.38 187 GLY A CA 1
ATOM 1391 C C . GLY A 1 187 ? -20.301 2.303 18.467 1.00 98.38 187 GLY A C 1
ATOM 1392 O O . GLY A 1 187 ? -19.395 1.623 17.992 1.00 98.38 187 GLY A O 1
ATOM 1393 N N . ARG A 1 188 ? -20.131 3.089 19.527 1.00 98.62 188 ARG A N 1
ATOM 1394 C CA . ARG A 1 188 ? -18.815 3.355 20.102 1.00 98.62 188 ARG A CA 1
ATOM 1395 C C . ARG A 1 188 ? -18.610 2.650 21.434 1.00 98.62 188 ARG A C 1
ATOM 1397 O O . ARG A 1 188 ? -19.467 2.737 22.315 1.00 98.62 188 ARG A O 1
ATOM 1404 N N . LEU A 1 189 ? -17.463 2.002 21.592 1.00 98.69 189 LEU A N 1
ATOM 1405 C CA . LEU A 1 189 ? -16.855 1.699 22.881 1.00 98.69 189 LEU A CA 1
ATOM 1406 C C . LEU A 1 189 ? -15.720 2.699 23.106 1.00 98.69 189 LEU A C 1
ATOM 1408 O O . LEU A 1 189 ? -14.741 2.690 22.368 1.00 98.69 189 LEU A O 1
ATOM 1412 N N . ARG A 1 190 ? -15.877 3.579 24.089 1.00 98.00 190 ARG A N 1
ATOM 1413 C CA . ARG A 1 190 ? -14.897 4.610 24.434 1.00 98.00 190 ARG A CA 1
ATOM 1414 C C . ARG A 1 190 ? -14.200 4.225 25.729 1.00 98.00 190 ARG A C 1
ATOM 1416 O O . ARG A 1 190 ? -14.882 4.015 26.733 1.00 98.00 190 ARG A O 1
ATOM 1423 N N . LEU A 1 191 ? -12.877 4.151 25.716 1.00 96.12 191 LEU A N 1
ATOM 1424 C CA . LEU A 1 191 ? -12.082 3.969 26.925 1.00 96.12 191 LEU A CA 1
ATOM 1425 C C . LEU A 1 191 ? -11.597 5.330 27.417 1.00 96.12 191 LEU A C 1
ATOM 1427 O O . LEU A 1 191 ? -11.155 6.167 26.635 1.00 96.12 191 LEU A O 1
ATOM 1431 N N . VAL A 1 192 ? -11.810 5.591 28.705 1.00 92.88 192 VAL A N 1
ATOM 1432 C CA . VAL A 1 192 ? -11.286 6.765 29.421 1.00 92.88 192 VAL A CA 1
ATOM 1433 C C . VAL A 1 192 ? -10.803 6.321 30.803 1.00 92.88 192 VAL A C 1
ATOM 1435 O O . VAL A 1 192 ? -11.097 6.938 31.829 1.00 92.88 192 VAL A O 1
ATOM 1438 N N . THR A 1 193 ? -10.141 5.176 30.838 1.00 90.19 193 THR A N 1
ATOM 1439 C CA . THR A 1 193 ? -9.640 4.536 32.051 1.00 90.19 193 THR A CA 1
ATOM 1440 C C . THR A 1 193 ? -8.283 5.117 32.445 1.00 90.19 193 THR A C 1
ATOM 1442 O O . THR A 1 193 ? -7.577 5.707 31.627 1.00 90.19 193 THR A O 1
ATOM 1445 N N . ASN A 1 194 ? -7.924 4.992 33.720 1.00 86.75 194 ASN A N 1
ATOM 1446 C CA . ASN A 1 194 ? -6.545 5.181 34.198 1.00 86.75 194 ASN A CA 1
ATOM 1447 C C . ASN A 1 194 ? -5.983 3.876 34.789 1.00 86.75 194 ASN A C 1
ATOM 1449 O O . ASN A 1 194 ? -5.084 3.892 35.631 1.00 86.75 194 ASN A O 1
ATOM 1453 N N . THR A 1 195 ? -6.591 2.760 34.399 1.00 79.12 195 THR A N 1
ATOM 1454 C CA . THR A 1 195 ? -6.187 1.408 34.750 1.00 79.12 195 THR A CA 1
ATOM 1455 C C . THR A 1 195 ? -4.985 1.077 33.889 1.00 79.12 195 THR A C 1
ATOM 1457 O O . THR A 1 195 ? -5.148 1.042 32.680 1.00 79.12 195 THR A O 1
ATOM 1460 N N . SER A 1 196 ? -3.809 0.891 34.486 1.00 86.06 196 SER A N 1
ATOM 1461 C CA . SER A 1 196 ? -2.601 0.473 33.762 1.00 86.06 196 SER A CA 1
ATOM 1462 C C . SER A 1 196 ? -2.844 -0.906 33.148 1.00 86.06 196 SER A C 1
ATOM 1464 O O . SER A 1 196 ? -2.652 -1.908 33.826 1.00 86.06 196 SER A O 1
ATOM 1466 N N . ASP A 1 197 ? -3.311 -0.932 31.903 1.00 90.19 197 ASP A N 1
ATOM 1467 C CA . ASP A 1 197 ? -3.497 -2.116 31.056 1.00 90.19 197 ASP A CA 1
ATOM 1468 C C . ASP A 1 197 ? -4.713 -3.000 31.404 1.00 90.19 197 ASP A C 1
ATOM 1470 O O . ASP A 1 197 ? -4.885 -4.080 30.849 1.00 90.19 197 ASP A O 1
ATOM 1474 N N . ASP A 1 198 ? -5.617 -2.527 32.271 1.00 91.75 198 ASP A N 1
ATOM 1475 C CA . ASP A 1 198 ? -6.785 -3.293 32.748 1.00 91.75 198 ASP A CA 1
ATOM 1476 C C . ASP A 1 198 ? -8.141 -2.684 32.317 1.00 91.75 198 ASP A C 1
ATOM 1478 O O . ASP A 1 198 ? -9.163 -2.839 32.989 1.00 91.75 198 ASP A O 1
ATOM 1482 N N . GLY A 1 199 ? -8.206 -1.953 31.202 1.00 92.69 199 GLY A N 1
ATOM 1483 C CA . GLY A 1 199 ? -9.463 -1.375 30.710 1.00 92.69 199 GLY A CA 1
ATOM 1484 C C . GLY A 1 199 ? -10.344 -2.377 29.958 1.00 92.69 199 GLY A C 1
ATOM 1485 O O . GLY A 1 199 ? -11.572 -2.255 29.986 1.00 92.69 199 GLY A O 1
ATOM 1486 N N . LEU A 1 200 ? -9.766 -3.408 29.331 1.00 96.31 200 LEU A N 1
ATOM 1487 C CA . LEU A 1 200 ? -10.477 -4.467 28.600 1.00 96.31 200 LEU A CA 1
ATOM 1488 C C . LEU A 1 200 ? -9.851 -5.854 28.822 1.00 96.31 200 LEU A C 1
ATOM 1490 O O . LEU A 1 200 ? -8.770 -5.984 29.378 1.00 96.31 200 LEU A O 1
ATOM 1494 N N . SER A 1 201 ? -10.534 -6.900 28.345 1.00 94.81 201 SER A N 1
ATOM 1495 C CA . SER A 1 201 ? -9.944 -8.240 28.205 1.00 94.81 201 SER A CA 1
ATOM 1496 C C . SER A 1 201 ? -8.920 -8.309 27.060 1.00 94.81 201 SER A C 1
ATOM 1498 O O . SER A 1 201 ? -8.880 -7.441 26.188 1.00 94.81 201 SER A O 1
ATOM 1500 N N . THR A 1 202 ? -8.144 -9.394 27.006 1.00 96.56 202 THR A N 1
ATOM 1501 C CA . THR A 1 202 ? -7.066 -9.587 26.019 1.00 96.56 202 THR A CA 1
ATOM 1502 C C . THR A 1 202 ? -7.539 -9.921 24.601 1.00 96.56 202 THR A C 1
ATOM 1504 O O . THR A 1 202 ? -6.733 -9.952 23.683 1.00 96.56 202 THR A O 1
ATOM 1507 N N . THR A 1 203 ? -8.821 -10.204 24.362 1.00 97.94 203 THR A N 1
ATOM 1508 C CA . THR A 1 203 ? -9.317 -10.492 23.004 1.00 97.94 203 THR A CA 1
ATOM 1509 C C . THR A 1 203 ? -10.322 -9.434 22.595 1.00 97.94 203 THR A C 1
ATOM 1511 O O . THR A 1 203 ? -11.443 -9.406 23.109 1.00 97.94 203 THR A O 1
ATOM 1514 N N . ILE A 1 204 ? -9.943 -8.589 21.638 1.00 98.56 204 ILE A N 1
ATOM 1515 C CA . ILE A 1 204 ? -10.716 -7.418 21.233 1.00 98.56 204 ILE A CA 1
ATOM 1516 C C . ILE A 1 204 ? -11.107 -7.542 19.766 1.00 98.56 204 ILE A C 1
ATOM 1518 O O . ILE A 1 204 ? -10.285 -7.744 18.872 1.00 98.56 204 ILE A O 1
ATOM 1522 N N . SER A 1 205 ? -12.399 -7.382 19.502 1.00 98.50 205 SER A N 1
ATOM 1523 C CA . SER A 1 205 ? -12.932 -7.424 18.153 1.00 98.50 205 SER A CA 1
ATOM 1524 C C . SER A 1 205 ? -13.787 -6.204 17.850 1.00 98.50 205 SER A C 1
ATOM 1526 O O . SER A 1 205 ? -14.830 -6.002 18.471 1.00 98.50 205 SER A O 1
ATOM 1528 N N . VAL A 1 206 ? -13.344 -5.400 16.888 1.00 98.75 206 VAL A N 1
ATOM 1529 C CA . VAL A 1 206 ? -14.018 -4.179 16.444 1.00 98.75 206 VAL A CA 1
ATOM 1530 C C . VAL A 1 206 ? -14.736 -4.463 15.129 1.00 98.75 206 VAL A C 1
ATOM 1532 O O . VAL A 1 206 ? -14.109 -4.800 14.128 1.00 98.75 206 VAL A O 1
ATOM 1535 N N . GLY A 1 207 ? -16.056 -4.343 15.137 1.00 98.31 207 GLY A N 1
ATOM 1536 C CA . GLY A 1 207 ? -16.937 -4.750 14.049 1.00 98.31 207 GLY A CA 1
ATOM 1537 C C . GLY A 1 207 ? -17.302 -6.233 14.089 1.00 98.31 207 GLY A C 1
ATOM 1538 O O . GLY A 1 207 ? -16.576 -7.084 14.619 1.00 98.31 207 GLY A O 1
ATOM 1539 N N . ASP A 1 208 ? -18.446 -6.571 13.505 1.00 96.38 208 ASP A N 1
ATOM 1540 C CA . ASP A 1 208 ? -18.917 -7.951 13.341 1.00 96.38 208 ASP A CA 1
ATOM 1541 C C . ASP A 1 208 ? -19.023 -8.400 11.874 1.00 96.38 208 ASP A C 1
ATOM 1543 O O . ASP A 1 208 ? -19.474 -9.511 11.593 1.00 96.38 208 ASP A O 1
ATOM 1547 N N . GLY A 1 209 ? -18.508 -7.579 10.957 1.00 96.06 209 GLY A N 1
ATOM 1548 C CA . GLY A 1 209 ? -18.547 -7.785 9.513 1.00 96.06 209 GLY A CA 1
ATOM 1549 C C . GLY A 1 209 ? -19.849 -7.310 8.868 1.00 96.06 209 GLY A C 1
ATOM 1550 O O . GLY A 1 209 ? -20.033 -7.518 7.669 1.00 96.06 209 GLY A O 1
ATOM 1551 N N . SER A 1 210 ? -20.759 -6.694 9.628 1.00 95.00 210 SER A N 1
ATOM 1552 C CA . SER A 1 210 ? -22.052 -6.224 9.141 1.00 95.00 210 SER A CA 1
ATOM 1553 C C . SER A 1 210 ? -22.278 -4.760 9.496 1.00 95.00 210 SER A C 1
ATOM 1555 O O . SER A 1 210 ? -22.418 -4.393 10.653 1.00 95.00 210 SER A O 1
ATOM 1557 N N . GLY A 1 211 ? -22.467 -3.926 8.481 1.00 94.06 211 GLY A N 1
ATOM 1558 C CA . GLY A 1 211 ? -22.782 -2.516 8.672 1.00 94.06 211 GLY A CA 1
ATOM 1559 C C . GLY A 1 211 ? -22.038 -1.640 7.682 1.00 94.06 211 GLY A C 1
ATOM 1560 O O . GLY A 1 211 ? -21.407 -2.126 6.744 1.00 94.06 211 GLY A O 1
ATOM 1561 N N . ALA A 1 212 ? -22.145 -0.330 7.882 1.00 96.50 212 ALA A N 1
ATOM 1562 C CA . ALA A 1 212 ? -21.301 0.614 7.165 1.00 96.50 212 ALA A CA 1
ATOM 1563 C C . ALA A 1 212 ? -19.881 0.596 7.755 1.00 96.50 212 ALA A C 1
ATOM 1565 O O . ALA A 1 212 ? -19.701 0.301 8.938 1.00 96.50 212 ALA A O 1
ATOM 1566 N N . ALA A 1 213 ? -18.884 0.949 6.943 1.00 96.31 213 ALA A N 1
ATOM 1567 C CA . ALA A 1 213 ? -17.516 1.130 7.419 1.00 96.31 213 ALA A CA 1
ATOM 1568 C C . ALA A 1 213 ? -17.478 2.157 8.569 1.00 96.31 213 ALA A C 1
ATOM 1570 O O . ALA A 1 213 ? -18.102 3.217 8.472 1.00 96.31 213 ALA A O 1
ATOM 1571 N N . GLY A 1 214 ? -16.794 1.813 9.662 1.00 96.88 214 GLY A N 1
ATOM 1572 C CA . GLY A 1 214 ? -16.708 2.626 10.878 1.00 96.88 214 GLY A CA 1
ATOM 1573 C C . GLY A 1 214 ? -17.993 2.709 11.712 1.00 96.88 214 GLY A C 1
ATOM 1574 O O . GLY A 1 214 ? -18.095 3.561 12.590 1.00 96.88 214 GLY A O 1
ATOM 1575 N N . SER A 1 215 ? -18.992 1.854 11.464 1.00 97.69 215 SER A N 1
ATOM 1576 C CA . SER A 1 215 ? -20.217 1.823 12.281 1.00 97.69 215 SER A CA 1
ATOM 1577 C C . SER A 1 215 ? -20.031 1.163 13.652 1.00 97.69 215 SER A C 1
ATOM 1579 O O . SER A 1 215 ? -20.866 1.372 14.537 1.00 97.69 215 SER A O 1
ATOM 1581 N N . ALA A 1 216 ? -18.941 0.418 13.845 1.00 98.69 216 ALA A N 1
ATOM 1582 C CA . ALA A 1 216 ? -18.469 -0.083 15.129 1.00 98.69 216 ALA A CA 1
ATOM 1583 C C . ALA A 1 216 ? -17.098 0.532 15.448 1.00 98.69 216 ALA A C 1
ATOM 1585 O O . ALA A 1 216 ? -16.157 0.359 14.684 1.00 98.69 216 ALA A O 1
ATOM 1586 N N . GLU A 1 217 ? -16.965 1.234 16.569 1.00 98.69 217 GLU A N 1
ATOM 1587 C CA . GLU A 1 217 ? -15.768 2.015 16.900 1.00 98.69 217 GLU A CA 1
ATOM 1588 C C . GLU A 1 217 ? -15.215 1.620 18.272 1.00 98.69 217 GLU A C 1
ATOM 1590 O O . GLU A 1 217 ? -15.957 1.578 19.257 1.00 98.69 217 GLU A O 1
ATOM 1595 N N . LEU A 1 218 ? -13.907 1.373 18.338 1.00 98.44 218 LEU A N 1
ATOM 1596 C CA . LEU A 1 218 ? -13.135 1.397 19.579 1.00 98.44 218 LEU A CA 1
ATOM 1597 C C . LEU A 1 218 ? -12.350 2.712 19.622 1.00 98.44 218 LEU A C 1
ATOM 1599 O O . LEU A 1 218 ? -11.487 2.930 18.776 1.00 98.44 218 LEU A O 1
ATOM 1603 N N . GLU A 1 219 ? -12.665 3.574 20.587 1.00 97.44 219 GLU A N 1
ATOM 1604 C CA . GLU A 1 219 ? -12.015 4.873 20.807 1.00 97.44 219 GLU A CA 1
ATOM 1605 C C . GLU A 1 219 ? -11.123 4.783 22.057 1.00 97.44 219 GLU A C 1
ATOM 1607 O O . GLU A 1 219 ? -11.643 4.656 23.168 1.00 97.44 219 GLU A O 1
ATOM 1612 N N . LEU A 1 220 ? -9.802 4.838 21.865 1.00 94.75 220 LEU A N 1
ATOM 1613 C CA . LEU A 1 220 ? -8.784 4.855 22.925 1.00 94.75 220 LEU A CA 1
ATOM 1614 C C . LEU A 1 220 ? -8.372 6.303 23.190 1.00 94.75 220 LEU A C 1
ATOM 1616 O O . LEU A 1 220 ? -7.869 6.974 22.284 1.00 94.75 220 LEU A O 1
ATOM 1620 N N . VAL A 1 221 ? -8.632 6.814 24.391 1.00 92.25 221 VAL A N 1
ATOM 1621 C CA . VAL A 1 221 ? -8.492 8.245 24.714 1.00 92.25 221 VAL A CA 1
ATOM 1622 C C . VAL A 1 221 ? -7.237 8.517 25.532 1.00 92.25 221 VAL A C 1
ATOM 1624 O O . VAL A 1 221 ? -6.566 9.527 25.306 1.00 92.25 221 VAL A O 1
ATOM 1627 N N . ASN A 1 222 ? -6.940 7.645 26.488 1.00 89.69 222 ASN A N 1
ATOM 1628 C CA . ASN A 1 222 ? -5.770 7.740 27.346 1.00 89.69 222 ASN A CA 1
ATOM 1629 C C . ASN A 1 222 ? -4.675 6.788 26.842 1.00 89.69 222 ASN A C 1
ATOM 1631 O O . ASN A 1 222 ? -4.719 6.309 25.716 1.00 89.69 222 ASN A O 1
ATOM 1635 N N . ILE A 1 223 ? -3.637 6.604 27.648 1.00 86.62 223 ILE A N 1
ATOM 1636 C CA . ILE A 1 223 ? -2.519 5.697 27.369 1.00 86.62 223 ILE A CA 1
ATOM 1637 C C . ILE A 1 223 ? -2.675 4.463 28.255 1.00 86.62 223 ILE A C 1
ATOM 1639 O O . ILE A 1 223 ? -3.302 4.588 29.314 1.00 86.62 223 ILE A O 1
ATOM 1643 N N . THR A 1 224 ? -2.064 3.340 27.864 1.00 88.94 224 THR A N 1
ATOM 1644 C CA . THR A 1 224 ? -2.006 2.108 28.676 1.00 88.94 224 THR A CA 1
ATOM 1645 C C . THR A 1 224 ? -3.396 1.680 29.157 1.00 88.94 224 THR A C 1
ATOM 1647 O O . THR A 1 224 ? -3.602 1.481 30.353 1.00 88.94 224 THR A O 1
ATOM 1650 N N . GLU A 1 225 ? -4.403 1.699 28.275 1.00 90.94 225 GLU A N 1
ATOM 1651 C CA . GLU A 1 225 ? -5.798 1.400 28.633 1.00 90.94 225 GLU A CA 1
ATOM 1652 C C . GLU A 1 225 ? -6.157 -0.067 28.405 1.00 90.94 225 GLU A C 1
ATOM 1654 O O . GLU A 1 225 ? -7.110 -0.566 29.002 1.00 90.94 225 GLU A O 1
ATOM 1659 N N . ILE A 1 226 ? -5.446 -0.766 27.527 1.00 93.25 226 ILE A N 1
ATOM 1660 C CA . ILE A 1 226 ? -5.710 -2.168 27.196 1.00 93.25 226 ILE A CA 1
ATOM 1661 C C . ILE A 1 226 ? -4.497 -3.033 27.538 1.00 93.25 226 ILE A C 1
ATOM 1663 O O . ILE A 1 226 ? -3.387 -2.522 27.568 1.00 93.25 226 ILE A O 1
ATOM 1667 N N . PRO A 1 227 ? -4.686 -4.341 27.787 1.00 94.38 227 PRO A N 1
ATOM 1668 C CA . PRO A 1 227 ? -3.566 -5.217 28.093 1.00 94.38 227 PRO A CA 1
ATOM 1669 C C . PRO A 1 227 ? -2.505 -5.207 26.986 1.00 94.38 227 PRO A C 1
ATOM 1671 O O . PRO A 1 227 ? -2.851 -5.464 25.835 1.00 94.38 227 PRO A O 1
ATOM 1674 N N . ASP A 1 228 ? -1.217 -5.139 27.335 1.00 95.19 228 ASP A N 1
ATOM 1675 C CA . ASP A 1 228 ? -0.101 -5.369 26.389 1.00 95.19 228 ASP A CA 1
ATOM 1676 C C . ASP A 1 228 ? -0.210 -6.714 25.653 1.00 95.19 228 ASP A C 1
ATOM 1678 O O . ASP A 1 228 ? 0.344 -6.931 24.578 1.00 95.19 228 ASP A O 1
ATOM 1682 N N . THR A 1 229 ? -0.921 -7.661 26.266 1.00 95.88 229 THR A N 1
ATOM 1683 C CA . THR A 1 229 ? -1.189 -8.996 25.721 1.00 95.88 229 THR A CA 1
ATOM 1684 C C . THR A 1 229 ? -2.435 -9.049 24.832 1.00 95.88 229 THR A C 1
ATOM 1686 O O . THR A 1 229 ? -2.876 -10.140 24.471 1.00 95.88 229 THR A O 1
ATOM 1689 N N . ALA A 1 230 ? -3.038 -7.903 24.507 1.00 97.31 230 ALA A N 1
ATOM 1690 C CA . ALA A 1 230 ? -4.283 -7.848 23.764 1.00 97.31 230 ALA A CA 1
ATOM 1691 C C . ALA A 1 230 ? -4.087 -8.126 22.270 1.00 97.31 230 ALA A C 1
ATOM 1693 O O . ALA A 1 230 ? -3.220 -7.556 21.612 1.00 97.31 230 ALA A O 1
ATOM 1694 N N . ASP A 1 231 ? -4.968 -8.955 21.722 1.00 98.12 231 ASP A N 1
ATOM 1695 C CA . ASP A 1 231 ? -5.118 -9.169 20.291 1.00 98.12 231 ASP A CA 1
ATOM 1696 C C . ASP A 1 231 ? -6.277 -8.312 19.773 1.00 98.12 231 ASP A C 1
ATOM 1698 O O . ASP A 1 231 ? -7.433 -8.506 20.176 1.00 98.12 231 ASP A O 1
ATOM 1702 N N . ILE A 1 232 ? -5.987 -7.383 18.856 1.00 98.38 232 ILE A N 1
ATOM 1703 C CA . ILE A 1 232 ? -7.002 -6.545 18.209 1.00 98.38 232 ILE A CA 1
ATOM 1704 C C . ILE A 1 232 ? -7.287 -7.059 16.801 1.00 98.38 232 ILE A C 1
ATOM 1706 O O . ILE A 1 232 ? -6.418 -7.089 15.931 1.00 98.38 232 ILE A O 1
ATOM 1710 N N . THR A 1 233 ? -8.555 -7.380 16.540 1.00 98.56 233 THR A N 1
ATOM 1711 C CA . THR A 1 233 ? -9.070 -7.616 15.184 1.00 98.56 233 THR A CA 1
ATOM 1712 C C . THR A 1 233 ? -10.117 -6.574 14.806 1.00 98.56 233 THR A C 1
ATOM 1714 O O . THR A 1 233 ? -11.185 -6.520 15.418 1.00 98.56 233 THR A O 1
ATOM 1717 N N . VAL A 1 234 ? -9.867 -5.819 13.739 1.00 98.75 234 VAL A N 1
ATOM 1718 C CA . VAL A 1 234 ? -10.812 -4.870 13.138 1.00 98.75 234 VAL A CA 1
ATOM 1719 C C . VAL A 1 234 ? -11.416 -5.488 11.871 1.00 98.75 234 VAL A C 1
ATOM 1721 O O . VAL A 1 234 ? -10.702 -5.954 10.980 1.00 98.75 234 VAL A O 1
ATOM 1724 N N . ARG A 1 235 ? -12.747 -5.557 11.798 1.00 98.31 235 ARG A N 1
ATOM 1725 C CA . ARG A 1 235 ? -13.512 -6.061 10.642 1.00 98.31 235 ARG A CA 1
ATOM 1726 C C . ARG A 1 235 ? -13.907 -4.926 9.695 1.00 98.31 235 ARG A C 1
ATOM 1728 O O . ARG A 1 235 ? -13.660 -3.764 9.983 1.00 98.31 235 ARG A O 1
ATOM 1735 N N . SER A 1 236 ? -14.526 -5.266 8.564 1.00 97.44 236 SER A N 1
ATOM 1736 C CA . SER A 1 236 ? -14.869 -4.331 7.478 1.00 97.44 236 SER A CA 1
ATOM 1737 C C . SER A 1 236 ? -15.792 -3.168 7.879 1.00 97.44 236 SER A C 1
ATOM 1739 O O . SER A 1 236 ? -15.820 -2.137 7.218 1.00 97.44 236 SER A O 1
ATOM 1741 N N . ASP A 1 237 ? -16.579 -3.336 8.938 1.00 98.25 237 ASP A N 1
ATOM 1742 C CA . ASP A 1 237 ? -17.462 -2.333 9.544 1.00 98.25 237 ASP A CA 1
ATOM 1743 C C . ASP A 1 237 ? -16.825 -1.620 10.755 1.00 98.25 237 ASP A C 1
ATOM 1745 O O . ASP A 1 237 ? -17.405 -0.673 11.290 1.00 98.25 237 ASP A O 1
ATOM 1749 N N . GLY A 1 238 ? -15.643 -2.070 11.185 1.00 98.69 238 GLY A N 1
ATOM 1750 C CA . GLY A 1 238 ? -14.942 -1.611 12.378 1.00 98.69 238 GLY A CA 1
ATOM 1751 C C . GLY A 1 238 ? -14.012 -0.417 12.139 1.00 98.69 238 GLY A C 1
ATOM 1752 O O . GLY A 1 238 ? -13.432 -0.268 11.063 1.00 98.69 238 GLY A O 1
ATOM 1753 N N . LEU A 1 239 ? -13.835 0.402 13.175 1.00 98.69 239 LEU A N 1
ATOM 1754 C CA . LEU A 1 239 ? -12.885 1.509 13.263 1.00 98.69 239 LEU A CA 1
ATOM 1755 C C . LEU A 1 239 ? -12.106 1.424 14.581 1.00 98.69 239 LEU A C 1
ATOM 1757 O O . LEU A 1 239 ? -12.693 1.511 15.661 1.00 98.69 239 LEU A O 1
ATOM 1761 N N . LEU A 1 240 ? -10.783 1.299 14.489 1.00 98.31 240 LEU A N 1
ATOM 1762 C CA . LEU A 1 240 ? -9.883 1.548 15.613 1.00 98.31 240 LEU A CA 1
ATOM 1763 C C . LEU A 1 240 ? -9.463 3.021 15.593 1.00 98.31 240 LEU A C 1
ATOM 1765 O O . LEU A 1 240 ? -8.799 3.464 14.655 1.00 98.31 240 LEU A O 1
ATOM 1769 N N . HIS A 1 241 ? -9.845 3.770 16.619 1.00 97.19 241 HIS A N 1
ATOM 1770 C CA . HIS A 1 241 ? -9.578 5.195 16.744 1.00 97.19 241 HIS A CA 1
ATOM 1771 C C . HIS A 1 241 ? -8.689 5.453 17.959 1.00 97.19 241 HIS A C 1
ATOM 1773 O O . HIS A 1 241 ? -9.101 5.271 19.103 1.00 97.19 241 HIS A O 1
ATOM 1779 N N . VAL A 1 242 ? -7.458 5.880 17.697 1.00 94.56 242 VAL A N 1
ATOM 1780 C CA . VAL A 1 242 ? -6.452 6.152 18.720 1.00 94.56 242 VAL A CA 1
ATOM 1781 C C . VAL A 1 242 ? -6.304 7.664 18.858 1.00 94.56 242 VAL A C 1
ATOM 1783 O O . VAL A 1 242 ? -5.914 8.356 17.919 1.00 94.56 242 VAL A O 1
ATOM 1786 N N . LEU A 1 243 ? -6.650 8.181 20.032 1.00 89.50 243 LEU A N 1
ATOM 1787 C CA . LEU A 1 243 ? -6.528 9.595 20.403 1.00 89.50 243 LEU A CA 1
ATOM 1788 C C . LEU A 1 243 ? -5.428 9.830 21.441 1.00 89.50 243 LEU A C 1
ATOM 1790 O O . LEU A 1 243 ? -5.131 10.985 21.763 1.00 89.50 243 LEU A O 1
ATOM 1794 N N . SER A 1 244 ? -4.840 8.752 21.959 1.00 77.81 244 SER A N 1
ATOM 1795 C CA . SER A 1 244 ? -3.758 8.791 22.929 1.00 77.81 244 SER A CA 1
ATOM 1796 C C . SER A 1 244 ? -2.613 9.680 22.430 1.00 77.81 244 SER A C 1
ATOM 1798 O O . SER A 1 244 ? -2.221 9.681 21.261 1.00 77.81 244 SER A O 1
ATOM 1800 N N . THR A 1 245 ? -2.056 10.489 23.329 1.00 75.50 245 THR A N 1
ATOM 1801 C CA . THR A 1 245 ? -0.897 11.340 23.009 1.00 75.50 245 THR A CA 1
ATOM 1802 C C . THR A 1 245 ? 0.437 10.625 23.236 1.00 75.50 245 THR A C 1
ATOM 1804 O O . THR A 1 245 ? 1.492 11.250 23.125 1.00 75.50 245 THR A O 1
ATOM 1807 N N . ALA A 1 246 ? 0.396 9.345 23.607 1.00 78.12 246 ALA A N 1
ATOM 1808 C CA . ALA A 1 246 ? 1.549 8.471 23.767 1.00 78.12 246 ALA A CA 1
ATOM 1809 C C . ALA A 1 246 ? 1.154 7.026 23.417 1.00 78.12 246 ALA A C 1
ATOM 1811 O O . ALA A 1 246 ? 0.124 6.799 22.791 1.00 78.12 246 ALA A O 1
ATOM 1812 N N . TYR A 1 247 ? 1.990 6.077 23.813 1.00 82.06 247 TYR A N 1
ATOM 1813 C CA . TYR A 1 247 ? 1.903 4.690 23.389 1.00 82.06 247 TYR A CA 1
ATOM 1814 C C . TYR A 1 247 ? 0.735 3.941 24.037 1.00 82.06 247 TYR A C 1
ATOM 1816 O O . TYR A 1 247 ? 0.485 4.090 25.233 1.00 82.06 247 TYR A O 1
ATOM 1824 N N . GLU A 1 248 ? 0.061 3.140 23.222 1.00 91.50 248 GLU A N 1
ATOM 1825 C CA . GLU A 1 248 ? -0.729 1.985 23.634 1.00 91.50 248 GLU A CA 1
ATOM 1826 C C . GLU A 1 248 ? -0.022 0.733 23.113 1.00 91.50 248 GLU A C 1
ATOM 1828 O O . GLU A 1 248 ? 0.379 0.723 21.944 1.00 91.50 248 GLU A O 1
ATOM 1833 N N . ASP A 1 249 ? 0.135 -0.291 23.946 1.00 93.69 249 ASP A N 1
ATOM 1834 C CA . ASP A 1 249 ? 0.883 -1.499 23.601 1.00 93.69 249 ASP A CA 1
ATOM 1835 C C . ASP A 1 249 ? -0.081 -2.684 23.426 1.00 93.69 249 ASP A C 1
ATOM 1837 O O . ASP A 1 249 ? -1.028 -2.869 24.186 1.00 93.69 249 ASP A O 1
ATOM 1841 N N . VAL A 1 250 ? 0.130 -3.491 22.380 1.00 95.81 250 VAL A N 1
ATOM 1842 C CA . VAL A 1 250 ? -0.694 -4.679 22.098 1.00 95.81 250 VAL A CA 1
ATOM 1843 C C . VAL A 1 250 ? 0.139 -5.867 21.619 1.00 95.81 250 VAL A C 1
ATOM 1845 O O . VAL A 1 250 ? 1.265 -5.726 21.123 1.00 95.81 250 VAL A O 1
ATOM 1848 N N . ALA A 1 251 ? -0.432 -7.068 21.719 1.00 97.38 251 ALA A N 1
ATOM 1849 C CA . ALA A 1 251 ? 0.197 -8.294 21.246 1.00 97.38 251 ALA A CA 1
ATOM 1850 C C . ALA A 1 251 ? 0.133 -8.382 19.725 1.00 97.38 251 ALA A C 1
ATOM 1852 O O . ALA A 1 251 ? 1.159 -8.529 19.068 1.00 97.38 251 ALA A O 1
ATOM 1853 N N . THR A 1 252 ? -1.062 -8.269 19.148 1.00 97.69 252 THR A N 1
ATOM 1854 C CA . THR A 1 252 ? -1.243 -8.343 17.696 1.00 97.69 252 THR A CA 1
ATOM 1855 C C . THR A 1 252 ? -2.255 -7.325 17.198 1.00 97.69 252 THR A C 1
ATOM 1857 O O . THR A 1 252 ? -3.216 -6.969 17.887 1.00 97.69 252 THR A O 1
ATOM 1860 N N . LEU A 1 253 ? -2.051 -6.878 15.958 1.00 98.06 253 LEU A N 1
ATOM 1861 C CA . LEU A 1 253 ? -2.971 -5.996 15.254 1.00 98.06 253 LEU A CA 1
ATOM 1862 C C . LEU A 1 253 ? -3.326 -6.598 13.898 1.00 98.06 253 LEU A C 1
ATOM 1864 O O . LEU A 1 253 ? -2.480 -6.720 13.015 1.00 98.06 253 LEU A O 1
ATOM 1868 N N . THR A 1 254 ? -4.602 -6.922 13.709 1.00 98.50 254 THR A N 1
ATOM 1869 C CA . THR A 1 254 ? -5.152 -7.339 12.415 1.00 98.50 254 THR A CA 1
ATOM 1870 C C . THR A 1 254 ? -6.283 -6.410 12.004 1.00 98.50 254 THR A C 1
ATOM 1872 O O . THR A 1 254 ? -7.335 -6.377 12.643 1.00 98.50 254 THR A O 1
ATOM 1875 N N . ILE A 1 255 ? -6.106 -5.691 10.900 1.00 98.50 255 ILE A N 1
ATOM 1876 C CA . ILE A 1 255 ? -7.143 -4.867 10.281 1.00 98.50 255 ILE A CA 1
ATOM 1877 C C . ILE A 1 255 ? -7.483 -5.485 8.929 1.00 98.50 255 ILE A C 1
ATOM 1879 O O . ILE A 1 255 ? -6.669 -5.501 8.010 1.00 98.50 255 ILE A O 1
ATOM 1883 N N . ASN A 1 256 ? -8.683 -6.055 8.840 1.00 97.06 256 ASN A N 1
ATOM 1884 C CA . ASN A 1 256 ? -9.162 -6.731 7.638 1.00 97.06 256 ASN A CA 1
ATOM 1885 C C . ASN A 1 256 ? -9.511 -5.724 6.527 1.00 97.06 256 ASN A C 1
ATOM 1887 O O . ASN A 1 256 ? -9.774 -4.556 6.833 1.00 97.06 256 ASN A O 1
ATOM 1891 N N . PRO A 1 257 ? -9.625 -6.176 5.262 1.00 96.38 257 PRO A N 1
ATOM 1892 C CA . PRO A 1 257 ? -10.049 -5.324 4.158 1.00 96.38 257 PRO A CA 1
ATOM 1893 C C . PRO A 1 257 ? -11.306 -4.503 4.481 1.00 96.38 257 PRO A C 1
ATOM 1895 O O . PRO A 1 257 ? -12.324 -5.038 4.934 1.00 96.38 257 PRO A O 1
ATOM 1898 N N . GLY A 1 258 ? -11.229 -3.190 4.255 1.00 93.06 258 GLY A N 1
ATOM 1899 C CA . GLY A 1 258 ? -12.299 -2.228 4.546 1.00 93.06 258 GLY A CA 1
ATOM 1900 C C . GLY A 1 258 ? -12.398 -1.761 6.005 1.00 93.06 258 GLY A C 1
ATOM 1901 O O . GLY A 1 258 ? -13.032 -0.734 6.252 1.00 93.06 258 GLY A O 1
ATOM 1902 N N . GLY A 1 259 ? -11.757 -2.453 6.956 1.00 98.25 259 GLY A N 1
ATOM 1903 C CA . GLY A 1 259 ? -11.634 -1.988 8.338 1.00 98.25 259 GLY A CA 1
ATOM 1904 C C . GLY A 1 259 ? -10.811 -0.704 8.413 1.00 98.25 259 GLY A C 1
ATOM 1905 O O . GLY A 1 259 ? -9.914 -0.489 7.598 1.00 98.25 259 GLY A O 1
ATOM 1906 N N . GLN A 1 260 ? -11.135 0.174 9.360 1.00 98.62 260 GLN A N 1
ATOM 1907 C CA . GLN A 1 260 ? -10.573 1.523 9.422 1.00 98.62 260 GLN A CA 1
ATOM 1908 C C . GLN A 1 260 ? -9.615 1.703 10.602 1.00 98.62 260 GLN A C 1
ATOM 1910 O O . GLN A 1 260 ? -9.840 1.167 11.691 1.00 98.62 260 GLN A O 1
ATOM 1915 N N . PHE A 1 261 ? -8.577 2.512 10.393 1.00 98.19 261 PHE A N 1
ATOM 1916 C CA . PHE A 1 261 ? -7.638 2.931 11.428 1.00 98.19 261 PHE A CA 1
ATOM 1917 C C . PHE A 1 261 ? -7.461 4.449 11.427 1.00 98.19 261 PHE A C 1
ATOM 1919 O O . PHE A 1 261 ? -7.037 5.027 10.424 1.00 98.19 261 PHE A O 1
ATOM 1926 N N . THR A 1 262 ? -7.739 5.087 12.563 1.00 97.06 262 THR A N 1
ATOM 1927 C CA . THR A 1 262 ? -7.519 6.520 12.789 1.00 97.06 262 THR A CA 1
ATOM 1928 C C . THR A 1 262 ? -6.443 6.717 13.854 1.00 97.06 262 THR A C 1
ATOM 1930 O O . THR A 1 262 ? -6.763 6.772 15.042 1.00 97.06 262 THR A O 1
ATOM 1933 N N . PRO A 1 263 ? -5.165 6.805 13.448 1.00 94.88 263 PRO A N 1
ATOM 1934 C CA . PRO A 1 263 ? -4.059 7.130 14.340 1.00 94.88 263 PRO A CA 1
ATOM 1935 C C . PRO A 1 263 ? -3.882 8.647 14.517 1.00 94.88 263 PRO A C 1
ATOM 1937 O O . PRO A 1 263 ? -4.232 9.430 13.620 1.00 94.88 263 PRO A O 1
ATOM 1940 N N . PRO A 1 264 ? -3.253 9.087 15.617 1.00 92.12 264 PRO A N 1
ATOM 1941 C CA . PRO A 1 264 ? -2.762 10.447 15.748 1.00 92.12 264 PRO A CA 1
ATOM 1942 C C . PRO A 1 264 ? -1.398 10.588 15.052 1.00 92.12 264 PRO A C 1
ATOM 1944 O O . PRO A 1 264 ? -0.534 9.721 15.169 1.00 92.12 264 PRO A O 1
ATOM 1947 N N . LEU A 1 265 ? -1.160 11.708 14.362 1.00 92.50 265 LEU A N 1
ATOM 1948 C CA . LEU A 1 265 ? 0.176 12.046 13.855 1.00 92.50 265 LEU A CA 1
ATOM 1949 C C . LEU A 1 265 ? 0.961 12.822 14.919 1.00 92.50 265 LEU A C 1
ATOM 1951 O O . LEU A 1 265 ? 0.892 14.050 15.016 1.00 92.50 265 LEU A O 1
ATOM 1955 N N . LEU A 1 266 ? 1.703 12.086 15.748 1.00 88.25 266 LEU A N 1
ATOM 1956 C CA . LEU A 1 266 ? 2.478 12.630 16.863 1.00 88.25 266 LEU A CA 1
ATOM 1957 C C . LEU A 1 266 ? 3.899 13.007 16.412 1.00 88.25 266 LEU A C 1
ATOM 1959 O O . LEU A 1 266 ? 4.656 12.176 15.921 1.00 88.25 266 LEU A O 1
ATOM 1963 N N . GLY A 1 267 ? 4.281 14.277 16.567 1.00 81.31 267 GLY A N 1
ATOM 1964 C CA . GLY A 1 267 ? 5.642 14.730 16.258 1.00 81.31 267 GLY A CA 1
ATOM 1965 C C . GLY A 1 267 ? 6.680 14.281 17.296 1.00 81.31 267 GLY A C 1
ATOM 1966 O O . GLY A 1 267 ? 6.334 13.896 18.410 1.00 81.31 267 GLY A O 1
ATOM 1967 N N . GLY A 1 268 ? 7.970 14.379 16.956 1.00 76.06 268 GLY A N 1
ATOM 1968 C CA . GLY A 1 268 ? 9.067 14.136 17.906 1.00 76.06 268 GLY A CA 1
ATOM 1969 C C . GLY A 1 268 ? 9.266 12.670 18.312 1.00 76.06 268 GLY A C 1
ATOM 1970 O O . GLY A 1 268 ? 9.802 12.417 19.388 1.00 76.06 268 GLY A O 1
ATOM 1971 N N . GLY A 1 269 ? 8.832 11.720 17.477 1.00 72.62 269 GLY A N 1
ATOM 1972 C CA . GLY A 1 269 ? 8.989 10.279 17.713 1.00 72.62 269 GLY A CA 1
ATOM 1973 C C . GLY A 1 269 ? 7.892 9.636 18.569 1.00 72.62 269 GLY A C 1
ATOM 1974 O O . GLY A 1 269 ? 8.046 8.481 18.969 1.00 72.62 269 GLY A O 1
ATOM 1975 N N . GLY A 1 270 ? 6.805 10.360 18.863 1.00 80.12 270 GLY A N 1
ATOM 1976 C CA . GLY A 1 270 ? 5.617 9.781 19.491 1.00 80.12 270 GLY A CA 1
ATOM 1977 C C . GLY A 1 270 ? 4.931 8.767 18.573 1.00 80.12 270 GLY A C 1
ATOM 1978 O O . GLY A 1 270 ? 4.965 8.917 17.354 1.00 80.12 270 GLY A O 1
ATOM 1979 N N . VAL A 1 271 ? 4.309 7.744 19.161 1.00 80.12 271 VAL A N 1
ATOM 1980 C CA . VAL A 1 271 ? 3.534 6.722 18.438 1.00 80.12 271 VAL A CA 1
ATOM 1981 C C . VAL A 1 271 ? 2.250 6.475 19.207 1.00 80.12 271 VAL A C 1
ATOM 1983 O O . VAL A 1 271 ? 2.287 6.411 20.434 1.00 80.12 271 VAL A O 1
ATOM 1986 N N . GLY A 1 272 ? 1.130 6.364 18.493 1.00 80.81 272 GLY A N 1
ATOM 1987 C CA . GLY A 1 272 ? -0.164 6.065 19.109 1.00 80.81 272 GLY A CA 1
ATOM 1988 C C . GLY A 1 272 ? -0.331 4.590 19.482 1.00 80.81 272 GLY A C 1
ATOM 1989 O O . GLY A 1 272 ? -0.991 4.292 20.467 1.00 80.81 272 GLY A O 1
ATOM 1990 N N . LEU A 1 273 ? 0.279 3.674 18.722 1.00 92.94 273 LEU A N 1
ATOM 1991 C CA . LEU A 1 273 ? 0.143 2.228 18.905 1.00 92.94 273 LEU A CA 1
ATOM 1992 C C . LEU A 1 273 ? 1.472 1.493 18.660 1.00 92.94 273 LEU A C 1
ATOM 1994 O O . LEU A 1 273 ? 2.085 1.661 17.600 1.00 92.94 273 LEU A O 1
ATOM 1998 N N . GLN A 1 274 ? 1.900 0.662 19.610 1.00 94.38 274 GLN A N 1
ATOM 1999 C CA . GLN A 1 274 ? 2.985 -0.301 19.431 1.00 94.38 274 GLN A CA 1
ATOM 2000 C C . GLN A 1 274 ? 2.439 -1.726 19.432 1.00 94.38 274 GLN A C 1
ATOM 2002 O O . GLN A 1 274 ? 1.512 -2.060 20.166 1.00 94.38 274 GLN A O 1
ATOM 2007 N N . VAL A 1 275 ? 3.029 -2.577 18.604 1.00 96.25 275 VAL A N 1
ATOM 2008 C CA . VAL A 1 275 ? 2.612 -3.968 18.437 1.00 96.25 275 VAL A CA 1
ATOM 2009 C C . VAL A 1 275 ? 3.829 -4.856 18.633 1.00 96.25 275 VAL A C 1
ATOM 2011 O O . VAL A 1 275 ? 4.851 -4.663 17.979 1.00 96.25 275 VAL A O 1
ATOM 2014 N N . SER A 1 276 ? 3.741 -5.809 19.558 1.00 95.25 276 SER A N 1
ATOM 2015 C CA . SER A 1 276 ? 4.857 -6.708 19.887 1.00 95.25 276 SER A CA 1
ATOM 2016 C C . SER A 1 276 ? 4.952 -7.942 18.989 1.00 95.25 276 SER A C 1
ATOM 2018 O O . SER A 1 276 ? 6.030 -8.517 18.836 1.00 95.25 276 SER A O 1
ATOM 2020 N N . GLY A 1 277 ? 3.834 -8.346 18.392 1.00 94.06 277 GLY A N 1
ATOM 2021 C CA . GLY A 1 277 ? 3.723 -9.442 17.440 1.00 94.06 277 GLY A CA 1
ATOM 2022 C C . GLY A 1 277 ? 3.320 -8.961 16.049 1.00 94.06 277 GLY A C 1
ATOM 2023 O O . GLY A 1 277 ? 3.728 -7.903 15.583 1.00 94.06 277 GLY A O 1
ATOM 2024 N N . THR A 1 278 ? 2.520 -9.768 15.355 1.00 94.31 278 THR A N 1
ATOM 2025 C CA . THR A 1 278 ? 2.171 -9.524 13.952 1.00 94.31 278 THR A CA 1
ATOM 2026 C C . THR A 1 278 ? 1.324 -8.261 13.763 1.00 94.31 278 THR A C 1
ATOM 2028 O O . THR A 1 278 ? 0.306 -8.068 14.436 1.00 94.31 278 THR A O 1
ATOM 2031 N N . VAL A 1 279 ? 1.705 -7.461 12.762 1.00 97.62 279 VAL A N 1
ATOM 2032 C CA . VAL A 1 279 ? 0.922 -6.346 12.216 1.00 97.62 279 VAL A CA 1
ATOM 2033 C C . VAL A 1 279 ? 0.407 -6.737 10.832 1.00 97.62 279 VAL A C 1
ATOM 2035 O O . VAL A 1 279 ? 1.198 -7.008 9.934 1.00 97.62 279 VAL A O 1
ATOM 2038 N N . SER A 1 280 ? -0.911 -6.747 10.637 1.00 97.44 280 SER A N 1
ATOM 2039 C CA . SER A 1 280 ? -1.557 -7.013 9.345 1.00 97.44 280 SER A CA 1
ATOM 2040 C C . SER A 1 280 ? -2.545 -5.903 8.998 1.00 97.44 280 SER A C 1
ATOM 2042 O O . SER A 1 280 ? -3.538 -5.723 9.704 1.00 97.44 280 SER A O 1
ATOM 2044 N N . VAL A 1 281 ? -2.316 -5.204 7.883 1.00 96.94 281 VAL A N 1
ATOM 2045 C CA . VAL A 1 281 ? -3.133 -4.059 7.416 1.00 96.94 281 VAL A CA 1
ATOM 2046 C C . VAL A 1 281 ? -3.752 -4.271 6.026 1.00 96.94 281 VAL A C 1
ATOM 2048 O O . VAL A 1 281 ? -4.287 -3.337 5.443 1.00 96.94 281 VAL A O 1
ATOM 2051 N N . ASN A 1 282 ? -3.693 -5.501 5.513 1.00 89.00 282 ASN A N 1
ATOM 2052 C CA . ASN A 1 282 ? -4.196 -6.008 4.229 1.00 89.00 282 ASN A CA 1
ATOM 2053 C C . ASN A 1 282 ? -5.507 -5.361 3.704 1.00 89.00 282 ASN A C 1
ATOM 2055 O O . ASN A 1 282 ? -6.607 -5.859 3.948 1.00 89.00 282 ASN A O 1
ATOM 2059 N N . GLY A 1 283 ? -5.407 -4.253 2.962 1.00 90.38 283 GLY A N 1
ATOM 2060 C CA . GLY A 1 283 ? -6.547 -3.526 2.388 1.00 90.38 283 GLY A CA 1
ATOM 2061 C C . GLY A 1 283 ? -7.368 -2.708 3.396 1.00 90.38 283 GLY A C 1
ATOM 2062 O O . GLY A 1 283 ? -8.517 -2.350 3.114 1.00 90.38 283 GLY A O 1
ATOM 2063 N N . ALA A 1 284 ? -6.816 -2.430 4.574 1.00 97.25 284 ALA A N 1
ATOM 2064 C CA . ALA A 1 284 ? -7.393 -1.539 5.573 1.00 97.25 284 ALA A CA 1
ATOM 2065 C C . ALA A 1 284 ? -7.427 -0.086 5.078 1.00 97.25 284 ALA A C 1
ATOM 2067 O O . ALA A 1 284 ? -6.610 0.327 4.260 1.00 97.25 284 ALA A O 1
ATOM 2068 N N . VAL A 1 285 ? -8.338 0.727 5.604 1.00 97.50 285 VAL A N 1
ATOM 2069 C CA . VAL A 1 285 ? -8.423 2.157 5.281 1.00 97.50 285 VAL A CA 1
ATOM 2070 C C . VAL A 1 285 ? -7.716 2.970 6.365 1.00 97.50 285 VAL A C 1
ATOM 2072 O O . VAL A 1 285 ? -8.111 2.941 7.531 1.00 97.50 285 VAL A O 1
ATOM 2075 N N . LEU A 1 286 ? -6.691 3.726 5.971 1.00 97.81 286 LEU A N 1
ATOM 2076 C CA . LEU A 1 286 ? -5.948 4.621 6.856 1.00 97.81 286 LEU A CA 1
ATOM 2077 C C . LEU A 1 286 ? -6.569 6.025 6.854 1.00 97.81 286 LEU A C 1
ATOM 2079 O O . LEU A 1 286 ? -6.695 6.651 5.802 1.00 97.81 286 LEU A O 1
ATOM 2083 N N . LEU A 1 287 ? -6.931 6.538 8.031 1.00 96.25 287 LEU A N 1
ATOM 2084 C CA . LEU A 1 287 ? -7.581 7.841 8.218 1.00 96.25 287 LEU A CA 1
ATOM 2085 C C . LEU A 1 287 ? -6.883 8.653 9.325 1.00 96.25 287 LEU A C 1
ATOM 2087 O O . LEU A 1 287 ? -7.466 8.827 10.394 1.00 96.25 287 LEU A O 1
ATOM 2091 N N . PRO A 1 288 ? -5.646 9.145 9.130 1.00 95.12 288 PRO A N 1
ATOM 2092 C CA . PRO A 1 288 ? -4.896 9.795 10.199 1.00 95.12 288 PRO A CA 1
ATOM 2093 C C . PRO A 1 288 ? -5.513 11.130 10.622 1.00 95.12 288 PRO A C 1
ATOM 2095 O O . PRO A 1 288 ? -5.994 11.908 9.792 1.00 95.12 288 PRO A O 1
ATOM 2098 N N . THR A 1 289 ? -5.428 11.442 11.913 1.00 91.56 289 THR A N 1
ATOM 2099 C CA . THR A 1 289 ? -5.789 12.768 12.424 1.00 91.56 289 THR A CA 1
ATOM 2100 C C . THR A 1 289 ? -4.640 13.741 12.180 1.00 91.56 289 THR A C 1
ATOM 2102 O O . THR A 1 289 ? -3.505 13.496 12.593 1.00 91.56 289 THR A O 1
ATOM 2105 N N . ALA A 1 290 ? -4.933 14.856 11.504 1.00 86.44 290 ALA A N 1
ATOM 2106 C CA . ALA A 1 290 ? -3.922 15.836 11.121 1.00 86.44 290 ALA A CA 1
ATOM 2107 C C . ALA A 1 290 ? -3.168 16.405 12.341 1.00 86.44 290 ALA A C 1
ATOM 2109 O O . ALA A 1 290 ? -3.803 16.775 13.334 1.00 86.44 290 ALA A O 1
ATOM 2110 N N . PRO A 1 291 ? -1.831 16.539 12.264 1.00 85.06 291 PRO A N 1
ATOM 2111 C CA . PRO A 1 291 ? -1.058 17.184 13.311 1.00 85.06 291 PRO A CA 1
ATOM 2112 C C . PRO A 1 291 ? -1.345 18.690 13.303 1.00 85.06 291 PRO A C 1
ATOM 2114 O O . PRO A 1 291 ? -1.668 19.272 12.267 1.00 85.06 291 PRO A O 1
ATOM 2117 N N . GLY A 1 292 ? -1.171 19.352 14.450 1.00 79.12 292 GLY A N 1
ATOM 2118 C CA . GLY A 1 292 ? -1.315 20.810 14.520 1.00 79.12 292 GLY A CA 1
ATOM 2119 C C . GLY A 1 292 ? -0.292 21.548 13.646 1.00 79.12 292 GLY A C 1
ATOM 2120 O O . GLY A 1 292 ? -0.659 22.399 12.841 1.00 79.12 292 GLY A O 1
ATOM 2121 N N . ALA A 1 293 ? 0.994 21.209 13.787 1.00 82.62 293 ALA A N 1
ATOM 2122 C CA . ALA A 1 293 ? 2.080 21.721 12.954 1.00 82.62 293 ALA A CA 1
ATOM 2123 C C . ALA A 1 293 ? 2.843 20.557 12.313 1.00 82.62 293 ALA A C 1
ATOM 2125 O O . ALA A 1 293 ? 3.095 19.542 12.963 1.00 82.62 293 ALA A O 1
ATOM 2126 N N . SER A 1 294 ? 3.218 20.723 11.045 1.00 85.88 294 SER A N 1
ATOM 2127 C CA . SER A 1 294 ? 3.980 19.737 10.283 1.00 85.88 294 SER A CA 1
ATOM 2128 C C . SER A 1 294 ? 4.995 20.429 9.384 1.00 85.88 294 SER A C 1
ATOM 2130 O O . SER A 1 294 ? 4.662 21.425 8.732 1.00 85.88 294 SER A O 1
ATOM 2132 N N . VAL A 1 295 ? 6.225 19.916 9.355 1.00 88.94 295 VAL A N 1
ATOM 2133 C CA . VAL A 1 295 ? 7.301 20.408 8.482 1.00 88.94 295 VAL A CA 1
ATOM 2134 C C . VAL A 1 295 ? 7.632 19.371 7.413 1.00 88.94 295 VAL A C 1
ATOM 2136 O O . VAL A 1 295 ? 7.531 18.176 7.659 1.00 88.94 295 VAL A O 1
ATOM 2139 N N . ILE A 1 296 ? 7.999 19.823 6.213 1.00 89.25 296 ILE A N 1
ATOM 2140 C CA . ILE A 1 296 ? 8.431 18.934 5.120 1.00 89.25 296 ILE A CA 1
ATOM 2141 C C . ILE A 1 296 ? 9.612 18.073 5.594 1.00 89.25 296 ILE A C 1
ATOM 2143 O O . ILE A 1 296 ? 10.493 18.577 6.292 1.00 89.25 296 ILE A O 1
ATOM 2147 N N . GLY A 1 297 ? 9.599 16.790 5.233 1.00 87.00 297 GLY A N 1
ATOM 2148 C CA . GLY A 1 297 ? 10.559 15.773 5.665 1.00 87.00 297 GLY A CA 1
ATOM 2149 C C . GLY A 1 297 ? 10.304 15.223 7.071 1.00 87.00 297 GLY A C 1
ATOM 2150 O O . GLY A 1 297 ? 11.038 14.355 7.522 1.00 87.00 297 GLY A O 1
ATOM 2151 N N . GLN A 1 298 ? 9.292 15.714 7.796 1.00 91.06 298 GLN A N 1
ATOM 2152 C CA . GLN A 1 298 ? 8.967 15.178 9.115 1.00 91.06 298 GLN A CA 1
ATOM 2153 C C . GLN A 1 298 ? 8.307 13.805 9.009 1.00 91.06 298 GLN A C 1
ATOM 2155 O O . GLN A 1 298 ? 7.277 13.660 8.350 1.00 91.06 298 GLN A O 1
ATOM 2160 N N . GLU A 1 299 ? 8.849 12.847 9.750 1.00 91.75 299 GLU A N 1
ATOM 2161 C CA . GLU A 1 299 ? 8.293 11.508 9.904 1.00 91.75 299 GLU A CA 1
ATOM 2162 C C . GLU A 1 299 ? 7.330 11.423 11.094 1.00 91.75 299 GLU A C 1
ATOM 2164 O O . GLU A 1 299 ? 7.548 12.019 12.158 1.00 91.75 299 GLU A O 1
ATOM 2169 N N . TYR A 1 300 ? 6.264 10.650 10.910 1.00 92.75 300 TYR A N 1
ATOM 2170 C CA . TYR A 1 300 ? 5.260 10.320 11.910 1.00 92.75 300 TYR A CA 1
ATOM 2171 C C . TYR A 1 300 ? 5.093 8.809 11.937 1.00 92.75 300 TYR A C 1
ATOM 2173 O O . TYR A 1 300 ? 4.534 8.222 11.013 1.00 92.75 300 TYR A O 1
ATOM 2181 N N . MET A 1 301 ? 5.573 8.174 12.999 1.00 92.50 301 MET A N 1
ATOM 2182 C CA . MET A 1 301 ? 5.402 6.739 13.172 1.00 92.50 301 MET A CA 1
ATOM 2183 C C . MET A 1 301 ? 3.976 6.458 13.646 1.00 92.50 301 MET A C 1
ATOM 2185 O O . MET A 1 301 ? 3.545 6.893 14.714 1.00 92.50 301 MET A O 1
ATOM 2189 N N . VAL A 1 302 ? 3.235 5.767 12.789 1.00 93.12 302 VAL A N 1
ATOM 2190 C CA . VAL A 1 302 ? 1.808 5.481 12.928 1.00 93.12 302 VAL A CA 1
ATOM 2191 C C . VAL A 1 302 ? 1.590 4.167 13.673 1.00 93.12 302 VAL A C 1
ATOM 2193 O O . VAL A 1 302 ? 0.737 4.103 14.558 1.00 93.12 302 VAL A O 1
ATOM 2196 N N . ILE A 1 303 ? 2.388 3.149 13.347 1.00 94.88 303 ILE A N 1
ATOM 2197 C CA . ILE A 1 303 ? 2.462 1.875 14.067 1.00 94.88 303 ILE A CA 1
ATOM 2198 C C . ILE A 1 303 ? 3.937 1.584 14.301 1.00 94.88 303 ILE A C 1
ATOM 2200 O O . ILE A 1 303 ? 4.706 1.573 13.339 1.00 94.88 303 ILE A O 1
ATOM 2204 N N . ARG A 1 304 ? 4.313 1.327 15.556 1.00 94.50 304 ARG A N 1
ATOM 2205 C CA . ARG A 1 304 ? 5.631 0.778 15.886 1.00 94.50 304 ARG A CA 1
ATOM 2206 C C . ARG A 1 304 ? 5.529 -0.738 16.004 1.00 94.50 304 ARG A C 1
ATOM 2208 O O . ARG A 1 304 ? 4.822 -1.225 16.883 1.00 94.50 304 ARG A O 1
ATOM 2215 N N . ASN A 1 305 ? 6.217 -1.475 15.151 1.00 94.62 305 ASN A N 1
ATOM 2216 C CA . ASN A 1 305 ? 6.290 -2.926 15.201 1.00 94.62 305 ASN A CA 1
ATOM 2217 C C . ASN A 1 305 ? 7.558 -3.332 15.960 1.00 94.62 305 ASN A C 1
ATOM 2219 O O . ASN A 1 305 ? 8.668 -3.233 15.454 1.00 94.62 305 ASN A O 1
ATOM 2223 N N . LEU A 1 306 ? 7.401 -3.773 17.206 1.00 94.12 306 LEU A N 1
ATOM 2224 C CA . LEU A 1 306 ? 8.524 -4.201 18.046 1.00 94.12 306 LEU A CA 1
ATOM 2225 C C . LEU A 1 306 ? 9.021 -5.611 17.689 1.00 94.12 306 LEU A C 1
ATOM 2227 O O . LEU A 1 306 ? 10.066 -6.035 18.191 1.00 94.12 306 LEU A O 1
ATOM 2231 N N . GLY A 1 307 ? 8.258 -6.352 16.878 1.00 89.44 307 GLY A N 1
ATOM 2232 C CA . GLY A 1 307 ? 8.666 -7.639 16.333 1.00 89.44 307 GLY A CA 1
ATOM 2233 C C . GLY A 1 307 ? 9.763 -7.494 15.275 1.00 89.44 307 GLY A C 1
ATOM 2234 O O . GLY A 1 307 ? 10.207 -6.399 14.951 1.00 89.44 307 GLY A O 1
ATOM 2235 N N . THR A 1 308 ? 10.212 -8.619 14.718 1.00 85.38 308 THR A N 1
ATOM 2236 C CA . THR A 1 308 ? 11.155 -8.639 13.579 1.00 85.38 308 THR A CA 1
ATOM 2237 C C . THR A 1 308 ? 10.474 -8.913 12.245 1.00 85.38 308 THR A C 1
ATOM 2239 O O . THR A 1 308 ? 11.096 -8.765 11.198 1.00 85.38 308 THR A O 1
ATOM 2242 N N . ASP A 1 309 ? 9.225 -9.373 12.285 1.00 87.06 309 ASP A N 1
ATOM 2243 C CA . ASP A 1 309 ? 8.477 -9.721 11.086 1.00 87.06 309 ASP A CA 1
ATOM 2244 C C . ASP A 1 309 ? 8.001 -8.442 10.377 1.00 87.06 309 ASP A C 1
ATOM 2246 O O . ASP A 1 309 ? 7.661 -7.459 11.053 1.00 87.06 309 ASP A O 1
ATOM 2250 N N . PRO A 1 310 ? 7.964 -8.433 9.033 1.00 90.12 310 PRO A N 1
ATOM 2251 C CA . PRO A 1 310 ? 7.460 -7.300 8.269 1.00 90.12 310 PRO A CA 1
ATOM 2252 C C . PRO A 1 310 ? 5.959 -7.091 8.499 1.00 90.12 310 PRO A C 1
ATOM 2254 O O . PRO A 1 310 ? 5.226 -8.010 8.880 1.00 90.12 310 PRO A O 1
ATOM 2257 N N . VAL A 1 311 ? 5.486 -5.875 8.216 1.00 94.56 311 VAL A N 1
ATOM 2258 C CA . VAL A 1 311 ? 4.048 -5.591 8.151 1.00 94.56 311 VAL A CA 1
ATOM 2259 C C . VAL A 1 311 ? 3.423 -6.422 7.030 1.00 94.56 311 VAL A C 1
ATOM 2261 O O . VAL A 1 311 ? 3.898 -6.423 5.897 1.00 94.56 311 VAL A O 1
ATOM 2264 N N . VAL A 1 312 ? 2.343 -7.138 7.341 1.00 93.56 312 VAL A N 1
ATOM 2265 C CA . VAL A 1 312 ? 1.647 -8.003 6.386 1.00 93.56 312 VAL A CA 1
ATOM 2266 C C . VAL A 1 312 ? 0.606 -7.199 5.602 1.00 93.56 312 VAL A C 1
ATOM 2268 O O . VAL A 1 312 ? -0.402 -6.735 6.152 1.00 93.56 312 VAL A O 1
ATOM 2271 N N . GLY A 1 313 ? 0.826 -7.098 4.290 1.00 89.94 313 GLY A N 1
ATOM 2272 C CA . GLY A 1 313 ? -0.021 -6.349 3.362 1.00 89.94 313 GLY A CA 1
ATOM 2273 C C . GLY A 1 313 ? 0.098 -4.831 3.524 1.00 89.94 313 GLY A C 1
ATOM 2274 O O . GLY A 1 313 ? 0.833 -4.327 4.367 1.00 89.94 313 GLY A O 1
ATOM 2275 N N . THR A 1 314 ? -0.662 -4.093 2.718 1.00 92.19 314 THR A N 1
ATOM 2276 C CA . THR A 1 314 ? -0.655 -2.623 2.706 1.00 92.19 314 THR A CA 1
ATOM 2277 C C . THR A 1 314 ? -2.049 -2.066 2.976 1.00 92.19 314 THR A C 1
ATOM 2279 O O . THR A 1 314 ? -3.055 -2.735 2.728 1.00 92.19 314 THR A O 1
ATOM 2282 N N . PHE A 1 315 ? -2.136 -0.816 3.433 1.00 96.12 315 PHE A N 1
ATOM 2283 C CA . PHE A 1 315 ? -3.396 -0.077 3.421 1.00 96.12 315 PHE A CA 1
ATOM 2284 C C . PHE A 1 315 ? -3.926 0.064 1.982 1.00 96.12 315 PHE A C 1
ATOM 2286 O O . PHE A 1 315 ? -3.183 0.051 0.994 1.00 96.12 315 PHE A O 1
ATOM 2293 N N . ALA A 1 316 ? -5.244 0.186 1.856 1.00 90.31 316 ALA A N 1
ATOM 2294 C CA . ALA A 1 316 ? -5.947 0.254 0.585 1.00 90.31 316 ALA A CA 1
ATOM 2295 C C . ALA A 1 316 ? -5.480 1.452 -0.256 1.00 90.31 316 ALA A C 1
ATOM 2297 O O . ALA A 1 316 ? -5.643 2.601 0.148 1.00 90.31 316 ALA A O 1
ATOM 2298 N N . GLY A 1 317 ? -4.940 1.164 -1.445 1.00 82.38 317 GLY A N 1
ATOM 2299 C CA . GLY A 1 317 ? -4.464 2.185 -2.388 1.00 82.38 317 GLY A CA 1
ATOM 2300 C C . GLY A 1 317 ? -3.171 2.882 -1.962 1.00 82.38 317 GLY A C 1
ATOM 2301 O O . GLY A 1 317 ? -2.835 3.917 -2.520 1.00 82.38 317 GLY A O 1
ATOM 2302 N N . LEU A 1 318 ? -2.462 2.338 -0.970 1.00 86.69 318 LEU A N 1
ATOM 2303 C CA . LEU A 1 318 ? -1.231 2.909 -0.439 1.00 86.69 318 LEU A CA 1
ATOM 2304 C C . LEU A 1 318 ? -0.125 1.843 -0.450 1.00 86.69 318 LEU A C 1
ATOM 2306 O O . LEU A 1 318 ? 0.141 1.260 0.599 1.00 86.69 318 LEU A O 1
ATOM 2310 N N . PRO A 1 319 ? 0.490 1.534 -1.606 1.00 82.88 319 PRO A N 1
ATOM 2311 C CA . PRO A 1 319 ? 1.697 0.701 -1.646 1.00 82.88 319 PRO A CA 1
ATOM 2312 C C . PRO A 1 319 ? 2.868 1.382 -0.911 1.00 82.88 319 PRO A C 1
ATOM 2314 O O . PRO A 1 319 ? 2.729 2.513 -0.440 1.00 82.88 319 PRO A O 1
ATOM 2317 N N . GLU A 1 320 ? 4.015 0.708 -0.793 1.00 82.38 320 GLU A N 1
ATOM 2318 C CA . GLU A 1 320 ? 5.249 1.335 -0.288 1.00 82.38 320 GLU A CA 1
ATOM 2319 C C . GLU A 1 320 ? 5.550 2.623 -1.076 1.00 82.38 320 GLU A C 1
ATOM 2321 O O . GLU A 1 320 ? 5.422 2.654 -2.301 1.00 82.38 320 GLU A O 1
ATOM 2326 N N . GLY A 1 321 ? 5.850 3.719 -0.374 1.00 80.31 321 GLY A N 1
ATOM 2327 C CA . GLY A 1 321 ? 6.024 5.048 -0.969 1.00 80.31 321 GLY A CA 1
ATOM 2328 C C . GLY A 1 321 ? 4.724 5.742 -1.406 1.00 80.31 321 GLY A C 1
ATOM 2329 O O . GLY A 1 321 ? 4.763 6.893 -1.839 1.00 80.31 321 GLY A O 1
ATOM 2330 N N . GLY A 1 322 ? 3.563 5.093 -1.275 1.00 81.81 322 GLY A N 1
ATOM 2331 C CA . GLY A 1 322 ? 2.262 5.602 -1.711 1.00 81.81 322 GLY A CA 1
ATOM 2332 C C . GLY A 1 322 ? 1.865 6.929 -1.053 1.00 81.81 322 GLY A C 1
ATOM 2333 O O . GLY A 1 322 ? 2.137 7.177 0.122 1.00 81.81 322 GLY A O 1
ATOM 2334 N N . GLY A 1 323 ? 1.201 7.802 -1.814 1.00 87.56 323 GLY A N 1
ATOM 2335 C CA . GLY A 1 323 ? 0.831 9.144 -1.367 1.00 87.56 323 GLY A CA 1
ATOM 2336 C C . GLY A 1 323 ? -0.564 9.245 -0.744 1.00 87.56 323 GLY A C 1
ATOM 2337 O O . GLY A 1 323 ? -1.534 8.756 -1.314 1.00 87.56 323 GLY A O 1
ATOM 2338 N N . LEU A 1 324 ? -0.708 9.991 0.357 1.00 91.81 324 LEU A N 1
ATOM 2339 C CA . LEU A 1 324 ? -2.012 10.375 0.921 1.00 91.81 324 LEU A CA 1
ATOM 2340 C C . LEU A 1 324 ? -2.066 11.835 1.386 1.00 91.81 324 LEU A C 1
ATOM 2342 O O . LEU A 1 324 ? -1.057 12.440 1.749 1.00 91.81 324 LEU A O 1
ATOM 2346 N N . LEU A 1 325 ? -3.273 12.408 1.409 1.00 91.50 325 LEU A N 1
ATOM 2347 C CA . LEU A 1 325 ? -3.522 13.733 1.978 1.00 91.50 325 LEU A CA 1
ATOM 2348 C C . LEU A 1 325 ? -4.057 13.611 3.407 1.00 91.50 325 LEU A C 1
ATOM 2350 O O . LEU A 1 325 ? -5.132 13.056 3.621 1.00 91.50 325 LEU A O 1
ATOM 2354 N N . VAL A 1 326 ? -3.374 14.232 4.368 1.00 93.00 326 VAL A N 1
ATOM 2355 C CA . VAL A 1 326 ? -3.849 14.363 5.753 1.00 93.00 326 VAL A CA 1
ATOM 2356 C C . VAL A 1 326 ? -4.063 15.840 6.058 1.00 93.00 326 VAL A C 1
ATOM 2358 O O . VAL A 1 326 ? -3.133 16.640 5.988 1.00 93.00 326 VAL A O 1
ATOM 2361 N N . GLY A 1 327 ? -5.304 16.246 6.337 1.00 89.62 327 GLY A N 1
ATOM 2362 C CA . GLY A 1 327 ? -5.637 17.668 6.516 1.00 89.62 327 GLY A CA 1
ATOM 2363 C C . GLY A 1 327 ? -5.336 18.535 5.280 1.00 89.62 327 GLY A C 1
ATOM 2364 O O . GLY A 1 327 ? -5.048 19.721 5.418 1.00 89.62 327 GLY A O 1
ATOM 2365 N N . GLY A 1 328 ? -5.354 17.943 4.078 1.00 88.19 328 GLY A N 1
ATOM 2366 C CA . GLY A 1 328 ? -5.000 18.604 2.812 1.00 88.19 328 GLY A CA 1
ATOM 2367 C C . GLY A 1 328 ? -3.495 18.705 2.537 1.00 88.19 328 GLY A C 1
ATOM 2368 O O . GLY A 1 328 ? -3.097 19.265 1.518 1.00 88.19 328 GLY A O 1
ATOM 2369 N N . LEU A 1 329 ? -2.662 18.165 3.424 1.00 91.88 329 LEU A N 1
ATOM 2370 C CA . LEU A 1 329 ? -1.213 18.155 3.304 1.00 91.88 329 LEU A CA 1
ATOM 2371 C C . LEU A 1 329 ? -0.729 16.783 2.786 1.00 91.88 329 LEU A C 1
ATOM 2373 O O . LEU A 1 329 ? -1.209 15.775 3.293 1.00 91.88 329 LEU A O 1
ATOM 2377 N N . PRO A 1 330 ? 0.183 16.716 1.799 1.00 91.25 330 PRO A N 1
ATOM 2378 C CA . PRO A 1 330 ? 0.709 15.459 1.247 1.00 91.25 330 PRO A CA 1
ATOM 2379 C C . PRO A 1 330 ? 1.698 14.713 2.156 1.00 91.25 330 PRO A C 1
ATOM 2381 O O . PRO A 1 330 ? 2.571 15.319 2.781 1.00 91.25 330 PRO A O 1
ATOM 2384 N N . TYR A 1 331 ? 1.590 13.391 2.181 1.00 92.88 331 TYR A N 1
ATOM 2385 C CA . TYR A 1 331 ? 2.495 12.474 2.873 1.00 92.88 331 TYR A CA 1
ATOM 2386 C C . TYR A 1 331 ? 2.772 11.258 1.984 1.00 92.88 331 TYR A C 1
ATOM 2388 O O . TYR A 1 331 ? 1.906 10.905 1.184 1.00 92.88 331 TYR A O 1
ATOM 2396 N N . SER A 1 332 ? 3.933 10.625 2.138 1.00 91.12 332 SER A N 1
ATOM 2397 C CA . SER A 1 332 ? 4.178 9.243 1.699 1.00 91.12 332 SER A CA 1
ATOM 2398 C C . SER A 1 332 ? 4.027 8.290 2.878 1.00 91.12 332 SER A C 1
ATOM 2400 O O . SER A 1 332 ? 4.212 8.701 4.025 1.00 91.12 332 SER A O 1
ATOM 2402 N N . ILE A 1 333 ? 3.694 7.033 2.599 1.00 92.50 333 ILE A N 1
ATOM 2403 C CA . ILE A 1 333 ? 3.731 5.937 3.569 1.00 92.50 333 ILE A CA 1
ATOM 2404 C C . ILE A 1 333 ? 4.958 5.050 3.348 1.00 92.50 333 ILE A C 1
ATOM 2406 O O . ILE A 1 333 ? 5.355 4.822 2.209 1.00 92.50 333 ILE A O 1
ATOM 2410 N N . SER A 1 334 ? 5.509 4.516 4.433 1.00 91.00 334 SER A N 1
ATOM 2411 C CA . SER A 1 334 ? 6.438 3.390 4.423 1.00 91.00 334 SER A CA 1
ATOM 2412 C C . SER A 1 334 ? 5.972 2.325 5.411 1.00 91.00 334 SER A C 1
ATOM 2414 O O . SER A 1 334 ? 5.516 2.666 6.502 1.00 91.00 334 SER A O 1
ATOM 2416 N N . TYR A 1 335 ? 6.076 1.053 5.031 1.00 91.06 335 TYR A N 1
ATOM 2417 C CA . TYR A 1 335 ? 5.842 -0.138 5.861 1.00 91.06 335 TYR A CA 1
ATOM 2418 C C . TYR A 1 335 ? 7.147 -0.749 6.390 1.00 91.06 335 TYR A C 1
ATOM 2420 O O . TYR A 1 335 ? 7.126 -1.770 7.084 1.00 91.06 335 TYR A O 1
ATOM 2428 N N . ARG A 1 336 ? 8.278 -0.132 6.035 1.00 86.38 336 ARG A N 1
ATOM 2429 C CA . ARG A 1 336 ? 9.639 -0.508 6.428 1.00 86.38 336 ARG A CA 1
ATOM 2430 C C . ARG A 1 336 ? 10.347 0.632 7.163 1.00 86.38 336 ARG A C 1
ATOM 2432 O O . ARG A 1 336 ? 11.562 0.615 7.325 1.00 86.38 336 ARG A O 1
ATOM 2439 N N . GLY A 1 337 ? 9.592 1.634 7.610 1.00 76.94 337 GLY A N 1
ATOM 2440 C CA . GLY A 1 337 ? 10.145 2.798 8.285 1.00 76.94 337 GLY A CA 1
ATOM 2441 C C . GLY A 1 337 ? 10.727 2.448 9.656 1.00 76.94 337 GLY A C 1
ATOM 2442 O O . GLY A 1 337 ? 10.601 1.322 10.146 1.00 76.94 337 GLY A O 1
ATOM 2443 N N . GLY A 1 338 ? 11.364 3.435 10.289 1.00 79.88 338 GLY A N 1
ATOM 2444 C CA . GLY A 1 338 ? 11.895 3.312 11.646 1.00 79.88 338 GLY A CA 1
ATOM 2445 C C . GLY A 1 338 ? 12.958 2.218 11.775 1.00 79.88 338 GLY A C 1
ATOM 2446 O O . GLY A 1 338 ? 14.121 2.431 11.442 1.00 79.88 338 GLY A O 1
ATOM 2447 N N . THR A 1 339 ? 12.571 1.067 12.321 1.00 81.06 339 THR A N 1
ATOM 2448 C CA . THR A 1 339 ? 13.437 -0.097 12.558 1.00 81.06 339 THR A CA 1
ATOM 2449 C C . THR A 1 339 ? 13.474 -1.112 11.410 1.00 81.06 339 THR A C 1
ATOM 2451 O O . THR A 1 339 ? 14.189 -2.108 11.520 1.00 81.06 339 THR A O 1
ATOM 2454 N N . GLY A 1 340 ? 12.782 -0.847 10.296 1.00 82.75 340 GLY A N 1
ATOM 2455 C CA . GLY A 1 340 ? 12.754 -1.714 9.108 1.00 82.75 340 GLY A CA 1
ATOM 2456 C C . GLY A 1 340 ? 11.415 -2.422 8.882 1.00 82.75 340 GLY A C 1
ATOM 2457 O O . GLY A 1 340 ? 11.240 -3.114 7.883 1.00 82.75 340 GLY A O 1
ATOM 2458 N N . ASN A 1 341 ? 10.465 -2.268 9.804 1.00 88.50 341 ASN A N 1
ATOM 2459 C CA . ASN A 1 341 ? 9.145 -2.903 9.771 1.00 88.50 341 ASN A CA 1
ATOM 2460 C C . ASN A 1 341 ? 8.053 -2.055 10.453 1.00 88.50 341 ASN A C 1
ATOM 2462 O O . ASN A 1 341 ? 7.002 -2.589 10.821 1.00 88.50 341 ASN A O 1
ATOM 2466 N N . ASP A 1 342 ? 8.295 -0.755 10.647 1.00 92.75 342 ASP A N 1
ATOM 2467 C CA . ASP A 1 342 ? 7.308 0.179 11.189 1.00 92.75 342 ASP A CA 1
ATOM 2468 C C . ASP A 1 342 ? 6.459 0.797 10.071 1.00 92.75 342 ASP A C 1
ATOM 2470 O O . ASP A 1 342 ? 6.911 0.961 8.935 1.00 92.75 342 ASP A O 1
ATOM 2474 N N . VAL A 1 343 ? 5.239 1.227 10.413 1.00 94.94 343 VAL A N 1
ATOM 2475 C CA . VAL A 1 343 ? 4.429 2.058 9.512 1.00 94.94 343 VAL A CA 1
ATOM 2476 C C . VAL A 1 343 ? 4.691 3.526 9.814 1.00 94.94 343 VAL A C 1
ATOM 2478 O O . VAL A 1 343 ? 4.331 4.023 10.886 1.00 94.94 343 VAL A O 1
ATOM 2481 N N . VAL A 1 344 ? 5.267 4.241 8.854 1.00 93.88 344 VAL A N 1
ATOM 2482 C CA . VAL A 1 344 ? 5.670 5.644 8.983 1.00 93.88 344 VAL A CA 1
ATOM 2483 C C . VAL A 1 344 ? 5.028 6.479 7.881 1.00 93.88 344 VAL A C 1
ATOM 2485 O O . VAL A 1 344 ? 4.950 6.055 6.734 1.00 93.88 344 VAL A O 1
ATOM 2488 N N . LEU A 1 345 ? 4.561 7.679 8.231 1.00 94.06 345 LEU A N 1
ATOM 2489 C CA . LEU A 1 345 ? 4.175 8.702 7.264 1.00 94.06 345 LEU A CA 1
ATOM 2490 C C . LEU A 1 345 ? 5.210 9.820 7.225 1.00 94.06 345 LEU A C 1
ATOM 2492 O O . LEU A 1 345 ? 5.473 10.447 8.252 1.00 94.06 345 LEU A O 1
ATOM 2496 N N . THR A 1 346 ? 5.712 10.144 6.039 1.00 91.75 346 THR A N 1
ATOM 2497 C CA . THR A 1 346 ? 6.684 11.226 5.842 1.00 91.75 346 THR A CA 1
ATOM 2498 C C . THR A 1 346 ? 6.018 12.405 5.160 1.00 91.75 346 THR A C 1
ATOM 2500 O O . THR A 1 346 ? 5.366 12.274 4.127 1.00 91.75 346 THR A O 1
ATOM 2503 N N . ARG A 1 347 ? 6.139 13.592 5.753 1.00 92.56 347 ARG A N 1
ATOM 2504 C CA . ARG A 1 347 ? 5.538 14.821 5.232 1.00 92.56 347 ARG A CA 1
ATOM 2505 C C . ARG A 1 347 ? 6.236 15.263 3.948 1.00 92.56 347 ARG A C 1
ATOM 2507 O O . ARG A 1 347 ? 7.411 15.612 3.978 1.00 92.56 347 ARG A O 1
ATOM 2514 N N . LEU A 1 348 ? 5.486 15.398 2.858 1.00 87.75 348 LEU A N 1
ATOM 2515 C CA . LEU A 1 348 ? 6.033 15.786 1.556 1.00 87.75 348 LEU A CA 1
ATOM 2516 C C . LEU A 1 348 ? 5.730 17.238 1.171 1.00 87.75 348 LEU A C 1
ATOM 2518 O O . LEU A 1 348 ? 4.855 17.904 1.738 1.00 87.75 348 LEU A O 1
ATOM 2522 N N . VAL A 1 349 ? 6.438 17.721 0.151 1.00 85.25 349 VAL A N 1
ATOM 2523 C CA . VAL A 1 349 ? 6.096 18.970 -0.548 1.00 85.25 349 VAL A CA 1
ATOM 2524 C C . VAL A 1 349 ? 4.813 18.785 -1.366 1.00 85.25 349 VAL A C 1
ATOM 2526 O O . VAL A 1 349 ? 3.893 19.599 -1.278 1.00 85.25 349 VAL A O 1
ATOM 2529 N N . GLU A 1 350 ? 4.730 17.688 -2.113 1.00 81.38 350 GLU A N 1
ATOM 2530 C CA . GLU A 1 350 ? 3.607 17.275 -2.957 1.00 81.38 350 GLU A CA 1
ATOM 2531 C C . GLU A 1 350 ? 3.453 15.750 -2.914 1.00 81.38 350 GLU A C 1
ATOM 2533 O O . GLU A 1 350 ? 4.340 15.063 -2.419 1.00 81.38 350 GLU A O 1
ATOM 2538 N N . LEU A 1 351 ? 2.320 15.213 -3.376 1.00 81.81 351 LEU A N 1
ATOM 2539 C CA . LEU A 1 351 ? 2.166 13.757 -3.461 1.00 81.81 351 LEU A CA 1
ATOM 2540 C C . LEU A 1 351 ? 3.167 13.177 -4.473 1.00 81.81 351 LEU A C 1
ATOM 2542 O O . LEU A 1 351 ? 3.396 13.836 -5.494 1.00 81.81 351 LEU A O 1
ATOM 2546 N N . PRO A 1 352 ? 3.697 11.960 -4.247 1.00 78.94 352 PRO A N 1
ATOM 2547 C CA . PRO A 1 352 ? 4.485 11.245 -5.242 1.00 78.94 352 PRO A CA 1
ATOM 2548 C C . PRO A 1 352 ? 3.672 11.132 -6.525 1.00 78.94 352 PRO A C 1
ATOM 2550 O O . PRO A 1 352 ? 2.467 10.872 -6.475 1.00 78.94 352 PRO A O 1
ATOM 2553 N N . ARG A 1 353 ? 4.310 11.390 -7.670 1.00 84.00 353 ARG A N 1
ATOM 2554 C CA . ARG A 1 353 ? 3.648 11.273 -8.967 1.00 84.00 353 ARG A CA 1
ATOM 2555 C C . ARG A 1 353 ? 4.441 10.434 -9.946 1.00 84.00 353 ARG A C 1
ATOM 2557 O O . ARG A 1 353 ? 5.668 10.465 -9.915 1.00 84.00 353 ARG A O 1
ATOM 2564 N N . ALA A 1 354 ? 3.737 9.764 -10.854 1.00 88.50 354 ALA A N 1
ATOM 2565 C CA . ALA A 1 354 ? 4.356 9.076 -11.968 1.00 88.50 354 ALA A CA 1
ATOM 2566 C C . ALA A 1 354 ? 5.146 10.058 -12.842 1.00 88.50 354 ALA A C 1
ATOM 2568 O O . ALA A 1 354 ? 4.683 11.165 -13.164 1.00 88.50 354 ALA A O 1
ATOM 2569 N N . HIS A 1 355 ? 6.346 9.628 -13.213 1.00 93.62 355 HIS A N 1
ATOM 2570 C CA . HIS A 1 355 ? 7.218 10.326 -14.142 1.00 93.62 355 HIS A CA 1
ATOM 2571 C C . HIS A 1 355 ? 7.328 9.520 -15.435 1.00 93.62 355 HIS A C 1
ATOM 2573 O O . HIS A 1 355 ? 7.251 8.294 -15.428 1.00 93.62 355 HIS A O 1
ATOM 2579 N N . LEU A 1 356 ? 7.477 10.235 -16.545 1.00 96.50 356 LEU A N 1
ATOM 2580 C CA . LEU A 1 356 ? 7.799 9.671 -17.851 1.00 96.50 356 LEU A CA 1
ATOM 2581 C C . LEU A 1 356 ? 9.072 10.355 -18.339 1.00 96.50 356 LEU A C 1
ATOM 2583 O O . LEU A 1 356 ? 9.057 11.565 -18.591 1.00 96.50 356 LEU A O 1
ATOM 2587 N N . ALA A 1 357 ? 10.145 9.593 -18.527 1.00 97.62 357 ALA A N 1
ATOM 2588 C CA . ALA A 1 357 ? 11.316 10.053 -19.257 1.00 97.62 357 ALA A CA 1
ATOM 2589 C C . ALA A 1 357 ? 11.172 9.688 -20.738 1.00 97.62 357 ALA A C 1
ATOM 2591 O O . ALA A 1 357 ? 11.171 8.519 -21.111 1.00 97.62 357 ALA A O 1
ATOM 2592 N N . ALA A 1 358 ? 11.075 10.690 -21.610 1.00 97.94 358 ALA A N 1
ATOM 2593 C CA . ALA A 1 358 ? 11.096 10.505 -23.057 1.00 97.94 358 ALA A CA 1
ATOM 2594 C C . ALA A 1 358 ? 12.443 10.954 -23.634 1.00 97.94 358 ALA A C 1
ATOM 2596 O O . ALA A 1 358 ? 12.904 12.066 -23.371 1.00 97.94 358 ALA A O 1
ATOM 2597 N N . THR A 1 359 ? 13.060 10.124 -24.474 1.00 97.38 359 THR A N 1
ATOM 2598 C CA . THR A 1 359 ? 14.317 10.439 -25.176 1.00 97.38 359 THR A CA 1
ATOM 2599 C C . THR A 1 359 ? 14.219 10.078 -26.663 1.00 97.38 359 THR A C 1
ATOM 2601 O O . THR A 1 359 ? 13.282 9.401 -27.089 1.00 97.38 359 THR A O 1
ATOM 2604 N N . GLY A 1 360 ? 15.182 10.520 -27.476 1.00 94.44 360 GLY A N 1
ATOM 2605 C CA . GLY A 1 360 ? 15.282 10.108 -28.885 1.00 94.44 360 GLY A CA 1
ATOM 2606 C C . GLY A 1 360 ? 15.929 11.137 -29.811 1.00 94.44 360 GLY A C 1
ATOM 2607 O O . GLY A 1 360 ? 16.346 10.789 -30.915 1.00 94.44 360 GLY A O 1
ATOM 2608 N N . THR A 1 361 ? 16.044 12.389 -29.368 1.00 94.12 361 THR A N 1
ATOM 2609 C CA . THR A 1 361 ? 16.829 13.434 -30.034 1.00 94.12 361 THR A CA 1
ATOM 2610 C C . THR A 1 361 ? 18.320 13.269 -29.764 1.00 94.12 361 THR A C 1
ATOM 2612 O O . THR A 1 361 ? 18.723 12.830 -28.691 1.00 94.12 361 THR A O 1
ATOM 2615 N N . ASP A 1 362 ? 19.152 13.667 -30.726 1.00 92.94 362 ASP A N 1
ATOM 2616 C CA . ASP A 1 362 ? 20.615 13.567 -30.625 1.00 92.94 362 ASP A CA 1
ATOM 2617 C C . ASP A 1 362 ? 21.252 14.717 -29.813 1.00 92.94 362 ASP A C 1
ATOM 2619 O O . ASP A 1 362 ? 22.399 15.100 -30.030 1.00 92.94 362 ASP A O 1
ATOM 2623 N N . ASP A 1 363 ? 20.510 15.312 -28.881 1.00 90.94 363 ASP A N 1
ATOM 2624 C CA . ASP A 1 363 ? 20.970 16.389 -27.996 1.00 90.94 363 ASP A CA 1
ATOM 2625 C C . ASP A 1 363 ? 21.520 15.876 -26.654 1.00 90.94 363 ASP A C 1
ATOM 2627 O O . ASP A 1 363 ? 22.080 16.648 -25.872 1.00 90.94 363 ASP A O 1
ATOM 2631 N N . GLY A 1 364 ? 21.431 14.568 -26.410 1.00 91.25 364 GLY A N 1
ATOM 2632 C CA . GLY A 1 364 ? 21.924 13.928 -25.196 1.00 91.25 364 GLY A CA 1
ATOM 2633 C C . GLY A 1 364 ? 21.090 14.244 -23.953 1.00 91.25 364 GLY A C 1
ATOM 2634 O O . GLY A 1 364 ? 21.632 14.201 -22.844 1.00 91.25 364 GLY A O 1
ATOM 2635 N N . ALA A 1 365 ? 19.813 14.592 -24.136 1.00 94.25 365 ALA A N 1
ATOM 2636 C CA . ALA A 1 365 ? 18.892 14.961 -23.068 1.00 94.25 365 ALA A CA 1
ATOM 2637 C C . ALA A 1 365 ? 17.612 14.104 -23.064 1.00 94.25 365 ALA A C 1
ATOM 2639 O O . ALA A 1 365 ? 17.237 13.484 -24.062 1.00 94.25 365 ALA A O 1
ATOM 2640 N N . ALA A 1 366 ? 16.941 14.090 -21.916 1.00 96.31 366 ALA A N 1
ATOM 2641 C CA . ALA A 1 366 ? 15.611 13.535 -21.711 1.00 96.31 366 ALA A CA 1
ATOM 2642 C C . ALA A 1 366 ? 14.594 14.661 -21.482 1.00 96.31 366 ALA A C 1
ATOM 2644 O O . ALA A 1 366 ? 14.909 15.688 -20.877 1.00 96.31 366 ALA A O 1
ATOM 2645 N N . LEU A 1 367 ? 13.363 14.461 -21.946 1.00 97.31 367 LEU A N 1
ATOM 2646 C CA . LEU A 1 367 ? 12.198 15.216 -21.497 1.00 97.31 367 LEU A CA 1
ATOM 2647 C C . LEU A 1 367 ? 11.533 14.429 -20.372 1.00 97.31 367 LEU A C 1
ATOM 2649 O O . LEU A 1 367 ? 11.028 13.337 -20.615 1.00 97.31 367 LEU A O 1
ATOM 2653 N N . VAL A 1 368 ? 11.523 14.988 -19.168 1.00 97.50 368 VAL A N 1
ATOM 2654 C CA . VAL A 1 368 ? 10.879 14.386 -18.000 1.00 97.50 368 VAL A CA 1
ATOM 2655 C C . VAL A 1 368 ? 9.529 15.054 -17.788 1.00 97.50 368 VAL A C 1
ATOM 2657 O O . VAL A 1 368 ? 9.438 16.255 -17.517 1.00 97.50 368 VAL A O 1
ATOM 2660 N N . TYR A 1 369 ? 8.470 14.271 -17.952 1.00 96.50 369 TYR A N 1
ATOM 2661 C CA . TYR A 1 369 ? 7.096 14.670 -17.691 1.00 96.50 369 TYR A CA 1
ATOM 2662 C C . TYR A 1 369 ? 6.679 14.195 -16.309 1.00 96.50 369 TYR A C 1
ATOM 2664 O O . TYR A 1 369 ? 7.087 13.127 -15.860 1.00 96.50 369 TYR A O 1
ATOM 2672 N N . ARG A 1 370 ? 5.804 14.970 -15.671 1.00 92.50 370 ARG A N 1
ATOM 2673 C CA . ARG A 1 370 ? 5.153 14.590 -14.421 1.00 92.50 370 ARG A CA 1
ATOM 2674 C C . ARG A 1 370 ? 3.652 14.516 -14.638 1.00 92.50 370 ARG A C 1
ATOM 2676 O O . ARG A 1 370 ? 3.061 15.461 -15.170 1.00 92.50 370 ARG A O 1
ATOM 2683 N N . ALA A 1 371 ? 3.048 13.415 -14.209 1.00 92.62 371 ALA A N 1
ATOM 2684 C CA . ALA A 1 371 ? 1.607 13.249 -14.252 1.00 92.62 371 ALA A CA 1
ATOM 2685 C C . ALA A 1 371 ? 0.895 14.301 -13.380 1.00 92.62 371 ALA A C 1
ATOM 2687 O O . ALA A 1 371 ? 1.428 14.829 -12.395 1.00 92.62 371 ALA A O 1
ATOM 2688 N N . ASN A 1 372 ? -0.336 14.647 -13.743 1.00 88.44 372 ASN A N 1
ATOM 2689 C CA . ASN A 1 372 ? -1.226 15.401 -12.868 1.00 88.44 372 ASN A CA 1
ATOM 2690 C C . ASN A 1 372 ? -1.974 14.453 -11.907 1.00 88.44 372 ASN A C 1
ATOM 2692 O O . ASN A 1 372 ? -1.728 13.255 -11.886 1.00 88.44 372 ASN A O 1
ATOM 2696 N N . ALA A 1 373 ? -2.889 14.986 -11.095 1.00 82.75 373 ALA A N 1
ATOM 2697 C CA . ALA A 1 373 ? -3.626 14.192 -10.103 1.00 82.75 373 ALA A CA 1
ATOM 2698 C C . ALA A 1 373 ? -4.585 13.138 -10.697 1.00 82.75 373 ALA A C 1
ATOM 2700 O O . ALA A 1 373 ? -5.188 12.390 -9.941 1.00 82.75 373 ALA A O 1
ATOM 2701 N N . VAL A 1 374 ? -4.774 13.127 -12.018 1.00 86.12 374 VAL A N 1
ATOM 2702 C CA . VAL A 1 374 ? -5.584 12.136 -12.741 1.00 86.12 374 VAL A CA 1
ATOM 2703 C C . VAL A 1 374 ? -4.740 11.370 -13.767 1.00 86.12 374 VAL A C 1
ATOM 2705 O O . VAL A 1 374 ? -5.298 10.826 -14.705 1.00 86.12 374 VAL A O 1
ATOM 2708 N N . GLY A 1 375 ? -3.409 11.406 -13.659 1.00 90.56 375 GLY A N 1
ATOM 2709 C CA . GLY A 1 375 ? -2.496 10.618 -14.494 1.00 90.56 375 GLY A CA 1
ATOM 2710 C C . GLY A 1 375 ? -2.076 11.191 -15.843 1.00 90.56 375 GLY A C 1
ATOM 2711 O O . GLY A 1 375 ? -1.311 10.561 -16.563 1.00 90.56 375 GLY A O 1
ATOM 2712 N N . HIS A 1 376 ? -2.497 12.406 -16.196 1.00 94.12 376 HIS A N 1
ATOM 2713 C CA . HIS A 1 376 ? -2.147 13.001 -17.493 1.00 94.12 376 HIS A CA 1
ATOM 2714 C C . HIS A 1 376 ? -0.819 13.782 -17.485 1.00 94.12 376 HIS A C 1
ATOM 2716 O O . HIS A 1 376 ? -0.579 14.610 -16.598 1.00 94.12 376 HIS A O 1
ATOM 2722 N N . TYR A 1 377 ? -0.029 13.658 -18.554 1.00 94.62 377 TYR A N 1
ATOM 2723 C CA . TYR A 1 377 ? 1.280 14.299 -18.775 1.00 94.62 377 TYR A CA 1
ATOM 2724 C C . TYR A 1 377 ? 1.185 15.650 -19.510 1.00 94.62 377 TYR A C 1
ATOM 2726 O O . TYR A 1 377 ? 1.974 15.978 -20.395 1.00 94.62 377 TYR A O 1
ATOM 2734 N N . THR A 1 378 ? 0.208 16.476 -19.130 1.00 88.38 378 THR A N 1
ATOM 2735 C CA . THR A 1 378 ? -0.104 17.744 -19.833 1.00 88.38 378 THR A CA 1
ATOM 2736 C C . THR A 1 378 ? 0.805 18.929 -19.494 1.00 88.38 378 THR A C 1
ATOM 2738 O O . THR A 1 378 ? 0.790 19.939 -20.202 1.00 88.38 378 THR A O 1
ATOM 2741 N N . ALA A 1 379 ? 1.556 18.856 -18.392 1.00 87.75 379 ALA A N 1
ATOM 2742 C CA . ALA A 1 379 ? 2.474 19.921 -18.002 1.00 87.75 379 ALA A CA 1
ATOM 2743 C C . ALA A 1 379 ? 3.679 19.976 -18.955 1.00 87.75 379 ALA A C 1
ATOM 2745 O O . ALA A 1 379 ? 4.058 18.973 -19.558 1.00 87.75 379 ALA A O 1
ATOM 2746 N N . ALA A 1 380 ? 4.297 21.154 -19.086 1.00 92.94 380 ALA A N 1
ATOM 2747 C CA . ALA A 1 380 ? 5.537 21.264 -19.847 1.00 92.94 380 ALA A CA 1
ATOM 2748 C C . ALA A 1 380 ? 6.619 20.379 -19.196 1.00 92.94 380 ALA A C 1
ATOM 2750 O O . ALA A 1 380 ? 6.786 20.457 -17.976 1.00 92.94 380 ALA A O 1
ATOM 2751 N N . PRO A 1 381 ? 7.342 19.557 -19.977 1.00 95.88 381 PRO A N 1
ATOM 2752 C CA . PRO A 1 381 ? 8.387 18.705 -19.431 1.00 95.88 381 PRO A CA 1
ATOM 2753 C C . PRO A 1 381 ? 9.591 19.531 -18.984 1.00 95.88 381 PRO A C 1
ATOM 2755 O O . PRO A 1 381 ? 9.849 20.622 -19.505 1.00 95.88 381 PRO A O 1
ATOM 2758 N N . VAL A 1 382 ? 10.377 18.959 -18.080 1.00 96.12 382 VAL A N 1
ATOM 2759 C CA . VAL A 1 382 ? 11.720 19.446 -17.765 1.00 96.12 382 VAL A CA 1
ATOM 2760 C C . VAL A 1 382 ? 12.714 18.776 -18.710 1.00 96.12 382 VAL A C 1
ATOM 2762 O O . VAL A 1 382 ? 12.652 17.570 -18.934 1.00 96.12 382 VAL A O 1
ATOM 2765 N N . THR A 1 383 ? 13.628 19.549 -19.294 1.00 96.12 383 THR A N 1
ATOM 2766 C CA . THR A 1 383 ? 14.738 18.991 -20.077 1.00 96.12 383 THR A CA 1
ATOM 2767 C C . THR A 1 383 ? 15.905 18.689 -19.149 1.00 96.12 383 THR A C 1
ATOM 2769 O O . THR A 1 383 ? 16.461 19.607 -18.548 1.00 96.12 383 THR A O 1
ATOM 2772 N N . VAL A 1 384 ? 16.298 17.420 -19.072 1.00 97.00 384 VAL A N 1
ATOM 2773 C CA . VAL A 1 384 ? 17.376 16.938 -18.204 1.00 97.00 384 VAL A CA 1
ATOM 2774 C C . VAL A 1 384 ? 18.508 16.391 -19.061 1.00 97.00 384 VAL A C 1
ATOM 2776 O O . VAL A 1 384 ? 18.288 15.550 -19.929 1.00 97.00 384 VAL A O 1
ATOM 2779 N N . GLY A 1 385 ? 19.735 16.853 -18.836 1.00 94.31 385 GLY A N 1
ATOM 2780 C CA . GLY A 1 385 ? 20.900 16.398 -19.591 1.00 94.31 385 GLY A CA 1
ATOM 2781 C C . GLY A 1 385 ? 22.163 16.409 -18.745 1.00 94.31 385 GLY A C 1
ATOM 2782 O O . GLY A 1 385 ? 22.399 17.343 -17.985 1.00 94.31 385 GLY A O 1
ATOM 2783 N N . ALA A 1 386 ? 22.998 15.384 -18.914 1.00 93.81 386 ALA A N 1
ATOM 2784 C CA . ALA A 1 386 ? 24.222 15.208 -18.129 1.00 93.81 386 ALA A CA 1
ATOM 2785 C C . ALA A 1 386 ? 25.513 15.262 -18.965 1.00 93.81 386 ALA A C 1
ATOM 2787 O O . ALA A 1 386 ? 26.608 15.328 -18.411 1.00 93.81 386 ALA A O 1
ATOM 2788 N N . PHE A 1 387 ? 25.410 15.237 -20.299 1.00 90.50 387 PHE A N 1
ATOM 2789 C CA . PHE A 1 387 ? 26.558 14.956 -21.172 1.00 90.50 387 PHE A CA 1
ATOM 2790 C C . PHE A 1 387 ? 27.059 16.142 -22.013 1.00 90.50 387 PHE A C 1
ATOM 2792 O O . PHE A 1 387 ? 27.991 15.988 -22.795 1.00 90.50 387 PHE A O 1
ATOM 2799 N N . GLY A 1 388 ? 26.477 17.336 -21.867 1.00 78.75 388 GLY A N 1
ATOM 2800 C CA . GLY A 1 388 ? 26.987 18.546 -22.527 1.00 78.75 388 GLY A CA 1
ATOM 2801 C C . GLY A 1 388 ? 26.866 18.566 -24.060 1.00 78.75 388 GLY A C 1
ATOM 2802 O O . GLY A 1 388 ? 27.700 19.185 -24.716 1.00 78.75 388 GLY A O 1
ATOM 2803 N N . GLY A 1 389 ? 25.844 17.916 -24.636 1.00 73.62 389 GLY A N 1
ATOM 2804 C CA . GLY A 1 389 ? 25.521 18.008 -26.069 1.00 73.62 389 GLY A CA 1
ATOM 2805 C C . GLY A 1 389 ? 26.355 17.103 -26.986 1.00 73.62 389 GLY A C 1
ATOM 2806 O O . GLY A 1 389 ? 26.850 17.560 -28.013 1.00 73.62 389 GLY A O 1
ATOM 2807 N N . LEU A 1 390 ? 26.512 15.823 -26.628 1.00 77.44 390 LEU A N 1
ATOM 2808 C CA . LEU A 1 390 ? 27.356 14.837 -27.330 1.00 77.44 390 LEU A CA 1
ATOM 2809 C C . LEU A 1 390 ? 26.949 14.500 -28.778 1.00 77.44 390 LEU A C 1
ATOM 2811 O O . LEU A 1 390 ? 27.674 13.756 -29.438 1.00 77.44 390 LEU A O 1
ATOM 2815 N N . GLY A 1 391 ? 25.825 15.009 -29.289 1.00 83.81 391 GLY A N 1
ATOM 2816 C CA . GLY A 1 391 ? 25.376 14.686 -30.646 1.00 83.81 391 GLY A CA 1
ATOM 2817 C C . GLY A 1 391 ? 24.865 13.247 -30.796 1.00 83.81 391 GLY A C 1
ATOM 2818 O O . GLY A 1 391 ? 24.926 12.699 -31.893 1.00 83.81 391 GLY A O 1
ATOM 2819 N N . THR A 1 392 ? 24.426 12.615 -29.704 1.00 89.69 392 THR A N 1
ATOM 2820 C CA . THR A 1 392 ? 23.777 11.296 -29.697 1.00 89.69 392 THR A CA 1
ATOM 2821 C C . THR A 1 392 ?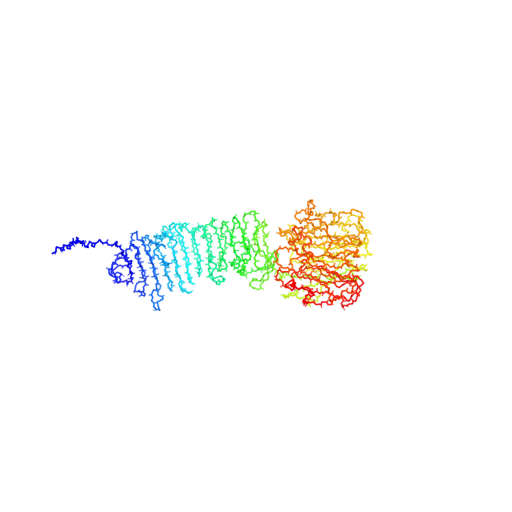 22.580 11.321 -28.757 1.00 89.69 392 THR A C 1
ATOM 2823 O O . THR A 1 392 ? 22.548 12.107 -27.806 1.00 89.69 392 THR A O 1
ATOM 2826 N N . ASN A 1 393 ? 21.597 10.466 -29.014 1.00 93.00 393 ASN A N 1
ATOM 2827 C CA . ASN A 1 393 ? 20.498 10.256 -28.087 1.00 93.00 393 ASN A CA 1
ATOM 2828 C C . ASN A 1 393 ? 20.951 9.497 -26.831 1.00 93.00 393 ASN A C 1
ATOM 2830 O O . ASN A 1 393 ? 22.021 8.892 -26.766 1.00 93.00 393 ASN A O 1
ATOM 2834 N N . VAL A 1 394 ? 20.115 9.552 -25.803 1.00 96.56 394 VAL A N 1
ATOM 2835 C CA . VAL A 1 394 ? 20.315 8.871 -24.518 1.00 96.56 394 VAL A CA 1
ATOM 2836 C C . VAL A 1 394 ? 19.179 7.888 -24.277 1.00 96.56 394 VAL A C 1
ATOM 2838 O O . VAL A 1 394 ? 18.134 7.977 -24.915 1.00 96.56 394 VAL A O 1
ATOM 2841 N N . ARG A 1 395 ? 19.375 6.937 -23.370 1.00 97.50 395 ARG A N 1
ATOM 2842 C CA . ARG A 1 395 ? 18.301 6.183 -22.716 1.00 97.50 395 ARG A CA 1
ATOM 2843 C C . ARG A 1 395 ? 18.196 6.731 -21.304 1.00 97.50 395 ARG A C 1
ATOM 2845 O O . ARG A 1 395 ? 19.229 7.026 -20.704 1.00 97.50 395 ARG A O 1
ATOM 2852 N N . ALA A 1 396 ? 16.983 6.896 -20.806 1.00 97.88 396 ALA A N 1
ATOM 2853 C CA . ALA A 1 396 ? 16.768 7.408 -19.468 1.00 97.88 396 ALA A CA 1
ATOM 2854 C C . ALA A 1 396 ? 15.630 6.663 -18.784 1.00 97.88 396 ALA A C 1
ATOM 2856 O O . ALA A 1 396 ? 14.742 6.143 -19.456 1.00 97.88 396 ALA A O 1
ATOM 2857 N N . THR A 1 397 ? 15.697 6.642 -17.463 1.00 98.00 397 THR A N 1
ATOM 2858 C CA . THR A 1 397 ? 14.627 6.215 -16.565 1.00 98.00 397 THR A CA 1
ATOM 2859 C C . THR A 1 397 ? 14.635 7.131 -15.348 1.00 98.00 397 THR A C 1
ATOM 2861 O O . THR A 1 397 ? 15.557 7.945 -15.181 1.00 98.00 397 THR A O 1
ATOM 2864 N N . THR A 1 398 ? 13.611 7.020 -14.516 1.00 96.94 398 THR A N 1
ATOM 2865 C CA . THR A 1 398 ? 13.436 7.864 -13.340 1.00 96.94 398 THR A CA 1
ATOM 2866 C C . THR A 1 398 ? 13.160 7.032 -12.102 1.00 96.94 398 THR A C 1
ATOM 2868 O O . THR A 1 398 ? 12.279 6.178 -12.136 1.00 96.94 398 THR A O 1
ATOM 2871 N N . ALA A 1 399 ? 13.876 7.306 -11.017 1.00 95.12 399 ALA A N 1
ATOM 2872 C CA . ALA A 1 399 ? 13.659 6.704 -9.704 1.00 95.12 399 ALA A CA 1
ATOM 2873 C C . ALA A 1 399 ? 14.315 7.582 -8.631 1.00 95.12 399 ALA A C 1
ATOM 2875 O O . ALA A 1 399 ? 15.246 8.314 -8.947 1.00 95.12 399 ALA A O 1
ATOM 2876 N N . ASP A 1 400 ? 13.833 7.536 -7.392 1.00 92.88 400 ASP A N 1
ATOM 2877 C CA . ASP A 1 400 ? 14.509 8.174 -6.254 1.00 92.88 400 ASP A CA 1
ATOM 2878 C C . ASP A 1 400 ? 15.674 7.278 -5.821 1.00 92.88 400 ASP A C 1
ATOM 2880 O O . ASP A 1 400 ? 15.432 6.221 -5.247 1.00 92.88 400 ASP A O 1
ATOM 2884 N N . VAL A 1 401 ? 16.917 7.636 -6.161 1.00 96.00 401 VAL A N 1
ATOM 2885 C CA . VAL A 1 401 ? 18.087 6.776 -5.889 1.00 96.00 401 VAL A CA 1
ATOM 2886 C C . VAL A 1 401 ? 18.847 7.183 -4.629 1.00 96.00 401 VAL A C 1
ATOM 2888 O O . VAL A 1 401 ? 19.884 6.594 -4.341 1.00 96.00 401 VAL A O 1
ATOM 2891 N N . ASN A 1 402 ? 18.419 8.238 -3.934 1.00 92.19 402 ASN A N 1
ATOM 2892 C CA . ASN A 1 402 ? 19.116 8.784 -2.767 1.00 92.19 402 ASN A CA 1
ATOM 2893 C C . ASN A 1 402 ? 18.209 8.948 -1.532 1.00 92.19 402 ASN A C 1
ATOM 2895 O O . ASN A 1 402 ? 18.657 9.524 -0.535 1.00 92.19 402 ASN A O 1
ATOM 2899 N N . GLY A 1 403 ? 16.953 8.497 -1.619 1.00 86.38 403 GLY A N 1
ATOM 2900 C CA . GLY A 1 403 ? 15.980 8.476 -0.531 1.00 86.38 403 GLY A CA 1
ATOM 2901 C C . GLY A 1 403 ? 15.471 9.861 -0.136 1.00 86.38 403 GLY A C 1
ATOM 2902 O O . GLY A 1 403 ? 14.963 10.040 0.975 1.00 86.38 403 GLY A O 1
ATOM 2903 N N . ASP A 1 404 ? 15.638 10.877 -0.991 1.00 83.19 404 ASP A N 1
ATOM 2904 C CA . ASP A 1 404 ? 15.254 12.255 -0.673 1.00 83.19 404 ASP A CA 1
ATOM 2905 C C . ASP A 1 404 ? 13.798 12.594 -1.034 1.00 83.19 404 ASP A C 1
ATOM 2907 O O . ASP A 1 404 ? 13.345 13.721 -0.790 1.00 83.19 404 ASP A O 1
ATOM 2911 N N . THR A 1 405 ? 13.035 11.609 -1.519 1.00 80.94 405 THR A N 1
ATOM 2912 C CA . THR A 1 405 ? 11.643 11.659 -1.996 1.00 80.94 405 THR A CA 1
ATOM 2913 C C . THR A 1 405 ? 11.442 12.370 -3.334 1.00 80.94 405 THR A C 1
ATOM 2915 O O . THR A 1 405 ? 10.316 12.406 -3.850 1.00 80.94 405 THR A O 1
ATOM 2918 N N . PHE A 1 406 ? 12.495 12.939 -3.925 1.00 86.19 406 PHE A N 1
ATOM 2919 C CA . PHE A 1 406 ? 12.453 13.484 -5.272 1.00 86.19 406 PHE A CA 1
ATOM 2920 C C . PHE A 1 406 ? 12.956 12.443 -6.264 1.00 86.19 406 PHE A C 1
ATOM 2922 O O . PHE A 1 406 ? 14.071 11.954 -6.205 1.00 86.19 406 PHE A O 1
ATOM 2929 N N . VAL A 1 407 ? 12.119 12.149 -7.252 1.00 91.62 407 VAL A N 1
ATOM 2930 C CA . VAL A 1 407 ? 12.474 11.224 -8.325 1.00 91.62 407 VAL A CA 1
ATOM 2931 C C . VAL A 1 407 ? 13.629 11.793 -9.161 1.00 91.62 407 VAL A C 1
ATOM 2933 O O . VAL A 1 407 ? 13.472 12.825 -9.820 1.00 91.62 407 VAL A O 1
ATOM 2936 N N . ASP A 1 408 ? 14.760 11.093 -9.177 1.00 96.44 408 ASP A N 1
ATOM 2937 C CA . ASP A 1 408 ? 15.955 11.431 -9.945 1.00 96.44 408 ASP A CA 1
ATOM 2938 C C . ASP A 1 408 ? 15.865 10.936 -11.391 1.00 96.44 408 ASP A C 1
ATOM 2940 O O . ASP A 1 408 ? 15.054 10.080 -11.745 1.00 96.44 408 ASP A O 1
ATOM 2944 N N . THR A 1 409 ? 16.723 11.470 -12.262 1.00 98.31 409 THR A N 1
ATOM 2945 C CA . THR A 1 409 ? 16.850 11.006 -13.652 1.00 98.31 409 THR A CA 1
ATOM 2946 C C . THR A 1 409 ? 18.186 10.306 -13.860 1.00 98.31 409 THR A C 1
ATOM 2948 O O . THR A 1 409 ? 19.250 10.917 -13.722 1.00 98.31 409 THR A O 1
ATOM 2951 N N . ILE A 1 410 ? 18.139 9.044 -14.283 1.00 98.62 410 ILE A N 1
ATOM 2952 C CA . ILE A 1 410 ? 19.317 8.258 -14.649 1.00 98.62 410 ILE A CA 1
ATOM 2953 C C . ILE A 1 410 ? 19.427 8.238 -16.171 1.00 98.62 410 ILE A C 1
ATOM 2955 O O . ILE A 1 410 ? 18.478 7.864 -16.856 1.00 98.62 410 ILE A O 1
ATOM 2959 N N . LEU A 1 411 ? 20.579 8.636 -16.717 1.00 98.12 411 LEU A N 1
ATOM 2960 C CA . LEU A 1 411 ? 20.816 8.699 -18.161 1.00 98.12 411 LEU A CA 1
ATOM 2961 C C . LEU A 1 411 ? 22.001 7.830 -18.574 1.00 98.12 411 LEU A C 1
ATOM 2963 O O . LEU A 1 411 ? 23.034 7.814 -17.905 1.00 98.12 411 LEU A O 1
ATOM 2967 N N . VAL A 1 412 ? 21.888 7.189 -19.737 1.00 97.88 412 VAL A N 1
ATOM 2968 C CA . VAL A 1 412 ? 22.951 6.416 -20.390 1.00 97.88 412 VAL A CA 1
ATOM 2969 C C . VAL A 1 412 ? 23.071 6.833 -21.855 1.00 97.88 412 VAL A C 1
ATOM 2971 O O . VAL A 1 412 ? 22.063 7.005 -22.543 1.00 97.88 412 VAL A O 1
ATOM 2974 N N . THR A 1 413 ? 24.292 7.017 -22.361 1.00 97.06 413 THR A N 1
ATOM 2975 C CA . THR A 1 413 ? 24.502 7.399 -23.765 1.00 97.06 413 THR A CA 1
ATOM 2976 C C . THR A 1 413 ? 24.102 6.285 -24.731 1.00 97.06 413 THR A C 1
ATOM 2978 O O . THR A 1 413 ? 24.312 5.094 -24.490 1.00 97.06 413 THR A O 1
ATOM 2981 N N . GLY A 1 414 ? 23.512 6.688 -25.854 1.00 94.94 414 GLY A N 1
ATOM 2982 C CA . GLY A 1 414 ? 23.230 5.820 -26.983 1.00 94.94 414 GLY A CA 1
ATOM 2983 C C . GLY A 1 414 ? 24.450 5.507 -27.852 1.00 94.94 414 GLY A C 1
ATOM 2984 O O . GLY A 1 414 ? 25.549 6.007 -27.593 1.00 94.94 414 GLY A O 1
ATOM 2985 N N . PRO A 1 415 ? 24.265 4.686 -28.905 1.00 94.19 415 PRO A N 1
ATOM 2986 C CA . PRO A 1 415 ? 25.316 4.364 -29.856 1.00 94.19 415 PRO A CA 1
ATOM 2987 C C . PRO A 1 415 ? 25.960 5.606 -30.491 1.00 94.19 415 PRO A C 1
ATOM 2989 O O . PRO A 1 415 ? 25.336 6.656 -30.655 1.00 94.19 415 PRO A O 1
ATOM 2992 N N . GLY A 1 416 ? 27.224 5.473 -30.893 1.00 93.00 416 GLY A N 1
ATOM 2993 C CA . GLY A 1 416 ? 27.968 6.485 -31.653 1.00 93.00 416 GLY A CA 1
ATOM 2994 C C . GLY A 1 416 ? 28.919 7.355 -30.827 1.00 93.00 416 GLY A C 1
ATOM 2995 O O . GLY A 1 416 ? 29.828 7.956 -31.397 1.00 93.00 416 GLY A O 1
ATOM 2996 N N . THR A 1 417 ? 28.792 7.365 -29.499 1.00 93.62 417 THR A N 1
ATOM 2997 C CA . THR A 1 417 ? 29.774 7.982 -28.589 1.00 93.62 417 THR A CA 1
ATOM 2998 C C . THR A 1 417 ? 30.147 7.009 -27.473 1.00 93.62 417 THR A C 1
ATOM 3000 O O . THR A 1 417 ? 29.427 6.029 -27.274 1.00 93.62 417 THR A O 1
ATOM 3003 N N . PRO A 1 418 ? 31.275 7.215 -26.766 1.00 95.19 418 PRO A N 1
ATOM 3004 C CA . PRO A 1 418 ? 31.638 6.345 -25.659 1.00 95.19 418 PRO A CA 1
ATOM 3005 C C . PRO A 1 418 ? 30.513 6.209 -24.630 1.00 95.19 418 PRO A C 1
ATOM 3007 O O . PRO A 1 418 ? 29.894 7.200 -24.235 1.00 95.19 418 PRO A O 1
ATOM 3010 N N . LEU A 1 419 ? 30.276 4.981 -24.176 1.00 96.19 419 LEU A N 1
ATOM 3011 C CA . LEU A 1 419 ? 29.237 4.658 -23.215 1.00 96.19 419 LEU A CA 1
ATOM 3012 C C . LEU A 1 419 ? 29.511 5.373 -21.891 1.00 96.19 419 LEU A C 1
ATOM 3014 O O . LEU A 1 419 ? 30.543 5.151 -21.248 1.00 96.19 419 LEU A O 1
ATOM 3018 N N . ARG A 1 420 ? 28.585 6.237 -21.488 1.00 96.50 420 ARG A N 1
ATOM 3019 C CA . ARG A 1 420 ? 28.603 6.950 -20.213 1.00 96.50 420 ARG A CA 1
ATOM 3020 C C . ARG A 1 420 ? 27.243 6.844 -19.551 1.00 96.50 420 ARG A C 1
ATOM 3022 O O . ARG A 1 420 ? 26.228 6.849 -20.240 1.00 96.50 420 ARG A O 1
ATOM 3029 N N . MET A 1 421 ? 27.248 6.793 -18.228 1.00 97.50 421 MET A N 1
ATOM 3030 C CA . MET A 1 421 ? 26.065 6.956 -17.395 1.00 97.50 421 MET A CA 1
ATOM 3031 C C . MET A 1 421 ? 26.225 8.157 -16.463 1.00 97.50 421 MET A C 1
ATOM 3033 O O . MET A 1 421 ? 27.355 8.540 -16.146 1.00 97.50 421 MET A O 1
ATOM 3037 N N . ALA A 1 422 ? 25.110 8.732 -16.033 1.00 97.62 422 ALA A N 1
ATOM 3038 C CA . ALA A 1 422 ? 25.045 9.795 -15.039 1.00 97.62 422 ALA A CA 1
ATOM 3039 C C . ALA A 1 422 ? 23.696 9.759 -14.309 1.00 97.62 422 ALA A C 1
ATOM 3041 O O . ALA A 1 422 ? 22.712 9.261 -14.857 1.00 97.62 422 ALA A O 1
ATOM 3042 N N . VAL A 1 423 ? 23.659 10.335 -13.110 1.00 98.50 423 VAL A N 1
ATOM 3043 C CA . VAL A 1 423 ? 22.437 10.509 -12.313 1.00 98.50 423 VAL A CA 1
ATOM 3044 C C . VAL A 1 423 ? 22.295 11.991 -11.989 1.00 98.50 423 VAL A C 1
ATOM 3046 O O . VAL A 1 423 ? 23.234 12.600 -11.465 1.00 98.50 423 VAL A O 1
ATOM 3049 N N . VAL A 1 424 ? 21.141 12.564 -12.319 1.00 98.44 424 VAL A N 1
ATOM 3050 C CA . VAL A 1 424 ? 20.785 13.965 -12.068 1.00 98.44 424 VAL A CA 1
ATOM 3051 C C . VAL A 1 424 ? 19.691 14.014 -11.007 1.00 98.44 424 VAL A C 1
ATOM 3053 O O . VAL A 1 424 ? 18.673 13.348 -11.166 1.00 98.44 424 VAL A O 1
ATOM 3056 N N . SER A 1 425 ? 19.898 14.824 -9.970 1.00 96.31 425 SER A N 1
ATOM 3057 C CA . SER A 1 425 ? 18.971 14.963 -8.851 1.00 96.31 425 SER A CA 1
ATOM 3058 C C . SER A 1 425 ? 17.623 15.533 -9.293 1.00 96.31 425 SER A C 1
ATOM 3060 O O . SER A 1 425 ? 17.570 16.551 -9.993 1.00 96.31 425 SER A O 1
ATOM 3062 N N . GLY A 1 426 ? 16.537 14.920 -8.829 1.00 93.56 426 GLY A N 1
ATOM 3063 C CA . GLY A 1 426 ? 15.161 15.359 -9.055 1.00 93.56 426 GLY A CA 1
ATOM 3064 C C . GLY A 1 426 ? 14.802 16.678 -8.372 1.00 93.56 426 GLY A C 1
ATOM 3065 O O . GLY A 1 426 ? 13.865 17.360 -8.800 1.00 93.56 426 GLY A O 1
ATOM 3066 N N . VAL A 1 427 ? 15.565 17.073 -7.345 1.00 90.06 427 VAL A N 1
ATOM 3067 C CA . VAL A 1 427 ? 15.335 18.288 -6.545 1.00 90.06 427 VAL A CA 1
ATOM 3068 C C . VAL A 1 427 ? 15.395 19.548 -7.409 1.00 90.06 427 VAL A C 1
ATOM 3070 O O . VAL A 1 427 ? 14.541 20.430 -7.304 1.00 90.06 427 VAL A O 1
ATOM 3073 N N . ASP A 1 428 ? 16.413 19.648 -8.266 1.00 92.69 428 ASP A N 1
ATOM 3074 C CA . ASP A 1 428 ? 16.654 20.820 -9.112 1.00 92.69 428 ASP A CA 1
ATOM 3075 C C . ASP A 1 428 ? 16.809 20.490 -10.604 1.00 92.69 428 ASP A C 1
ATOM 3077 O O . ASP A 1 428 ? 16.843 21.412 -11.422 1.00 92.69 428 ASP A O 1
ATOM 3081 N N . ASN A 1 429 ? 16.841 19.202 -10.971 1.00 94.81 429 ASN A N 1
ATOM 3082 C CA . ASN A 1 429 ? 17.043 18.695 -12.331 1.00 94.81 429 ASN A CA 1
ATOM 3083 C C . ASN A 1 429 ? 18.367 19.139 -12.985 1.00 94.81 429 ASN A C 1
ATOM 3085 O O . ASN A 1 429 ? 18.484 19.159 -14.214 1.00 94.81 429 ASN A O 1
ATOM 3089 N N . VAL A 1 430 ? 19.372 19.512 -12.184 1.00 95.19 430 VAL A N 1
ATOM 3090 C CA . VAL A 1 430 ? 20.677 20.005 -12.663 1.00 95.19 430 VAL A CA 1
ATOM 3091 C C . VAL A 1 430 ? 21.848 19.402 -11.885 1.00 95.19 430 VAL A C 1
ATOM 3093 O O . VAL A 1 430 ? 22.903 19.140 -12.469 1.00 95.19 430 VAL A O 1
ATOM 3096 N N . THR A 1 431 ? 21.700 19.183 -10.581 1.00 96.56 431 THR A N 1
ATOM 3097 C CA . THR A 1 431 ? 22.754 18.646 -9.718 1.00 96.56 431 THR A CA 1
ATOM 3098 C C . THR A 1 431 ? 23.079 17.202 -10.094 1.00 96.56 431 THR A C 1
ATOM 3100 O O . THR A 1 431 ? 22.200 16.354 -10.167 1.00 96.56 431 THR A O 1
ATOM 3103 N N . LEU A 1 432 ? 24.359 16.898 -10.321 1.00 97.19 432 LEU A N 1
ATOM 3104 C CA . LEU A 1 432 ? 24.816 15.542 -10.631 1.00 97.19 432 LEU A CA 1
ATOM 3105 C C . LEU A 1 432 ? 25.093 14.767 -9.339 1.00 97.19 432 LEU A C 1
ATOM 3107 O O . LEU A 1 432 ? 26.092 15.039 -8.672 1.00 97.19 432 LEU A O 1
ATOM 3111 N N . LEU A 1 433 ? 24.254 13.775 -9.033 1.00 97.50 433 LEU A N 1
ATOM 3112 C CA . LEU A 1 433 ? 24.522 12.789 -7.980 1.00 97.50 433 LEU A CA 1
ATOM 3113 C C . LEU A 1 433 ? 25.670 11.865 -8.403 1.00 97.50 433 LEU A C 1
ATOM 3115 O O . LEU A 1 433 ? 26.598 11.608 -7.636 1.00 97.50 433 LEU A O 1
ATOM 3119 N N . VAL A 1 434 ? 25.658 11.450 -9.674 1.00 98.00 434 VAL A N 1
ATOM 3120 C CA . VAL A 1 434 ? 26.734 10.688 -10.316 1.00 98.00 434 VAL A CA 1
ATOM 3121 C C . VAL A 1 434 ? 27.190 11.437 -11.560 1.00 98.00 434 VAL A C 1
ATOM 3123 O O . VAL A 1 434 ? 26.425 11.637 -12.505 1.00 98.00 434 VAL A O 1
ATOM 3126 N N . THR A 1 435 ? 28.459 11.851 -11.573 1.00 96.25 435 THR A N 1
ATOM 3127 C CA . THR A 1 435 ? 29.051 12.525 -12.737 1.00 96.25 435 THR A CA 1
ATOM 3128 C C . THR A 1 435 ? 29.249 11.548 -13.905 1.00 96.25 435 THR A C 1
ATOM 3130 O O . THR A 1 435 ? 29.454 10.357 -13.661 1.00 96.25 435 THR A O 1
ATOM 3133 N N . PRO A 1 436 ? 29.218 12.022 -15.171 1.00 96.00 436 PRO A N 1
ATOM 3134 C CA . PRO A 1 436 ? 29.371 11.166 -16.344 1.00 96.00 436 PRO A CA 1
ATOM 3135 C C . PRO A 1 436 ? 30.570 10.217 -16.258 1.00 96.00 436 PRO A C 1
ATOM 3137 O O . PRO A 1 436 ? 31.725 10.642 -16.307 1.00 96.00 436 PRO A O 1
ATOM 3140 N N . THR A 1 437 ? 30.294 8.917 -16.176 1.00 96.06 437 THR A N 1
ATOM 3141 C CA . THR A 1 437 ? 31.309 7.875 -15.979 1.00 96.06 437 THR A CA 1
ATOM 3142 C C . THR A 1 437 ? 31.029 6.643 -16.835 1.00 96.06 437 THR A C 1
ATOM 3144 O O . THR A 1 437 ? 29.900 6.421 -17.271 1.00 96.06 437 THR A O 1
ATOM 3147 N N . ALA A 1 438 ? 32.056 5.844 -17.122 1.00 96.19 438 ALA A N 1
ATOM 3148 C CA . ALA A 1 438 ? 31.881 4.569 -17.811 1.00 96.19 438 ALA A CA 1
ATOM 3149 C C . ALA A 1 438 ? 31.248 3.542 -16.845 1.00 96.19 438 ALA A C 1
ATOM 3151 O O . ALA A 1 438 ? 31.771 3.362 -15.745 1.00 96.19 438 ALA A O 1
ATOM 3152 N N . PRO A 1 439 ? 30.154 2.854 -17.226 1.00 94.75 439 PRO A N 1
ATOM 3153 C CA . PRO A 1 439 ? 29.477 1.901 -16.341 1.00 94.75 439 PRO A CA 1
ATOM 3154 C C . PRO A 1 439 ? 30.257 0.597 -16.147 1.00 94.75 439 PRO A C 1
ATOM 3156 O O . PRO A 1 439 ? 30.054 -0.114 -15.167 1.00 94.75 439 PRO A O 1
ATOM 3159 N N . PHE A 1 440 ? 31.167 0.255 -17.060 1.00 87.88 440 PHE A N 1
ATOM 3160 C CA . PHE A 1 440 ? 31.914 -0.993 -16.989 1.00 87.88 440 PHE A CA 1
ATOM 3161 C C . PHE A 1 440 ? 33.410 -0.728 -17.092 1.00 87.88 440 PHE A C 1
ATOM 3163 O O . PHE A 1 440 ? 33.864 0.075 -17.905 1.00 87.88 440 PHE A O 1
ATOM 3170 N N . THR A 1 441 ? 34.200 -1.483 -16.332 1.00 86.06 441 THR A N 1
ATOM 3171 C CA . THR A 1 441 ? 35.638 -1.569 -16.593 1.00 86.06 441 THR A CA 1
ATOM 3172 C C . THR A 1 441 ? 35.855 -2.080 -18.017 1.00 86.06 441 THR A C 1
ATOM 3174 O O . THR A 1 441 ? 35.379 -3.168 -18.358 1.00 86.06 441 THR A O 1
ATOM 3177 N N . GLY A 1 442 ? 36.567 -1.313 -18.841 1.00 84.81 442 GLY A N 1
ATOM 3178 C CA . GLY A 1 442 ? 36.800 -1.641 -20.249 1.00 84.81 442 GLY A CA 1
ATOM 3179 C C . GLY A 1 442 ? 35.758 -1.079 -21.223 1.00 84.81 442 GLY A C 1
ATOM 3180 O O . GLY A 1 442 ? 35.869 -1.344 -22.420 1.00 84.81 442 GLY A O 1
ATOM 3181 N N . SER A 1 443 ? 34.745 -0.332 -20.761 1.00 90.81 443 SER A N 1
ATOM 3182 C CA . SER A 1 443 ? 33.786 0.355 -21.644 1.00 90.81 443 SER A CA 1
ATOM 3183 C C . SER A 1 443 ? 34.133 1.819 -21.908 1.00 90.81 443 SER A C 1
ATOM 3185 O O . SER A 1 443 ? 33.299 2.557 -22.431 1.00 90.81 443 SER A O 1
ATOM 3187 N N . GLU A 1 444 ? 35.338 2.267 -21.555 1.00 94.12 444 GLU A N 1
ATOM 3188 C CA . GLU A 1 444 ? 35.754 3.668 -21.660 1.00 94.12 444 GLU A CA 1
ATOM 3189 C C . GLU A 1 444 ? 35.697 4.178 -23.106 1.00 94.12 444 GLU A C 1
ATOM 3191 O O . GLU A 1 444 ? 35.320 5.335 -23.305 1.00 94.12 444 GLU A O 1
ATOM 3196 N N . ASP A 1 445 ? 35.973 3.291 -24.071 1.00 95.00 445 ASP A N 1
ATOM 3197 C CA . ASP A 1 445 ? 35.944 3.530 -25.523 1.00 95.00 445 ASP A CA 1
ATOM 3198 C C . ASP A 1 445 ? 34.814 2.766 -26.247 1.00 95.00 445 ASP A C 1
ATOM 3200 O O . ASP A 1 445 ? 34.717 2.802 -27.473 1.00 95.00 445 ASP A O 1
ATOM 3204 N N . PHE A 1 446 ? 33.957 2.041 -25.520 1.00 96.00 446 PHE A N 1
ATOM 3205 C CA . PHE A 1 446 ? 32.860 1.283 -26.126 1.00 96.00 446 PHE A CA 1
ATOM 3206 C C . PHE A 1 446 ? 31.772 2.237 -26.626 1.00 96.00 446 PHE A C 1
ATOM 3208 O O . PHE A 1 446 ? 31.193 2.967 -25.831 1.00 96.00 446 PHE A O 1
ATOM 3215 N N . THR A 1 447 ? 31.468 2.221 -27.925 1.00 96.19 447 THR A N 1
ATOM 3216 C CA . THR A 1 447 ? 30.525 3.163 -28.557 1.00 96.19 447 THR A CA 1
ATOM 3217 C C . THR A 1 447 ? 29.173 2.556 -28.921 1.00 96.19 447 THR A C 1
ATOM 3219 O O . THR A 1 447 ? 28.403 3.166 -29.662 1.00 96.19 447 THR A O 1
ATOM 3222 N N . GLY A 1 448 ? 28.879 1.355 -28.425 1.00 95.00 448 GLY A N 1
ATOM 3223 C CA . GLY A 1 448 ? 27.628 0.654 -28.706 1.00 95.00 448 GLY A CA 1
ATOM 3224 C C . GLY A 1 448 ? 26.412 1.190 -27.961 1.00 95.00 448 GLY A C 1
ATOM 3225 O O . GLY A 1 448 ? 25.304 0.764 -28.253 1.00 95.00 448 GLY A O 1
ATOM 3226 N N . GLY A 1 449 ? 26.600 2.121 -27.021 1.00 95.56 449 GLY A N 1
ATOM 3227 C CA . GLY A 1 449 ? 25.532 2.647 -26.173 1.00 95.56 449 GLY A CA 1
ATOM 3228 C C . GLY A 1 449 ? 25.059 1.661 -25.102 1.00 95.56 449 GLY A C 1
ATOM 3229 O O . GLY A 1 449 ? 25.619 0.572 -24.936 1.00 95.56 449 GLY A O 1
ATOM 3230 N N . GLY A 1 450 ? 24.036 2.054 -24.348 1.00 96.62 450 GLY A N 1
ATOM 3231 C CA . GLY A 1 450 ? 23.435 1.203 -23.327 1.00 96.62 450 GLY A CA 1
ATOM 3232 C C . GLY A 1 450 ? 21.972 1.519 -23.038 1.00 96.62 450 GLY A C 1
ATOM 3233 O O . GLY A 1 450 ? 21.411 2.488 -23.550 1.00 96.62 450 GLY A O 1
ATOM 3234 N N . PHE A 1 451 ? 21.370 0.672 -22.211 1.00 97.69 451 PHE A N 1
ATOM 3235 C CA . PHE A 1 451 ? 20.037 0.838 -21.641 1.00 97.69 451 PHE A CA 1
ATOM 3236 C C . PHE A 1 451 ? 20.120 0.970 -20.126 1.00 97.69 451 PHE A C 1
ATOM 3238 O O . PHE A 1 451 ? 21.124 0.595 -19.515 1.00 97.69 451 PHE A O 1
ATOM 3245 N N . VAL A 1 452 ? 19.050 1.511 -19.550 1.00 98.44 452 VAL A N 1
ATOM 3246 C CA . VAL A 1 452 ? 18.904 1.701 -18.114 1.00 98.44 452 VAL A CA 1
ATOM 3247 C C . VAL A 1 452 ? 17.485 1.363 -17.666 1.00 98.44 452 VAL A C 1
ATOM 3249 O O . VAL A 1 452 ? 16.541 1.625 -18.408 1.00 98.44 452 VAL A O 1
ATOM 3252 N N . ALA A 1 453 ? 17.370 0.780 -16.477 1.00 98.00 453 ALA A N 1
ATOM 3253 C CA . ALA A 1 453 ? 16.132 0.571 -15.727 1.00 98.00 453 ALA A CA 1
ATOM 3254 C C . ALA A 1 453 ? 16.419 0.812 -14.237 1.00 98.00 453 ALA A C 1
ATOM 3256 O O . ALA A 1 453 ? 17.582 0.729 -13.838 1.00 98.00 453 ALA A O 1
ATOM 3257 N N . ALA A 1 454 ? 15.403 1.107 -13.431 1.00 97.12 454 ALA A N 1
ATOM 3258 C CA . ALA A 1 454 ? 15.570 1.357 -12.002 1.00 97.12 454 ALA A CA 1
ATOM 3259 C C . ALA A 1 454 ? 14.371 0.847 -11.196 1.00 97.12 454 ALA A C 1
ATOM 3261 O O . ALA A 1 454 ? 13.243 0.875 -11.684 1.00 97.12 454 ALA A O 1
ATOM 3262 N N . ALA A 1 455 ? 14.650 0.363 -9.989 1.00 94.12 455 ALA A N 1
ATOM 3263 C CA . ALA A 1 455 ? 13.692 0.016 -8.945 1.00 94.12 455 ALA A CA 1
ATOM 3264 C C . ALA A 1 455 ? 14.453 -0.156 -7.626 1.00 94.12 455 ALA A C 1
ATOM 3266 O O . ALA A 1 455 ? 15.653 -0.420 -7.633 1.00 94.12 455 ALA A O 1
ATOM 3267 N N . ASP A 1 456 ? 13.738 -0.049 -6.517 1.00 92.50 456 ASP A N 1
ATOM 3268 C CA . ASP A 1 456 ? 14.230 -0.405 -5.187 1.00 92.50 456 ASP A CA 1
ATOM 3269 C C . ASP A 1 456 ? 14.363 -1.939 -5.077 1.00 92.50 456 ASP A C 1
ATOM 3271 O O . ASP A 1 456 ? 13.364 -2.642 -4.915 1.00 92.50 456 ASP A O 1
ATOM 3275 N N . LEU A 1 457 ? 15.572 -2.473 -5.303 1.00 94.00 457 LEU A N 1
ATOM 3276 C CA . LEU A 1 457 ? 15.817 -3.913 -5.474 1.00 94.00 457 LEU A CA 1
ATOM 3277 C C . LEU A 1 457 ? 16.161 -4.616 -4.154 1.00 94.00 457 LEU A C 1
ATOM 3279 O O . LEU A 1 457 ? 15.975 -5.831 -4.070 1.00 94.00 457 LEU A O 1
ATOM 3283 N N . ASP A 1 458 ? 16.672 -3.912 -3.140 1.00 89.12 458 ASP A N 1
ATOM 3284 C CA . ASP A 1 458 ? 16.775 -4.439 -1.768 1.00 89.12 458 ASP A CA 1
ATOM 3285 C C . ASP A 1 458 ? 15.634 -3.991 -0.843 1.00 89.12 458 ASP A C 1
ATOM 3287 O O . ASP A 1 458 ? 15.459 -4.574 0.235 1.00 89.12 458 ASP A O 1
ATOM 3291 N N . GLY A 1 459 ? 14.790 -3.065 -1.291 1.00 84.69 459 GLY A N 1
ATOM 3292 C CA . GLY A 1 459 ? 13.611 -2.627 -0.567 1.00 84.69 459 GLY A CA 1
ATOM 3293 C C . GLY A 1 459 ? 13.958 -1.751 0.635 1.00 84.69 459 GLY A C 1
ATOM 3294 O O . GLY A 1 459 ? 13.311 -1.897 1.682 1.00 84.69 459 GLY A O 1
ATOM 3295 N N . ASP A 1 460 ? 15.010 -0.938 0.518 1.00 81.94 460 ASP A N 1
ATOM 3296 C CA . ASP A 1 460 ? 15.480 -0.003 1.544 1.00 81.94 460 ASP A CA 1
ATOM 3297 C C . ASP A 1 460 ? 14.920 1.425 1.380 1.00 81.94 460 ASP A C 1
ATOM 3299 O O . ASP A 1 460 ? 15.129 2.274 2.250 1.00 81.94 460 ASP A O 1
ATOM 3303 N N . GLY A 1 461 ? 14.126 1.660 0.329 1.00 80.44 461 GLY A N 1
ATOM 3304 C CA . GLY A 1 461 ? 13.534 2.952 -0.008 1.00 80.44 461 GLY A CA 1
ATOM 3305 C C . GLY A 1 461 ? 14.399 3.815 -0.932 1.00 80.44 461 GLY A C 1
ATOM 3306 O O . GLY A 1 461 ? 13.918 4.855 -1.386 1.00 80.44 461 GLY A O 1
ATOM 3307 N N . GLU A 1 462 ? 15.628 3.400 -1.244 1.00 90.25 462 GLU A N 1
ATOM 3308 C CA . GLU A 1 462 ? 16.507 4.003 -2.245 1.00 90.25 462 GLU A CA 1
ATOM 3309 C C . GLU A 1 462 ? 16.559 3.097 -3.486 1.00 90.25 462 GLU A C 1
ATOM 3311 O O . GLU A 1 462 ? 16.890 1.919 -3.439 1.00 90.25 462 GLU A O 1
ATOM 3316 N N . ALA A 1 463 ? 16.244 3.634 -4.662 1.00 95.19 463 ALA A N 1
ATOM 3317 C CA . ALA A 1 463 ? 16.255 2.826 -5.871 1.00 95.19 463 ALA A CA 1
ATOM 3318 C C . ALA A 1 463 ? 17.677 2.463 -6.325 1.00 95.19 463 ALA A C 1
ATOM 3320 O O . ALA A 1 463 ? 18.547 3.318 -6.531 1.00 95.19 463 ALA A O 1
ATOM 3321 N N . GLU A 1 464 ? 17.875 1.190 -6.653 1.00 97.69 464 GLU A N 1
ATOM 3322 C CA . GLU A 1 464 ? 18.969 0.752 -7.503 1.00 97.69 464 GLU A CA 1
ATOM 3323 C C . GLU A 1 464 ? 18.680 1.012 -8.984 1.00 97.69 464 GLU A C 1
ATOM 3325 O O . GLU A 1 464 ? 17.538 1.106 -9.443 1.00 97.69 464 GLU A O 1
ATOM 3330 N N . TRP A 1 465 ? 19.743 1.044 -9.791 1.00 98.44 465 TRP A N 1
ATOM 3331 C CA . TRP A 1 465 ? 19.608 1.064 -11.245 1.00 98.44 465 TRP A CA 1
ATOM 3332 C C . TRP A 1 465 ? 20.500 0.049 -11.943 1.00 98.44 465 TRP A C 1
ATOM 3334 O O . TRP A 1 465 ? 21.600 -0.306 -11.513 1.00 98.44 465 TRP A O 1
ATOM 3344 N N . VAL A 1 466 ? 20.014 -0.403 -13.089 1.00 98.56 466 VAL A N 1
ATOM 3345 C CA . VAL A 1 466 ? 20.615 -1.429 -13.926 1.00 98.56 466 VAL A CA 1
ATOM 3346 C C . VAL A 1 466 ? 21.135 -0.775 -15.192 1.00 98.56 466 VAL A C 1
ATOM 3348 O O . VAL A 1 466 ? 20.385 -0.077 -15.864 1.00 98.56 466 VAL A O 1
ATOM 3351 N N . VAL A 1 467 ? 22.389 -1.031 -15.570 1.00 98.50 467 VAL A N 1
ATOM 3352 C CA . VAL A 1 467 ? 22.927 -0.625 -16.878 1.00 98.50 467 VAL A CA 1
ATOM 3353 C C . VAL A 1 467 ? 23.337 -1.851 -17.677 1.00 98.50 467 VAL A C 1
ATOM 3355 O O . VAL A 1 467 ? 24.096 -2.703 -17.205 1.00 98.50 467 VAL A O 1
ATOM 3358 N N . THR A 1 468 ? 22.879 -1.908 -18.925 1.00 97.75 468 THR A N 1
ATOM 3359 C CA . THR A 1 468 ? 23.231 -2.955 -19.889 1.00 97.75 468 THR A CA 1
ATOM 3360 C C . THR A 1 468 ? 23.816 -2.332 -21.158 1.00 97.75 468 THR A C 1
ATOM 3362 O O . THR A 1 468 ? 23.356 -1.275 -21.592 1.00 97.75 468 THR A O 1
ATOM 3365 N N . PRO A 1 469 ? 24.846 -2.928 -21.785 1.00 96.25 469 PRO A N 1
ATOM 3366 C CA . PRO A 1 469 ? 25.345 -2.445 -23.066 1.00 96.25 469 PRO A CA 1
ATOM 3367 C C . PRO A 1 469 ? 24.404 -2.866 -24.209 1.00 96.25 469 PRO A C 1
ATOM 3369 O O . PRO A 1 469 ? 23.730 -3.896 -24.129 1.00 96.25 469 PRO A O 1
ATOM 3372 N N . ASP A 1 470 ? 24.404 -2.080 -25.285 1.00 92.81 470 ASP A N 1
ATOM 3373 C CA . ASP A 1 470 ? 23.603 -2.298 -26.496 1.00 92.81 470 ASP A CA 1
ATOM 3374 C C . ASP A 1 470 ? 24.485 -2.858 -27.640 1.00 92.81 470 ASP A C 1
ATOM 3376 O O . ASP A 1 470 ? 25.154 -3.885 -27.466 1.00 92.81 470 ASP A O 1
ATOM 3380 N N . GLU A 1 471 ? 24.520 -2.220 -28.811 1.00 91.38 471 GLU A N 1
ATOM 3381 C CA . GLU A 1 471 ? 25.095 -2.772 -30.043 1.00 91.38 471 GLU A CA 1
ATOM 3382 C C . GLU A 1 471 ? 26.582 -3.149 -29.912 1.00 91.38 471 GLU A C 1
ATOM 3384 O O . GLU A 1 471 ? 27.437 -2.337 -29.566 1.00 91.38 471 GLU A O 1
ATOM 3389 N N . GLY A 1 472 ? 26.937 -4.402 -30.212 1.00 92.19 472 GLY A N 1
ATOM 3390 C CA . GLY A 1 472 ? 28.322 -4.879 -30.110 1.00 92.19 472 GLY A CA 1
ATOM 3391 C C . GLY A 1 472 ? 28.780 -5.210 -28.682 1.00 92.19 472 GLY A C 1
ATOM 3392 O O . GLY A 1 472 ? 29.883 -5.738 -28.508 1.00 92.19 472 GLY A O 1
ATOM 3393 N N . GLY A 1 473 ? 27.959 -4.939 -27.663 1.00 93.25 473 GLY A N 1
ATOM 3394 C CA . GLY A 1 473 ? 28.226 -5.249 -26.260 1.00 93.25 473 GLY A CA 1
ATOM 3395 C C . GLY A 1 473 ? 27.881 -6.691 -25.881 1.00 93.25 473 GLY A C 1
ATOM 3396 O O . GLY A 1 473 ? 27.038 -7.330 -26.505 1.00 93.25 473 GLY A O 1
ATOM 3397 N N . GLY A 1 474 ? 28.528 -7.236 -24.846 1.00 93.88 474 GLY A N 1
ATOM 3398 C CA . GLY A 1 474 ? 28.128 -8.532 -24.270 1.00 93.88 474 GLY A CA 1
ATOM 3399 C C . GLY A 1 474 ? 26.789 -8.447 -23.521 1.00 93.88 474 GLY A C 1
ATOM 3400 O O . GLY A 1 474 ? 26.399 -7.347 -23.151 1.00 93.88 474 GLY A O 1
ATOM 3401 N N . PRO A 1 475 ? 26.089 -9.556 -23.222 1.00 94.50 475 PRO A N 1
ATOM 3402 C CA . PRO A 1 475 ? 24.827 -9.524 -22.472 1.00 94.50 475 PRO A CA 1
ATOM 3403 C C . PRO A 1 475 ? 25.056 -9.319 -20.965 1.00 94.50 475 PRO A C 1
ATOM 3405 O O . PRO A 1 475 ? 24.623 -10.120 -20.140 1.00 94.50 475 PRO A O 1
ATOM 3408 N N . ARG A 1 476 ? 25.822 -8.288 -20.605 1.00 94.81 476 ARG A N 1
ATOM 3409 C CA . ARG A 1 476 ? 26.180 -7.968 -19.225 1.00 94.81 476 ARG A CA 1
ATOM 3410 C C . ARG A 1 476 ? 25.093 -7.117 -18.579 1.00 94.81 476 ARG A C 1
ATOM 3412 O O . ARG A 1 476 ? 24.623 -6.159 -19.182 1.00 94.81 476 ARG A O 1
ATOM 3419 N N . VAL A 1 477 ? 24.785 -7.449 -17.337 1.00 97.25 477 VAL A N 1
ATOM 3420 C CA . VAL A 1 477 ? 23.925 -6.691 -16.435 1.00 97.25 477 VAL A CA 1
ATOM 3421 C C . VAL A 1 477 ? 24.789 -6.223 -15.274 1.00 97.25 477 VAL A C 1
ATOM 3423 O O . VAL A 1 477 ? 25.417 -7.057 -14.619 1.00 97.25 477 VAL A O 1
ATOM 3426 N N . THR A 1 478 ? 24.826 -4.915 -15.026 1.00 97.50 478 THR A N 1
ATOM 3427 C CA . THR A 1 478 ? 25.439 -4.350 -13.819 1.00 97.50 478 THR A CA 1
ATOM 3428 C C . THR A 1 478 ? 24.397 -3.548 -13.061 1.00 97.50 478 THR A C 1
ATOM 3430 O O . THR A 1 478 ? 23.751 -2.686 -13.653 1.00 97.50 478 THR A O 1
ATOM 3433 N N . VAL A 1 479 ? 24.264 -3.827 -11.768 1.00 98.19 479 VAL A N 1
ATOM 3434 C CA . VAL A 1 479 ? 23.361 -3.122 -10.855 1.00 98.19 479 VAL A CA 1
ATOM 3435 C C . VAL A 1 479 ? 24.181 -2.207 -9.956 1.00 98.19 479 VAL A C 1
ATOM 3437 O O . VAL A 1 479 ? 25.228 -2.620 -9.443 1.00 98.19 479 VAL A O 1
ATOM 3440 N N . PHE A 1 480 ? 23.714 -0.981 -9.777 1.00 98.44 480 PHE A N 1
ATOM 3441 C CA . PHE A 1 480 ? 24.348 0.061 -8.985 1.00 98.44 480 PHE A CA 1
ATOM 3442 C C . PHE A 1 480 ? 23.389 0.586 -7.925 1.00 98.44 480 PHE A C 1
ATOM 3444 O O . PHE A 1 480 ? 22.188 0.625 -8.165 1.00 98.44 480 PHE A O 1
ATOM 3451 N N . ALA A 1 481 ? 23.958 1.041 -6.814 1.00 97.44 481 ALA A N 1
ATOM 3452 C CA . ALA A 1 481 ? 23.269 1.784 -5.763 1.00 97.44 481 ALA A CA 1
ATOM 3453 C C . ALA A 1 481 ? 23.989 3.114 -5.517 1.00 97.44 481 ALA A C 1
ATOM 3455 O O . ALA A 1 481 ? 25.188 3.244 -5.826 1.00 97.44 481 ALA A O 1
ATOM 3456 N N . TYR A 1 482 ? 23.294 4.079 -4.921 1.00 96.50 482 TYR A N 1
ATOM 3457 C CA . TYR A 1 482 ? 23.859 5.363 -4.526 1.00 96.50 482 TYR A CA 1
ATOM 3458 C C . TYR A 1 482 ? 23.652 5.592 -3.032 1.00 96.50 482 TYR A C 1
ATOM 3460 O O . TYR A 1 482 ? 22.556 5.871 -2.600 1.00 96.50 482 TYR A O 1
ATOM 3468 N N . GLY A 1 483 ? 24.728 5.531 -2.245 1.00 90.62 483 GLY A N 1
ATOM 3469 C CA . GLY A 1 483 ? 24.646 5.681 -0.792 1.00 90.62 483 GLY A CA 1
ATOM 3470 C C . GLY A 1 483 ? 25.846 6.437 -0.237 1.00 90.62 483 GLY A C 1
ATOM 3471 O O . GLY A 1 483 ? 26.965 6.345 -0.753 1.00 90.62 483 GLY A O 1
ATOM 3472 N N . GLY A 1 484 ? 25.635 7.244 0.806 1.00 85.06 484 GLY A N 1
ATOM 3473 C CA . GLY A 1 484 ? 26.708 8.039 1.425 1.00 85.06 484 GLY A CA 1
ATOM 3474 C C . GLY A 1 484 ? 27.385 9.032 0.465 1.00 85.06 484 GLY A C 1
ATOM 3475 O O . GLY A 1 484 ? 28.561 9.361 0.640 1.00 85.06 484 GLY A O 1
ATOM 3476 N N . GLY A 1 485 ? 26.663 9.479 -0.569 1.00 89.00 485 GLY A N 1
ATOM 3477 C CA . GLY A 1 485 ? 27.166 10.372 -1.616 1.00 89.00 485 GLY A CA 1
ATOM 3478 C C . GLY A 1 485 ? 28.062 9.691 -2.656 1.00 89.00 485 GLY A C 1
ATOM 3479 O O . GLY A 1 485 ? 28.781 10.377 -3.388 1.00 89.00 485 GLY A O 1
ATOM 3480 N N . MET A 1 486 ? 28.079 8.356 -2.705 1.00 92.62 486 MET A N 1
ATOM 3481 C CA . MET A 1 486 ? 28.925 7.583 -3.611 1.00 92.62 486 MET A CA 1
ATOM 3482 C C . MET A 1 486 ? 28.139 6.474 -4.306 1.00 92.62 486 MET A C 1
ATOM 3484 O O . MET A 1 486 ? 27.309 5.794 -3.715 1.00 92.62 486 MET A O 1
ATOM 3488 N N . MET A 1 487 ? 28.473 6.249 -5.573 1.00 95.69 487 MET A N 1
ATOM 3489 C CA . MET A 1 487 ? 27.965 5.118 -6.339 1.00 95.69 487 MET A CA 1
ATOM 3490 C C . MET A 1 487 ? 28.753 3.843 -6.022 1.00 95.69 487 MET A C 1
ATOM 3492 O O . MET A 1 487 ? 29.988 3.865 -5.977 1.00 95.69 487 MET A O 1
ATOM 3496 N N . SER A 1 488 ? 28.055 2.717 -5.896 1.00 95.44 488 SER A N 1
ATOM 3497 C CA . SER A 1 488 ? 28.645 1.386 -5.724 1.00 95.44 488 SER A CA 1
ATOM 3498 C C . SER A 1 488 ? 28.052 0.374 -6.709 1.00 95.44 488 SER A C 1
ATOM 3500 O O . SER A 1 488 ? 26.983 0.599 -7.266 1.00 95.44 488 SER A O 1
ATOM 3502 N N . VAL A 1 489 ? 28.764 -0.729 -6.964 1.00 96.38 489 VAL A N 1
ATOM 3503 C CA . VAL A 1 489 ? 28.256 -1.855 -7.769 1.00 96.38 489 VAL A CA 1
ATOM 3504 C C . VAL A 1 489 ? 27.707 -2.917 -6.823 1.00 96.38 489 VAL A C 1
ATOM 3506 O O . VAL A 1 489 ? 28.451 -3.408 -5.973 1.00 96.38 489 VAL A O 1
ATOM 3509 N N . ARG A 1 490 ? 26.441 -3.297 -7.006 1.00 96.38 490 ARG A N 1
ATOM 3510 C CA . ARG A 1 490 ? 25.733 -4.303 -6.200 1.00 96.38 490 ARG A CA 1
ATOM 3511 C C . ARG A 1 490 ? 25.751 -5.689 -6.846 1.00 96.38 490 ARG A C 1
ATOM 3513 O O . ARG A 1 490 ? 25.949 -6.683 -6.158 1.00 96.38 490 ARG A O 1
ATOM 3520 N N . ALA A 1 491 ? 25.616 -5.760 -8.171 1.00 96.56 491 ALA A N 1
ATOM 3521 C CA . ALA A 1 491 ? 25.685 -7.010 -8.930 1.00 96.56 491 ALA A CA 1
ATOM 3522 C C . ALA A 1 491 ? 26.320 -6.805 -10.311 1.00 96.56 491 ALA A C 1
ATOM 3524 O O . ALA A 1 491 ? 26.264 -5.717 -10.884 1.00 96.56 491 ALA A O 1
ATOM 3525 N N . ASN A 1 492 ? 26.936 -7.859 -10.854 1.00 95.31 492 ASN A N 1
ATOM 3526 C CA . ASN A 1 492 ? 27.522 -7.865 -12.197 1.00 95.31 492 ASN A CA 1
ATOM 3527 C C . ASN A 1 492 ? 27.570 -9.295 -12.755 1.00 95.31 492 ASN A C 1
ATOM 3529 O O . ASN A 1 492 ? 28.366 -10.116 -12.294 1.00 95.31 492 ASN A O 1
ATOM 3533 N N . PHE A 1 493 ? 26.736 -9.594 -13.748 1.00 95.38 493 PHE A N 1
ATOM 3534 C CA . PHE A 1 493 ? 26.577 -10.944 -14.297 1.00 95.38 493 PHE A CA 1
ATOM 3535 C C . PHE A 1 493 ? 26.177 -10.928 -15.782 1.00 95.38 493 PHE A C 1
ATOM 3537 O O . PHE A 1 493 ? 26.029 -9.872 -16.398 1.00 95.38 493 PHE A O 1
ATOM 3544 N N . LEU A 1 494 ? 26.060 -12.112 -16.392 1.00 95.00 494 LEU A N 1
ATOM 3545 C CA . LEU A 1 494 ? 25.529 -12.267 -17.748 1.00 95.00 494 LEU A CA 1
ATOM 3546 C C . LEU A 1 494 ? 24.017 -12.512 -17.677 1.00 95.00 494 LEU A C 1
ATOM 3548 O O . LEU A 1 494 ? 23.591 -13.548 -17.175 1.00 95.00 494 LEU A O 1
ATOM 3552 N N . GLY A 1 495 ? 23.210 -11.589 -18.200 1.00 94.88 495 GLY A N 1
ATOM 3553 C CA . GLY A 1 495 ? 21.752 -11.744 -18.239 1.00 94.88 495 GLY A CA 1
ATOM 3554 C C . GLY A 1 495 ? 21.296 -12.795 -19.259 1.00 94.88 495 GLY A C 1
ATOM 3555 O O . GLY A 1 495 ? 20.347 -13.540 -19.027 1.00 94.88 495 GLY A O 1
ATOM 3556 N N . ILE A 1 496 ? 22.038 -12.934 -20.360 1.00 94.56 496 ILE A N 1
ATOM 3557 C CA . ILE A 1 496 ? 21.889 -14.036 -21.317 1.00 94.56 496 ILE A CA 1
ATOM 3558 C C . ILE A 1 496 ? 23.120 -14.928 -21.203 1.00 94.56 496 ILE A C 1
ATOM 3560 O O . ILE A 1 496 ? 24.242 -14.447 -21.371 1.00 94.56 496 ILE A O 1
ATOM 3564 N N . ASP A 1 497 ? 22.906 -16.221 -20.951 1.00 90.06 497 ASP A N 1
ATOM 3565 C CA . ASP A 1 497 ? 23.975 -17.214 -20.802 1.00 90.06 497 ASP A CA 1
ATOM 3566 C C . ASP A 1 497 ? 24.608 -17.580 -22.159 1.00 90.06 497 ASP A C 1
ATOM 3568 O O . ASP A 1 497 ? 24.387 -18.646 -22.735 1.00 90.06 497 ASP A O 1
ATOM 3572 N N . ASP A 1 498 ? 25.326 -16.610 -22.723 1.00 90.50 498 ASP A N 1
ATOM 3573 C CA . ASP A 1 498 ? 26.212 -16.736 -23.874 1.00 90.50 498 ASP A CA 1
ATOM 3574 C C . ASP A 1 498 ? 27.297 -15.650 -23.792 1.00 90.50 498 ASP A C 1
ATOM 3576 O O . ASP A 1 498 ? 27.122 -14.503 -24.212 1.00 90.50 498 ASP A O 1
ATOM 3580 N N . ALA A 1 499 ? 28.466 -16.020 -23.267 1.00 90.94 499 ALA A N 1
ATOM 3581 C CA . ALA A 1 499 ? 29.597 -15.106 -23.109 1.00 90.94 499 ALA A CA 1
ATOM 3582 C C . ALA A 1 499 ? 30.173 -14.580 -24.442 1.00 90.94 499 ALA A C 1
ATOM 3584 O O . ALA A 1 499 ? 30.924 -13.597 -24.441 1.00 90.94 499 ALA A O 1
ATOM 3585 N N . ASN A 1 500 ? 29.849 -15.205 -25.580 1.00 93.44 500 ASN A N 1
ATOM 3586 C CA . ASN A 1 500 ? 30.295 -14.786 -26.912 1.00 93.44 500 ASN A CA 1
ATOM 3587 C C . ASN A 1 500 ? 29.264 -13.918 -27.634 1.00 93.44 500 ASN A C 1
ATOM 3589 O O . ASN A 1 500 ? 29.603 -13.293 -28.640 1.00 93.44 500 ASN A O 1
ATOM 3593 N N . PHE A 1 501 ? 28.037 -13.834 -27.123 1.00 93.75 501 PHE A N 1
ATOM 3594 C CA . PHE A 1 501 ? 27.011 -12.974 -27.688 1.00 93.75 501 PHE A CA 1
ATOM 3595 C C . PHE A 1 501 ? 27.433 -11.501 -27.597 1.00 93.75 501 PHE A C 1
ATOM 3597 O O . PHE A 1 501 ? 27.969 -11.054 -26.582 1.00 93.75 501 PHE A O 1
ATOM 3604 N N . ARG A 1 502 ? 27.254 -10.749 -28.688 1.00 94.31 502 ARG A N 1
ATOM 3605 C CA . ARG A 1 502 ? 27.654 -9.332 -28.811 1.00 94.31 502 ARG A CA 1
ATOM 3606 C C . ARG A 1 502 ? 26.499 -8.432 -29.259 1.00 94.31 502 ARG A C 1
ATOM 3608 O O . ARG A 1 502 ? 26.704 -7.440 -29.949 1.00 94.31 502 ARG A O 1
ATOM 3615 N N . GLY A 1 503 ? 25.277 -8.830 -28.924 1.00 92.94 503 GLY A N 1
ATOM 3616 C CA . GLY A 1 503 ? 24.066 -8.079 -29.242 1.00 92.94 503 GLY A CA 1
ATOM 3617 C C . GLY A 1 503 ? 23.585 -7.137 -28.147 1.00 92.94 503 GLY A C 1
ATOM 3618 O O . GLY A 1 503 ? 22.571 -6.475 -28.348 1.00 92.94 503 GLY A O 1
ATOM 3619 N N . GLY A 1 504 ? 24.253 -7.116 -26.994 1.00 95.06 504 GLY A N 1
ATOM 3620 C CA . GLY A 1 504 ? 23.773 -6.423 -25.806 1.00 95.06 504 GLY A CA 1
ATOM 3621 C C . GLY A 1 504 ? 22.523 -7.062 -25.199 1.00 95.06 504 GLY A C 1
ATOM 3622 O O . GLY A 1 504 ? 22.087 -8.151 -25.588 1.00 95.06 504 GLY A O 1
ATOM 3623 N N . CYS A 1 505 ? 21.933 -6.384 -24.223 1.00 96.19 505 CYS A N 1
ATOM 3624 C CA . CYS A 1 505 ? 20.657 -6.780 -23.626 1.00 96.19 505 CYS A CA 1
ATOM 3625 C C . CYS A 1 505 ? 19.906 -5.567 -23.067 1.00 96.19 505 CYS A C 1
ATOM 3627 O O . CYS A 1 505 ? 20.459 -4.471 -22.985 1.00 96.19 505 CYS A O 1
ATOM 3629 N N . ARG A 1 506 ? 18.634 -5.755 -22.725 1.00 96.69 506 ARG A N 1
ATOM 3630 C CA . ARG A 1 506 ? 17.737 -4.743 -22.151 1.00 96.69 506 ARG A CA 1
ATOM 3631 C C . ARG A 1 506 ? 17.104 -5.345 -20.907 1.00 96.69 506 ARG A C 1
ATOM 3633 O O . ARG A 1 506 ? 16.548 -6.436 -21.006 1.00 96.69 506 ARG A O 1
ATOM 3640 N N . ALA A 1 507 ? 17.228 -4.670 -19.774 1.00 97.62 507 ALA A N 1
ATOM 3641 C CA . ALA A 1 507 ? 16.664 -5.122 -18.509 1.00 97.62 507 ALA A CA 1
ATOM 3642 C C . ALA A 1 507 ? 15.418 -4.307 -18.145 1.00 97.62 507 ALA A C 1
ATOM 3644 O O . ALA A 1 507 ? 15.318 -3.141 -18.521 1.00 97.62 507 ALA A O 1
ATOM 3645 N N . ALA A 1 508 ? 14.511 -4.929 -17.404 1.00 98.12 508 ALA A N 1
ATOM 3646 C CA . ALA A 1 508 ? 13.410 -4.298 -16.692 1.00 98.12 508 ALA A CA 1
ATOM 3647 C C . ALA A 1 508 ? 13.214 -5.014 -15.354 1.00 98.12 508 ALA A C 1
ATOM 3649 O O . ALA A 1 508 ? 13.614 -6.174 -15.214 1.00 98.12 508 ALA A O 1
ATOM 3650 N N . VAL A 1 509 ? 12.632 -4.312 -14.389 1.00 97.94 509 VAL A N 1
ATOM 3651 C CA . VAL A 1 509 ? 12.539 -4.748 -12.994 1.00 97.94 509 VAL A CA 1
ATOM 3652 C C . VAL A 1 509 ? 11.114 -4.595 -12.469 1.00 97.94 509 VAL A C 1
ATOM 3654 O O . VAL A 1 509 ? 10.434 -3.642 -12.841 1.00 97.94 509 VAL A O 1
ATOM 3657 N N . GLY A 1 510 ? 10.671 -5.545 -11.648 1.00 96.31 510 GLY A N 1
ATOM 3658 C CA . GLY A 1 510 ? 9.347 -5.586 -11.017 1.00 96.31 510 GLY A CA 1
ATOM 3659 C C . GLY A 1 510 ? 9.078 -6.967 -10.410 1.00 96.31 510 GLY A C 1
ATOM 3660 O O . GLY A 1 510 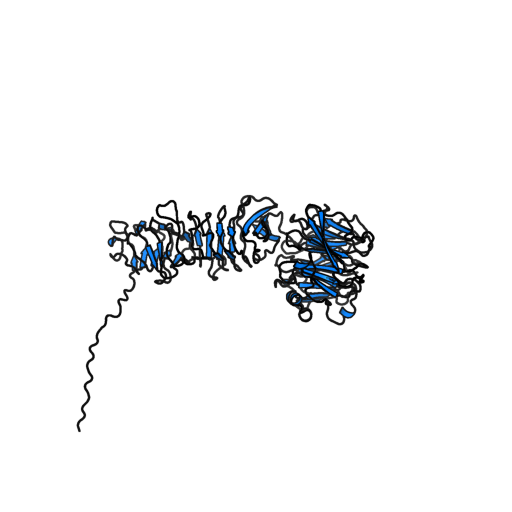? 9.679 -7.937 -10.849 1.00 96.31 510 GLY A O 1
ATOM 3661 N N . ASP A 1 511 ? 8.226 -7.053 -9.391 1.00 96.56 511 ASP A N 1
ATOM 3662 C CA . ASP A 1 511 ? 7.977 -8.266 -8.584 1.00 96.56 511 ASP A CA 1
ATOM 3663 C C . ASP A 1 511 ? 7.108 -9.296 -9.334 1.00 96.56 511 ASP A C 1
ATOM 3665 O O . ASP A 1 511 ? 5.884 -9.287 -9.235 1.00 96.56 511 ASP A O 1
ATOM 3669 N N . VAL A 1 512 ? 7.728 -10.144 -10.158 1.00 98.19 512 VAL A N 1
ATOM 3670 C CA . VAL A 1 512 ? 7.039 -11.121 -11.020 1.00 98.19 512 VAL A CA 1
ATOM 3671 C C . VAL A 1 512 ? 6.541 -12.313 -10.211 1.00 98.19 512 VAL A C 1
ATOM 3673 O O . VAL A 1 512 ? 5.576 -12.948 -10.624 1.00 98.19 512 VAL A O 1
ATOM 3676 N N . ASN A 1 513 ? 7.200 -12.658 -9.102 1.00 95.88 513 ASN A N 1
ATOM 3677 C CA . ASN A 1 513 ? 6.912 -13.846 -8.299 1.00 95.88 513 ASN A CA 1
ATOM 3678 C C . ASN A 1 513 ? 6.031 -13.582 -7.054 1.00 95.88 513 ASN A C 1
ATOM 3680 O O . ASN A 1 513 ? 5.648 -14.549 -6.387 1.00 95.88 513 ASN A O 1
ATOM 3684 N N . ALA A 1 514 ? 5.674 -12.318 -6.800 1.00 95.00 514 ALA A N 1
ATOM 3685 C CA . ALA A 1 514 ? 4.881 -11.837 -5.670 1.00 95.00 514 ALA A CA 1
ATOM 3686 C C . ALA A 1 514 ? 5.525 -12.094 -4.292 1.00 95.00 514 ALA A C 1
ATOM 3688 O O . ALA A 1 514 ? 4.824 -12.383 -3.314 1.00 95.00 514 ALA A O 1
ATOM 3689 N N . ASP A 1 515 ? 6.854 -12.019 -4.200 1.00 90.81 515 ASP A N 1
ATOM 3690 C CA . ASP A 1 515 ? 7.606 -12.145 -2.945 1.00 90.81 515 ASP A CA 1
ATOM 3691 C C . ASP A 1 515 ? 7.945 -10.795 -2.286 1.00 90.81 515 ASP A C 1
ATOM 3693 O O . ASP A 1 515 ? 8.556 -10.768 -1.211 1.00 90.81 515 ASP A O 1
ATOM 3697 N N . HIS A 1 516 ? 7.473 -9.687 -2.869 1.00 86.12 516 HIS A N 1
ATOM 3698 C CA . HIS A 1 516 ? 7.730 -8.304 -2.462 1.00 86.12 516 HIS A CA 1
ATOM 3699 C C . HIS A 1 516 ? 9.183 -7.835 -2.635 1.00 86.12 516 HIS A C 1
ATOM 3701 O O . HIS A 1 516 ? 9.572 -6.813 -2.050 1.00 86.12 516 HIS A O 1
ATOM 3707 N N . VAL A 1 517 ? 9.974 -8.539 -3.446 1.00 90.88 517 VAL A N 1
ATOM 3708 C CA . VAL A 1 517 ? 11.290 -8.123 -3.936 1.00 90.88 517 VAL A CA 1
ATOM 3709 C C . VAL A 1 517 ? 11.224 -8.023 -5.464 1.00 90.88 517 VAL A C 1
ATOM 3711 O O . VAL A 1 517 ? 10.875 -8.992 -6.130 1.00 90.88 517 VAL A O 1
ATOM 3714 N N . PRO A 1 518 ? 11.558 -6.875 -6.084 1.00 95.31 518 PRO A N 1
ATOM 3715 C CA . PRO A 1 518 ? 11.481 -6.779 -7.536 1.00 95.31 518 PRO A CA 1
ATOM 3716 C C . PRO A 1 518 ? 12.424 -7.759 -8.253 1.00 95.31 518 PRO A C 1
ATOM 3718 O O . PRO A 1 518 ? 13.637 -7.769 -8.035 1.00 95.31 518 PRO A O 1
ATOM 3721 N N . ASP A 1 519 ? 11.867 -8.540 -9.175 1.00 97.88 519 ASP A N 1
ATOM 3722 C CA . ASP A 1 519 ? 12.585 -9.457 -10.056 1.00 97.88 519 ASP A CA 1
ATOM 3723 C C . ASP A 1 519 ? 13.185 -8.728 -11.264 1.00 97.88 519 ASP A C 1
ATOM 3725 O O . ASP A 1 519 ? 12.903 -7.556 -11.525 1.00 97.88 519 ASP A O 1
ATOM 3729 N N . MET A 1 520 ? 14.007 -9.429 -12.055 1.00 98.25 520 MET A N 1
ATOM 3730 C CA . MET A 1 520 ? 14.630 -8.860 -13.253 1.00 98.25 520 MET A CA 1
ATOM 3731 C C . MET A 1 520 ? 14.363 -9.677 -14.517 1.00 98.25 520 MET A C 1
ATOM 3733 O O . MET A 1 520 ? 14.862 -10.792 -14.682 1.00 98.25 520 MET A O 1
ATOM 3737 N N . ALA A 1 521 ? 13.690 -9.062 -15.489 1.00 98.50 521 ALA A N 1
ATOM 3738 C CA . ALA A 1 521 ? 13.571 -9.577 -16.849 1.00 98.50 521 ALA A CA 1
ATOM 3739 C C . ALA A 1 521 ? 14.675 -8.994 -17.745 1.00 98.50 521 ALA A C 1
ATOM 3741 O O . ALA A 1 521 ? 14.866 -7.782 -17.817 1.00 98.50 521 ALA A O 1
ATOM 3742 N N . VAL A 1 522 ? 15.384 -9.851 -18.483 1.00 98.31 522 VAL A N 1
ATOM 3743 C CA . VAL A 1 522 ? 16.462 -9.460 -19.401 1.00 98.31 522 VAL A CA 1
ATOM 3744 C C . VAL A 1 522 ? 16.175 -9.978 -20.806 1.00 98.31 522 VAL A C 1
ATOM 3746 O O . VAL A 1 522 ? 16.256 -11.178 -21.073 1.00 98.31 522 VAL A O 1
ATOM 3749 N N . ALA A 1 523 ? 15.889 -9.064 -21.732 1.00 96.81 523 ALA A N 1
ATOM 3750 C CA . ALA A 1 523 ? 15.705 -9.356 -23.147 1.00 96.81 523 ALA A CA 1
ATOM 3751 C C . ALA A 1 523 ? 17.030 -9.237 -23.918 1.00 96.81 523 ALA A C 1
ATOM 3753 O O . ALA A 1 523 ? 17.771 -8.258 -23.785 1.00 96.81 523 ALA A O 1
ATOM 3754 N N . ALA A 1 524 ? 17.326 -10.214 -24.773 1.00 95.06 524 ALA A N 1
ATOM 3755 C CA . ALA A 1 524 ? 18.471 -10.161 -25.672 1.00 95.06 524 ALA A CA 1
ATOM 3756 C C . ALA A 1 524 ? 18.309 -9.027 -26.701 1.00 95.06 524 ALA A C 1
ATOM 3758 O O . ALA A 1 524 ? 17.211 -8.773 -27.202 1.00 95.06 524 ALA A O 1
ATOM 3759 N N . GLY A 1 525 ? 19.411 -8.346 -27.017 1.00 91.75 525 GLY A N 1
ATOM 3760 C CA . GLY A 1 525 ? 19.431 -7.257 -27.989 1.00 91.75 525 GLY A CA 1
ATOM 3761 C C . GLY A 1 525 ? 19.627 -7.724 -29.436 1.00 91.75 525 GLY A C 1
ATOM 3762 O O . GLY A 1 525 ? 19.042 -8.707 -29.901 1.00 91.75 525 GLY A O 1
ATOM 3763 N N . PHE A 1 526 ? 20.449 -6.988 -30.180 1.00 90.50 526 PHE A N 1
ATOM 3764 C CA . PHE A 1 526 ? 20.691 -7.184 -31.610 1.00 90.50 526 PHE A CA 1
ATOM 3765 C C . PHE A 1 526 ? 21.156 -8.619 -31.942 1.00 90.50 526 PHE A C 1
ATOM 3767 O O . PHE A 1 526 ? 22.035 -9.168 -31.291 1.00 90.50 526 PHE A O 1
ATOM 3774 N N . LEU A 1 527 ? 20.572 -9.252 -32.965 1.00 88.75 527 LEU A N 1
ATOM 3775 C CA . LEU A 1 527 ? 20.789 -10.661 -33.364 1.00 88.75 527 LEU A CA 1
ATOM 3776 C C . LEU A 1 527 ? 20.437 -11.751 -32.329 1.00 88.75 527 LEU A C 1
ATOM 3778 O O . LEU A 1 527 ? 20.557 -12.933 -32.655 1.00 88.75 527 LEU A O 1
ATOM 3782 N N . GLY A 1 528 ? 19.968 -11.403 -31.128 1.00 88.69 528 GLY A N 1
ATOM 3783 C CA . GLY A 1 528 ? 19.592 -12.371 -30.089 1.00 88.69 528 GLY A CA 1
ATOM 3784 C C . GLY A 1 528 ? 18.214 -13.007 -30.286 1.00 88.69 528 GLY A C 1
ATOM 3785 O O . GLY A 1 528 ? 17.889 -13.998 -29.631 1.00 88.69 528 GLY A O 1
ATOM 3786 N N . GLY A 1 529 ? 17.399 -12.445 -31.188 1.00 88.62 529 GLY A N 1
ATOM 3787 C CA . GLY A 1 529 ? 15.957 -12.702 -31.223 1.00 88.62 529 GLY A CA 1
ATOM 3788 C C . GLY A 1 529 ? 15.263 -12.220 -29.941 1.00 88.62 529 GLY A C 1
ATOM 3789 O O . GLY A 1 529 ? 15.931 -11.721 -29.038 1.00 88.62 529 GLY A O 1
ATOM 3790 N N . PRO A 1 530 ? 13.933 -12.346 -29.819 1.00 91.94 530 PRO A N 1
ATOM 3791 C CA . PRO A 1 530 ? 13.201 -11.890 -28.635 1.00 91.94 530 PRO A CA 1
ATOM 3792 C C . PRO A 1 530 ? 13.377 -12.847 -27.437 1.00 91.94 530 PRO A C 1
ATOM 3794 O O . PRO A 1 530 ? 12.398 -13.191 -26.787 1.00 91.94 530 PRO A O 1
ATOM 3797 N N . ARG A 1 531 ? 14.600 -13.347 -27.197 1.00 93.38 531 ARG A N 1
ATOM 3798 C CA . ARG A 1 531 ? 14.946 -14.237 -26.081 1.00 93.38 531 ARG A CA 1
ATOM 3799 C C . ARG A 1 531 ? 14.914 -13.444 -24.778 1.00 93.38 531 ARG A C 1
ATOM 3801 O O . ARG A 1 531 ? 15.496 -12.364 -24.724 1.00 93.38 531 ARG A O 1
ATOM 3808 N N . VAL A 1 532 ? 14.292 -14.002 -23.750 1.00 96.31 532 VAL A N 1
ATOM 3809 C CA . VAL A 1 532 ? 14.124 -13.392 -22.430 1.00 96.31 532 VAL A CA 1
ATOM 3810 C C . VAL A 1 532 ? 14.585 -14.379 -21.368 1.00 96.31 532 VAL A C 1
ATOM 3812 O O . VAL A 1 532 ? 14.259 -15.563 -21.449 1.00 96.31 532 VAL A O 1
ATOM 3815 N N . ALA A 1 533 ? 15.346 -13.890 -20.397 1.00 97.44 533 ALA A N 1
ATOM 3816 C CA . ALA A 1 533 ? 15.634 -14.570 -19.140 1.00 97.44 533 ALA A CA 1
ATOM 3817 C C . ALA A 1 533 ? 14.967 -13.790 -18.000 1.00 97.44 533 ALA A C 1
ATOM 3819 O O . ALA A 1 533 ? 14.913 -12.564 -18.068 1.00 97.44 533 ALA A O 1
ATOM 3820 N N . VAL A 1 534 ? 14.481 -14.482 -16.970 1.00 98.38 534 VAL A N 1
ATOM 3821 C CA . VAL A 1 534 ? 13.896 -13.851 -15.776 1.00 98.38 534 VAL A CA 1
ATOM 3822 C C . VAL A 1 534 ? 14.637 -14.366 -14.549 1.00 98.38 534 VAL A C 1
ATOM 3824 O O . VAL A 1 534 ? 14.824 -15.580 -14.403 1.00 98.38 534 VAL A O 1
ATOM 3827 N N . PHE A 1 535 ? 15.113 -13.440 -13.726 1.00 98.25 535 PHE A N 1
ATOM 3828 C CA . PHE A 1 535 ? 15.893 -13.694 -12.523 1.00 98.25 535 PHE A CA 1
ATOM 3829 C C . PHE A 1 535 ? 15.102 -13.305 -11.285 1.00 98.25 535 PHE A C 1
ATOM 3831 O O . PHE A 1 535 ? 14.458 -12.262 -11.290 1.00 98.25 535 PHE A O 1
ATOM 3838 N N . ASP A 1 536 ? 15.237 -14.129 -10.253 1.00 97.31 536 ASP A N 1
ATOM 3839 C CA . ASP A 1 536 ? 14.670 -13.899 -8.928 1.00 97.31 536 ASP A CA 1
ATOM 3840 C C . ASP A 1 536 ? 15.425 -12.756 -8.229 1.00 97.31 536 ASP A C 1
ATOM 3842 O O . ASP A 1 536 ? 16.650 -12.842 -8.019 1.00 97.31 536 ASP A O 1
ATOM 3846 N N . GLY A 1 537 ? 14.685 -11.700 -7.891 1.00 96.06 537 GLY A N 1
ATOM 3847 C CA . GLY A 1 537 ? 15.155 -10.480 -7.241 1.00 96.06 537 GLY A CA 1
ATOM 3848 C C . GLY A 1 537 ? 15.930 -10.745 -5.956 1.00 96.06 537 GLY A C 1
ATOM 3849 O O . GLY A 1 537 ? 17.037 -10.225 -5.773 1.00 96.06 537 GLY A O 1
ATOM 3850 N N . ALA A 1 538 ? 15.430 -11.659 -5.121 1.00 95.38 538 ALA A N 1
ATOM 3851 C CA . ALA A 1 538 ? 15.994 -11.991 -3.814 1.00 95.38 538 ALA A CA 1
ATOM 3852 C C . ALA A 1 538 ? 17.414 -12.579 -3.895 1.00 95.38 538 ALA A C 1
ATOM 3854 O O . ALA A 1 538 ? 18.154 -12.613 -2.906 1.00 95.38 538 ALA A O 1
ATOM 3855 N N . THR A 1 539 ? 17.833 -13.041 -5.076 1.00 96.56 539 THR A N 1
ATOM 3856 C CA . THR A 1 539 ? 19.154 -13.650 -5.292 1.00 96.56 539 THR A CA 1
ATOM 3857 C C . THR A 1 539 ? 20.135 -12.774 -6.071 1.00 96.56 539 THR A C 1
ATOM 3859 O O . THR A 1 539 ? 21.325 -13.115 -6.139 1.00 96.56 539 THR A O 1
ATOM 3862 N N . LEU A 1 540 ? 19.684 -11.642 -6.630 1.00 95.56 540 LEU A N 1
ATOM 3863 C CA . LEU A 1 540 ? 20.459 -10.814 -7.565 1.00 95.56 540 LEU A CA 1
ATOM 3864 C C . LEU A 1 540 ? 21.805 -10.348 -6.999 1.00 95.56 540 LEU A C 1
ATOM 3866 O O . LEU A 1 540 ? 22.814 -10.375 -7.707 1.00 95.56 540 LEU A O 1
ATOM 3870 N N . PHE A 1 541 ? 21.843 -9.950 -5.725 1.00 95.06 541 PHE A N 1
ATOM 3871 C CA . PHE A 1 541 ? 23.057 -9.448 -5.063 1.00 95.06 541 PHE A CA 1
ATOM 3872 C C . PHE A 1 541 ? 23.987 -10.551 -4.539 1.00 95.06 541 PHE A C 1
ATOM 3874 O O . PHE A 1 541 ? 25.088 -10.270 -4.063 1.00 95.06 541 PHE A O 1
ATOM 3881 N N . GLY A 1 542 ? 23.569 -11.814 -4.644 1.00 93.38 542 GLY A N 1
ATOM 3882 C CA . GLY A 1 542 ? 24.362 -12.986 -4.297 1.00 93.38 542 GLY A CA 1
ATOM 3883 C C . GLY A 1 542 ? 24.740 -13.793 -5.536 1.00 93.38 542 GLY A C 1
ATOM 3884 O O . GLY A 1 542 ? 25.645 -13.439 -6.290 1.00 93.38 542 GLY A O 1
ATOM 3885 N N . THR A 1 543 ? 24.079 -14.938 -5.709 1.00 94.75 543 THR A N 1
ATOM 3886 C CA . THR A 1 543 ? 24.197 -15.771 -6.912 1.00 94.75 543 THR A CA 1
ATOM 3887 C C . THR A 1 543 ? 22.874 -15.696 -7.665 1.00 94.75 543 THR A C 1
ATOM 3889 O O . THR A 1 543 ? 21.944 -16.376 -7.239 1.00 94.75 543 THR A O 1
ATOM 3892 N N . PRO A 1 544 ? 22.788 -14.926 -8.766 1.00 96.19 544 PRO A N 1
ATOM 3893 C CA . PRO A 1 544 ? 21.545 -14.768 -9.511 1.00 96.19 544 PRO A CA 1
ATOM 3894 C C . PRO A 1 544 ? 20.971 -16.118 -9.951 1.00 96.19 544 PRO A C 1
ATOM 3896 O O . PRO A 1 544 ? 21.639 -16.888 -10.653 1.00 96.19 544 PRO A O 1
ATOM 3899 N N . THR A 1 545 ? 19.735 -16.405 -9.557 1.00 96.06 545 THR A N 1
ATOM 3900 C CA . THR A 1 545 ? 18.984 -17.591 -9.975 1.00 96.06 545 THR A CA 1
ATOM 3901 C C . THR A 1 545 ? 17.963 -17.210 -11.037 1.00 96.06 545 THR A C 1
ATOM 3903 O O . THR A 1 545 ? 17.371 -16.135 -11.018 1.00 96.06 545 THR A O 1
ATOM 3906 N N . ARG A 1 546 ? 17.774 -18.098 -12.014 1.00 95.62 546 ARG A N 1
ATOM 3907 C CA . ARG A 1 546 ? 16.721 -17.948 -13.019 1.00 95.62 546 ARG A CA 1
ATOM 3908 C C . ARG A 1 546 ? 15.450 -18.599 -12.494 1.00 95.62 546 ARG A C 1
ATOM 3910 O O . ARG A 1 546 ? 15.509 -19.752 -12.068 1.00 95.62 546 ARG A O 1
ATOM 3917 N N . MET A 1 547 ? 14.324 -17.902 -12.595 1.00 95.38 547 MET A N 1
ATOM 3918 C CA . MET A 1 547 ? 13.013 -18.447 -12.217 1.00 95.38 547 MET A CA 1
ATOM 3919 C C . MET A 1 547 ? 12.582 -19.572 -13.166 1.00 95.38 547 MET A C 1
ATOM 3921 O O . MET A 1 547 ? 11.951 -20.547 -12.769 1.00 95.38 547 MET A O 1
ATOM 3925 N N . LEU A 1 548 ? 12.977 -19.459 -14.436 1.00 95.69 548 LEU A N 1
ATOM 3926 C CA . LEU A 1 548 ? 12.642 -20.400 -15.494 1.00 95.69 548 LEU A CA 1
ATOM 3927 C C . LEU A 1 548 ? 13.723 -20.439 -16.582 1.00 95.69 548 LEU A C 1
ATOM 3929 O O . LEU A 1 548 ? 14.656 -19.635 -16.608 1.00 95.69 548 LEU A O 1
ATOM 3933 N N . ASN A 1 549 ? 13.590 -21.392 -17.505 1.00 94.88 549 ASN A N 1
ATOM 3934 C CA . ASN A 1 549 ? 14.409 -21.413 -18.714 1.00 94.88 549 ASN A CA 1
ATOM 3935 C C . ASN A 1 549 ? 14.079 -20.222 -19.617 1.00 94.88 549 ASN A C 1
ATOM 3937 O O . ASN A 1 549 ? 12.929 -19.795 -19.702 1.00 94.88 549 ASN A O 1
ATOM 3941 N N . ASP A 1 550 ? 15.081 -19.754 -20.360 1.00 94.06 550 ASP A N 1
ATOM 3942 C CA . ASP A 1 550 ? 14.888 -18.674 -21.321 1.00 94.06 550 ASP A CA 1
ATOM 3943 C C . ASP A 1 550 ? 13.848 -19.056 -22.378 1.00 94.06 550 ASP A C 1
ATOM 3945 O O . ASP A 1 550 ? 13.821 -20.186 -22.878 1.00 94.06 550 ASP A O 1
ATOM 3949 N N . PHE A 1 551 ? 13.045 -18.080 -22.777 1.00 94.12 551 PHE A N 1
ATOM 3950 C CA . PHE A 1 551 ? 11.978 -18.254 -23.756 1.00 94.12 551 PHE A CA 1
ATOM 3951 C C . PHE A 1 551 ? 11.977 -17.113 -24.772 1.00 94.12 551 PHE A C 1
ATOM 3953 O O . PHE A 1 551 ? 12.653 -16.102 -24.594 1.00 94.12 551 PHE A O 1
ATOM 3960 N N . PHE A 1 552 ? 11.234 -17.268 -25.867 1.00 93.06 552 PHE A N 1
ATOM 3961 C CA . PHE A 1 552 ? 11.009 -16.180 -26.819 1.00 93.06 552 PHE A CA 1
ATOM 3962 C C . PHE A 1 552 ? 9.713 -15.451 -26.476 1.00 93.06 552 PHE A C 1
ATOM 3964 O O . PHE A 1 552 ? 8.677 -16.099 -26.411 1.00 93.06 552 PHE A O 1
ATOM 3971 N N . ALA A 1 553 ? 9.752 -14.126 -26.312 1.00 92.81 553 ALA A N 1
ATOM 3972 C CA . ALA A 1 553 ? 8.601 -13.324 -25.885 1.00 92.81 553 ALA A CA 1
ATOM 3973 C C . ALA A 1 553 ? 7.377 -13.457 -26.807 1.00 92.81 553 ALA A C 1
ATOM 3975 O O . ALA A 1 553 ? 6.247 -13.544 -26.338 1.00 92.81 553 ALA A O 1
ATOM 3976 N N . PHE A 1 554 ? 7.595 -13.481 -28.125 1.00 89.50 554 PHE A N 1
ATOM 3977 C CA . PHE A 1 554 ? 6.520 -13.536 -29.114 1.00 89.50 554 PHE A CA 1
ATOM 3978 C C . PHE A 1 554 ? 6.373 -14.956 -29.688 1.00 89.50 554 PHE A C 1
ATOM 3980 O O . PHE A 1 554 ? 7.331 -15.460 -30.285 1.00 89.50 554 PHE A O 1
ATOM 3987 N N . PRO A 1 555 ? 5.187 -15.587 -29.588 1.00 81.69 555 PRO A N 1
ATOM 3988 C CA . PRO A 1 555 ? 4.904 -16.834 -30.290 1.00 81.69 555 PRO A CA 1
ATOM 3989 C C . PRO A 1 555 ? 4.616 -16.567 -31.776 1.00 81.69 555 PRO A C 1
ATOM 3991 O O . PRO A 1 555 ? 4.039 -15.537 -32.128 1.00 81.69 555 PRO A O 1
ATOM 3994 N N . GLY A 1 556 ? 4.944 -17.527 -32.648 1.00 70.88 556 GLY A N 1
ATOM 3995 C CA . GLY A 1 556 ? 4.503 -17.530 -34.051 1.00 70.88 556 GLY A CA 1
ATOM 3996 C C . GLY A 1 556 ? 5.583 -17.259 -35.107 1.00 70.88 556 GLY A C 1
ATOM 3997 O O . GLY A 1 556 ? 6.753 -17.021 -34.815 1.00 70.88 556 GLY A O 1
ATOM 3998 N N . ALA A 1 557 ? 5.187 -17.354 -36.383 1.00 64.94 557 ALA A N 1
ATOM 3999 C CA . ALA A 1 557 ? 6.087 -17.267 -37.542 1.00 64.94 557 ALA A CA 1
ATOM 4000 C C . ALA A 1 557 ? 6.655 -15.852 -37.788 1.00 64.94 557 ALA A C 1
ATOM 4002 O O . ALA A 1 557 ? 7.716 -15.702 -38.396 1.00 64.94 557 ALA A O 1
ATOM 4003 N N . ASP A 1 558 ? 5.962 -14.821 -37.312 1.00 58.53 558 ASP A N 1
ATOM 4004 C CA . ASP A 1 558 ? 6.374 -13.416 -37.312 1.00 58.53 558 ASP A CA 1
ATOM 4005 C C . ASP A 1 558 ? 7.560 -13.155 -36.369 1.00 58.53 558 ASP A C 1
ATOM 4007 O O . ASP A 1 558 ? 8.427 -12.341 -36.691 1.00 58.53 558 ASP A O 1
ATOM 4011 N N . ALA A 1 559 ? 7.671 -13.912 -35.274 1.00 63.38 559 ALA A N 1
ATOM 4012 C CA . ALA A 1 559 ? 8.800 -13.849 -34.346 1.00 63.38 559 ALA A CA 1
ATOM 4013 C C . ALA A 1 559 ? 10.057 -14.580 -34.856 1.00 63.38 559 ALA A C 1
ATOM 4015 O O . ALA A 1 559 ? 11.175 -14.201 -34.511 1.00 63.38 559 ALA A O 1
ATOM 4016 N N . VAL A 1 560 ? 9.906 -15.581 -35.736 1.00 63.47 560 VAL A N 1
ATOM 4017 C CA . VAL A 1 560 ? 11.025 -16.388 -36.281 1.00 63.47 560 VAL A CA 1
ATOM 4018 C C . VAL A 1 560 ? 12.041 -15.535 -37.055 1.00 63.47 560 VAL A C 1
ATOM 4020 O O . VAL A 1 560 ? 13.230 -15.862 -37.115 1.00 63.47 560 VAL A O 1
ATOM 4023 N N . ASN A 1 561 ? 11.582 -14.424 -37.638 1.00 69.38 561 ASN A N 1
ATOM 4024 C CA . ASN A 1 561 ? 12.422 -13.489 -38.385 1.00 69.38 561 ASN A CA 1
ATOM 4025 C C . ASN A 1 561 ? 12.817 -12.243 -37.579 1.00 69.38 561 ASN A C 1
ATOM 4027 O O . ASN A 1 561 ? 13.646 -11.467 -38.057 1.00 69.38 561 ASN A O 1
ATOM 4031 N N . LEU A 1 562 ? 12.274 -12.045 -36.372 1.00 72.69 562 LEU A N 1
ATOM 4032 C CA . LEU A 1 562 ? 12.679 -10.941 -35.508 1.00 72.69 562 LEU A CA 1
ATOM 4033 C C . LEU A 1 562 ? 14.048 -11.265 -34.909 1.00 72.69 562 LEU A C 1
ATOM 4035 O O . LEU A 1 562 ? 14.183 -12.143 -34.061 1.00 72.69 562 LEU A O 1
ATOM 4039 N N . ARG A 1 563 ? 15.086 -10.570 -35.377 1.00 79.12 563 ARG A N 1
ATOM 4040 C CA . ARG A 1 563 ? 16.465 -10.798 -34.923 1.00 79.12 563 ARG A CA 1
ATOM 4041 C C . ARG A 1 563 ? 16.947 -9.773 -33.907 1.00 79.12 563 ARG A C 1
ATOM 4043 O O . ARG A 1 563 ? 17.848 -10.097 -33.150 1.00 79.12 563 ARG A O 1
ATOM 4050 N N . ASN A 1 564 ? 16.338 -8.591 -33.828 1.00 83.19 564 ASN A N 1
ATOM 4051 C CA . ASN A 1 564 ? 16.896 -7.452 -33.083 1.00 83.19 564 ASN A CA 1
ATOM 4052 C C . ASN A 1 564 ? 16.383 -7.317 -31.635 1.00 83.19 564 ASN A C 1
ATOM 4054 O O . ASN A 1 564 ? 16.460 -6.240 -31.031 1.00 83.19 564 ASN A O 1
ATOM 4058 N N . GLY A 1 565 ? 15.864 -8.413 -31.082 1.00 88.38 565 GLY A N 1
ATOM 4059 C CA . GLY A 1 565 ? 15.382 -8.463 -29.709 1.00 88.38 565 GLY A CA 1
ATOM 4060 C C . GLY A 1 565 ? 13.960 -7.948 -29.517 1.00 88.38 565 GLY A C 1
ATOM 4061 O O . GLY A 1 565 ? 13.225 -7.703 -30.475 1.00 88.38 565 GLY A O 1
ATOM 4062 N N . ALA A 1 566 ? 13.605 -7.771 -28.250 1.00 93.88 566 ALA A N 1
ATOM 4063 C CA . ALA A 1 566 ? 12.398 -7.092 -27.790 1.00 93.88 566 ALA A CA 1
ATOM 4064 C C . ALA A 1 566 ? 12.785 -5.933 -26.858 1.00 93.88 566 ALA A C 1
ATOM 4066 O O . ALA A 1 566 ? 13.913 -5.885 -26.360 1.00 93.88 566 ALA A O 1
ATOM 4067 N N . TYR A 1 567 ? 11.865 -5.000 -26.652 1.00 96.88 567 TYR A N 1
ATOM 4068 C CA . TYR A 1 567 ? 11.841 -4.139 -25.472 1.00 96.88 567 TYR A CA 1
ATOM 4069 C C . TYR A 1 567 ? 10.994 -4.824 -24.402 1.00 96.88 567 TYR A C 1
ATOM 4071 O O . TYR A 1 567 ? 10.078 -5.574 -24.745 1.00 96.88 567 TYR A O 1
ATOM 4079 N N . VAL A 1 568 ? 11.316 -4.600 -23.134 1.00 98.12 568 VAL A N 1
ATOM 4080 C CA . VAL A 1 568 ? 10.627 -5.215 -21.999 1.00 98.12 568 VAL A CA 1
ATOM 4081 C C . VAL A 1 568 ? 10.430 -4.168 -20.910 1.00 98.12 568 VAL A C 1
ATOM 4083 O O . VAL A 1 568 ? 11.312 -3.339 -20.702 1.00 98.12 568 VAL A O 1
ATOM 4086 N N . ALA A 1 569 ? 9.275 -4.216 -20.261 1.00 98.50 569 ALA A N 1
ATOM 4087 C CA . ALA A 1 569 ? 8.930 -3.533 -19.023 1.00 98.50 569 ALA A CA 1
ATOM 4088 C C . ALA A 1 569 ? 8.219 -4.548 -18.106 1.00 98.50 569 ALA A C 1
ATOM 4090 O O . ALA A 1 569 ? 7.709 -5.556 -18.606 1.00 98.50 569 ALA A O 1
ATOM 4091 N N . VAL A 1 570 ? 8.218 -4.317 -16.793 1.00 98.50 570 VAL A N 1
ATOM 4092 C CA . VAL A 1 570 ? 7.629 -5.235 -15.804 1.00 98.50 570 VAL A CA 1
ATOM 4093 C C . VAL A 1 570 ? 6.778 -4.434 -14.822 1.00 98.50 570 VAL A C 1
ATOM 4095 O O . VAL A 1 570 ? 7.269 -3.466 -14.252 1.00 98.50 570 VAL A O 1
ATOM 4098 N N . GLY A 1 571 ? 5.509 -4.803 -14.655 1.00 97.06 571 GLY A N 1
ATOM 4099 C CA . GLY A 1 571 ? 4.583 -4.136 -13.734 1.00 97.06 571 GLY A CA 1
ATOM 4100 C C . GLY A 1 571 ? 3.210 -4.801 -13.727 1.00 97.06 571 GLY A C 1
ATOM 4101 O O . GLY A 1 571 ? 2.786 -5.327 -14.750 1.00 97.06 571 GLY A O 1
ATOM 4102 N N . ASP A 1 572 ? 2.532 -4.796 -12.582 1.00 96.69 572 ASP A N 1
ATOM 4103 C CA . ASP A 1 572 ? 1.232 -5.454 -12.389 1.00 96.69 572 ASP A CA 1
ATOM 4104 C C . ASP A 1 572 ? 0.106 -4.632 -13.043 1.00 96.69 572 ASP A C 1
ATOM 4106 O O . ASP A 1 572 ? -0.409 -3.677 -12.458 1.00 96.69 572 ASP A O 1
ATOM 4110 N N . VAL A 1 573 ? -0.262 -4.952 -14.289 1.00 96.69 573 VAL A N 1
ATOM 4111 C CA . VAL A 1 573 ? -1.274 -4.181 -15.037 1.00 96.69 573 VAL A CA 1
ATOM 4112 C C . VAL A 1 573 ? -2.701 -4.627 -14.694 1.00 96.69 573 VAL A C 1
ATOM 4114 O O . VAL A 1 573 ? -3.679 -3.921 -14.976 1.00 96.69 573 VAL A O 1
ATOM 4117 N N . ASN A 1 574 ? -2.852 -5.814 -14.102 1.00 94.06 574 ASN A N 1
ATOM 4118 C CA . ASN A 1 574 ? -4.139 -6.458 -13.852 1.00 94.06 574 ASN A CA 1
ATOM 4119 C C . ASN A 1 574 ? -4.542 -6.466 -12.350 1.00 94.06 574 ASN A C 1
ATOM 4121 O O . ASN A 1 574 ? -5.707 -6.757 -12.033 1.00 94.06 574 ASN A O 1
ATOM 4125 N N . ARG A 1 575 ? -3.646 -6.011 -11.472 1.00 92.75 575 ARG A N 1
ATOM 4126 C CA . ARG A 1 575 ? -3.745 -5.937 -10.011 1.00 92.75 575 ARG A CA 1
ATOM 4127 C C . ARG A 1 575 ? -4.002 -7.288 -9.342 1.00 92.75 575 ARG A C 1
ATOM 4129 O O . ARG A 1 575 ? -4.839 -7.366 -8.435 1.00 92.75 575 ARG A O 1
ATOM 4136 N N . ASP A 1 576 ? -3.362 -8.350 -9.818 1.00 92.50 576 ASP A N 1
ATOM 4137 C CA . ASP A 1 576 ? -3.441 -9.690 -9.226 1.00 92.50 576 ASP A CA 1
ATOM 4138 C C . ASP A 1 576 ? -2.362 -9.955 -8.163 1.00 92.50 576 ASP A C 1
ATOM 4140 O O . ASP A 1 576 ? -2.455 -10.952 -7.440 1.00 92.50 576 ASP A O 1
ATOM 4144 N N . GLY A 1 577 ? -1.420 -9.021 -7.990 1.00 91.31 577 GLY A N 1
ATOM 4145 C CA . GLY A 1 577 ? -0.310 -9.113 -7.048 1.00 91.31 577 GLY A CA 1
ATOM 4146 C C . GLY A 1 577 ? 0.989 -9.631 -7.663 1.00 91.31 577 GLY A C 1
ATOM 4147 O O . GLY A 1 577 ? 1.993 -9.636 -6.958 1.00 91.31 577 GLY A O 1
ATOM 4148 N N . PHE A 1 578 ? 0.992 -10.031 -8.936 1.00 97.00 578 PHE A N 1
ATOM 4149 C CA . PHE A 1 578 ? 2.174 -10.430 -9.696 1.00 97.00 578 PHE A CA 1
ATOM 4150 C C . PHE A 1 578 ? 2.462 -9.381 -10.774 1.00 97.00 578 PHE A C 1
ATOM 4152 O O . PHE A 1 578 ? 1.584 -8.955 -11.519 1.00 97.00 578 PHE A O 1
ATOM 4159 N N . ALA A 1 579 ? 3.715 -8.958 -10.907 1.00 97.81 579 ALA A N 1
ATOM 4160 C CA . ALA A 1 579 ? 4.093 -8.042 -11.970 1.00 97.81 579 ALA A CA 1
ATOM 4161 C C . ALA A 1 579 ? 4.107 -8.749 -13.335 1.00 97.81 579 ALA A C 1
ATOM 4163 O O . ALA A 1 579 ? 4.736 -9.793 -13.525 1.00 97.81 579 ALA A O 1
ATOM 4164 N N . ASP A 1 580 ? 3.461 -8.133 -14.323 1.00 98.38 580 ASP A N 1
ATOM 4165 C CA . ASP A 1 580 ? 3.315 -8.676 -15.669 1.00 98.38 580 ASP A CA 1
ATOM 4166 C C . ASP A 1 580 ? 4.478 -8.279 -16.580 1.00 98.38 580 ASP A C 1
ATOM 4168 O O . ASP A 1 580 ? 5.063 -7.200 -16.455 1.00 98.38 580 ASP A O 1
ATOM 4172 N N . LEU A 1 581 ? 4.793 -9.121 -17.569 1.00 98.62 581 LEU A N 1
ATOM 4173 C CA . LEU A 1 581 ? 5.847 -8.832 -18.544 1.00 98.62 581 LEU A CA 1
ATOM 4174 C C . LEU A 1 581 ? 5.250 -8.152 -19.778 1.00 98.62 581 LEU A C 1
ATOM 4176 O O . LEU A 1 581 ? 4.566 -8.784 -20.588 1.00 98.62 581 LEU A O 1
ATOM 4180 N N . VAL A 1 582 ? 5.569 -6.872 -19.968 1.00 98.56 582 VAL A N 1
ATOM 4181 C CA . VAL A 1 582 ? 5.120 -6.047 -21.095 1.00 98.56 582 VAL A CA 1
ATOM 4182 C C . VAL A 1 582 ? 6.210 -6.001 -22.161 1.00 98.56 582 VAL A C 1
ATOM 4184 O O . VAL A 1 582 ? 7.257 -5.379 -21.982 1.00 98.56 582 VAL A O 1
ATOM 4187 N N . PHE A 1 583 ? 5.966 -6.626 -23.312 1.00 97.81 583 PHE A N 1
ATOM 4188 C CA . PHE A 1 583 ? 6.914 -6.649 -24.423 1.00 97.81 583 PHE A CA 1
ATOM 4189 C C . PHE A 1 583 ? 6.552 -5.677 -25.535 1.00 97.81 583 PHE A C 1
ATOM 4191 O O . PHE A 1 583 ? 5.409 -5.622 -25.984 1.00 97.81 583 PHE A O 1
ATOM 4198 N N . GLY A 1 584 ? 7.572 -4.996 -26.055 1.00 96.31 584 GLY A N 1
ATOM 4199 C CA . GLY A 1 584 ? 7.517 -4.206 -27.278 1.00 96.31 584 GLY A CA 1
ATOM 4200 C C . GLY A 1 584 ? 8.358 -4.826 -28.394 1.00 96.31 584 GLY A C 1
ATOM 4201 O O . GLY A 1 584 ? 9.480 -5.286 -28.169 1.00 96.31 584 GLY A O 1
ATOM 4202 N N . GLY A 1 585 ? 7.840 -4.851 -29.623 1.00 92.94 585 GLY A N 1
ATOM 4203 C CA . GLY A 1 585 ? 8.608 -5.309 -30.785 1.00 92.94 585 GLY A CA 1
ATOM 4204 C C . GLY A 1 585 ? 9.906 -4.507 -30.973 1.00 92.94 585 GLY A C 1
ATOM 4205 O O . GLY A 1 585 ? 9.876 -3.276 -31.007 1.00 92.94 585 GLY A O 1
ATOM 4206 N N . GLY A 1 586 ? 11.048 -5.192 -31.105 1.00 89.94 586 GLY A N 1
ATOM 4207 C CA . GLY A 1 586 ? 12.348 -4.552 -31.342 1.00 89.94 586 GLY A CA 1
ATOM 4208 C C . GLY A 1 586 ? 12.497 -3.935 -32.745 1.00 89.94 586 GLY A C 1
ATOM 4209 O O . GLY A 1 586 ? 11.599 -4.068 -33.582 1.00 89.94 586 GLY A O 1
ATOM 4210 N N . PRO A 1 587 ? 13.644 -3.292 -33.046 1.00 86.44 587 PRO A N 1
ATOM 4211 C CA . PRO A 1 587 ? 13.922 -2.692 -34.356 1.00 86.44 587 PRO A CA 1
ATOM 4212 C C . PRO A 1 587 ? 13.712 -3.658 -35.531 1.00 86.44 587 PRO A C 1
ATOM 4214 O O . PRO A 1 587 ? 14.175 -4.800 -35.503 1.00 86.44 587 PRO A O 1
ATOM 4217 N N . GLY A 1 588 ? 13.026 -3.223 -36.588 1.00 86.75 588 GLY A N 1
ATOM 4218 C CA . GLY A 1 588 ? 12.642 -4.080 -37.718 1.00 86.75 588 GLY A CA 1
ATOM 4219 C C . GLY A 1 588 ? 11.392 -4.938 -37.467 1.00 86.75 588 GLY A C 1
ATOM 4220 O O . GLY A 1 588 ? 10.919 -5.599 -38.393 1.00 86.75 588 GLY A O 1
ATOM 4221 N N . GLY A 1 589 ? 10.849 -4.939 -36.246 1.00 89.06 589 GLY A N 1
ATOM 4222 C CA . GLY A 1 589 ? 9.591 -5.580 -35.866 1.00 89.06 589 GLY A CA 1
ATOM 4223 C C . GLY A 1 589 ? 8.395 -4.628 -35.924 1.00 89.06 589 GLY A C 1
ATOM 4224 O O . GLY A 1 589 ? 8.542 -3.410 -35.990 1.00 89.06 589 GLY A O 1
ATOM 4225 N N . ALA A 1 590 ? 7.186 -5.190 -35.905 1.00 91.75 590 ALA A N 1
ATOM 4226 C CA . ALA A 1 590 ? 5.962 -4.400 -35.790 1.00 91.75 590 ALA A CA 1
ATOM 4227 C C . ALA A 1 590 ? 5.868 -3.691 -34.423 1.00 91.75 590 ALA A C 1
ATOM 4229 O O . ALA A 1 590 ? 6.459 -4.187 -33.460 1.00 91.75 590 ALA A O 1
ATOM 4230 N N . PRO A 1 591 ? 5.108 -2.584 -34.295 1.00 94.81 591 PRO A N 1
ATOM 4231 C CA . PRO A 1 591 ? 4.862 -1.910 -33.019 1.00 94.81 591 PRO A CA 1
ATOM 4232 C C . PRO A 1 591 ? 3.855 -2.705 -32.167 1.00 94.81 591 PRO A C 1
ATOM 4234 O O . PRO A 1 591 ? 2.789 -2.214 -31.800 1.00 94.81 591 PRO A O 1
ATOM 4237 N N . ARG A 1 592 ? 4.165 -3.981 -31.927 1.00 94.12 592 ARG A N 1
ATOM 4238 C CA . ARG A 1 592 ? 3.349 -4.921 -31.164 1.00 94.12 592 ARG A CA 1
ATOM 4239 C C . ARG A 1 592 ? 3.653 -4.760 -29.682 1.00 94.12 592 ARG A C 1
ATOM 4241 O O . ARG A 1 592 ? 4.818 -4.875 -29.302 1.00 94.12 592 ARG A O 1
ATOM 4248 N N . VAL A 1 593 ? 2.608 -4.548 -28.891 1.00 96.62 593 VAL A N 1
ATOM 4249 C CA . VAL A 1 593 ? 2.627 -4.675 -27.434 1.00 96.62 593 VAL A CA 1
ATOM 4250 C C . VAL A 1 593 ? 2.018 -6.027 -27.077 1.00 96.62 593 VAL A C 1
ATOM 4252 O O . VAL A 1 593 ? 0.934 -6.371 -27.559 1.00 96.62 593 VAL A O 1
ATOM 4255 N N . PHE A 1 594 ? 2.738 -6.815 -26.284 1.00 95.56 594 PHE A N 1
ATOM 4256 C CA . PHE A 1 594 ? 2.329 -8.153 -25.867 1.00 95.56 594 PHE A CA 1
ATOM 4257 C C . PHE A 1 594 ? 2.595 -8.328 -24.377 1.00 95.56 594 PHE A C 1
ATOM 4259 O O . PHE A 1 594 ? 3.746 -8.256 -23.960 1.00 95.56 594 PHE A O 1
ATOM 4266 N N . ILE A 1 595 ? 1.534 -8.513 -23.596 1.00 97.62 595 ILE A N 1
ATOM 4267 C CA . ILE A 1 595 ? 1.596 -8.550 -22.133 1.00 97.62 595 ILE A CA 1
ATOM 4268 C C . ILE A 1 595 ? 1.328 -9.976 -21.670 1.00 97.62 595 ILE A C 1
ATOM 4270 O O . ILE A 1 595 ? 0.266 -10.530 -21.971 1.00 97.62 595 ILE A O 1
ATOM 4274 N N . LEU A 1 596 ? 2.298 -10.566 -20.978 1.00 97.62 596 LEU A N 1
ATOM 4275 C CA . LEU A 1 596 ? 2.200 -11.907 -20.410 1.00 97.62 596 LEU A CA 1
ATOM 4276 C C . LEU A 1 596 ? 1.872 -11.825 -18.915 1.00 97.62 596 LEU A C 1
ATOM 4278 O O . LEU A 1 596 ? 2.532 -11.039 -18.236 1.00 97.62 596 LEU A O 1
ATOM 4282 N N . PRO A 1 597 ? 0.915 -12.635 -18.424 1.00 97.38 597 PRO A N 1
ATOM 4283 C CA . PRO A 1 597 ? 0.548 -12.647 -17.013 1.00 97.38 597 PRO A CA 1
ATOM 4284 C C . PRO A 1 597 ? 1.705 -13.147 -16.135 1.00 97.38 597 PRO A C 1
ATOM 4286 O O . PRO A 1 597 ? 2.316 -14.178 -16.442 1.00 97.38 597 PRO A O 1
ATOM 4289 N N . GLY A 1 598 ? 2.037 -12.379 -15.096 1.00 97.75 598 GLY A N 1
ATOM 4290 C CA . GLY A 1 598 ? 3.172 -12.625 -14.201 1.00 97.75 598 GLY A CA 1
ATOM 4291 C C . GLY A 1 598 ? 3.067 -13.939 -13.425 1.00 97.75 598 GLY A C 1
ATOM 4292 O O . GLY A 1 598 ? 4.037 -14.696 -13.370 1.00 97.75 598 GLY A O 1
ATOM 4293 N N . ASP A 1 599 ? 1.873 -14.268 -12.931 1.00 97.94 599 ASP A N 1
ATOM 4294 C CA . ASP A 1 599 ? 1.580 -15.490 -12.172 1.00 97.94 599 ASP A CA 1
ATOM 4295 C C . ASP A 1 599 ? 1.939 -16.776 -12.947 1.00 97.94 599 ASP A C 1
ATOM 4297 O O . ASP A 1 599 ? 2.580 -17.691 -12.418 1.00 97.94 599 ASP A O 1
ATOM 4301 N N . GLU A 1 600 ? 1.618 -16.834 -14.240 1.00 98.06 600 GLU A N 1
ATOM 4302 C CA . GLU A 1 600 ? 1.971 -17.954 -15.114 1.00 98.06 600 GLU A CA 1
ATOM 4303 C C . GLU A 1 600 ? 3.473 -17.984 -15.434 1.00 98.06 600 GLU A C 1
ATOM 4305 O O . GLU A 1 600 ? 4.058 -19.066 -15.555 1.00 98.06 600 GLU A O 1
ATOM 4310 N N . ILE A 1 601 ? 4.128 -16.823 -15.560 1.00 98.06 601 ILE A N 1
ATOM 4311 C CA . ILE A 1 601 ? 5.586 -16.751 -15.748 1.00 98.06 601 ILE A CA 1
ATOM 4312 C C . ILE A 1 601 ? 6.311 -17.261 -14.500 1.00 98.06 601 ILE A C 1
ATOM 4314 O O . ILE A 1 601 ? 7.214 -18.094 -14.631 1.00 98.06 601 ILE A O 1
ATOM 4318 N N . ALA A 1 602 ? 5.883 -16.841 -13.309 1.00 97.38 602 ALA A N 1
ATOM 4319 C CA . ALA A 1 602 ? 6.406 -17.310 -12.030 1.00 97.38 602 ALA A CA 1
ATOM 4320 C C . ALA A 1 602 ? 6.185 -18.817 -11.828 1.00 97.38 602 ALA A C 1
ATOM 4322 O O . ALA A 1 602 ? 7.071 -19.518 -11.337 1.00 97.38 602 ALA A O 1
ATOM 4323 N N . ALA A 1 603 ? 5.054 -19.352 -12.295 1.00 97.12 603 ALA A N 1
ATOM 4324 C CA . ALA A 1 603 ? 4.778 -20.789 -12.297 1.00 97.12 603 ALA A CA 1
ATOM 4325 C C . ALA A 1 603 ? 5.577 -21.585 -13.355 1.00 97.12 603 ALA A C 1
ATOM 4327 O O . ALA A 1 603 ? 5.528 -22.819 -13.367 1.00 97.12 603 ALA A O 1
ATOM 4328 N N . GLY A 1 604 ? 6.312 -20.916 -14.252 1.00 96.75 604 GLY A N 1
ATOM 4329 C CA . GLY A 1 604 ? 7.061 -21.539 -15.348 1.00 96.75 604 GLY A CA 1
ATOM 4330 C C . GLY A 1 604 ? 6.198 -21.973 -16.542 1.00 96.75 604 GLY A C 1
ATOM 4331 O O . GLY A 1 604 ? 6.672 -22.703 -17.418 1.00 96.75 604 GLY A O 1
ATOM 4332 N N . ASN A 1 605 ? 4.948 -21.517 -16.617 1.00 96.88 605 ASN A N 1
ATOM 4333 C CA . ASN A 1 605 ? 3.944 -21.896 -17.611 1.00 96.88 605 ASN A CA 1
ATOM 4334 C C . ASN A 1 605 ? 3.930 -20.945 -18.823 1.00 96.88 605 ASN A C 1
ATOM 4336 O O . ASN A 1 605 ? 2.885 -20.438 -19.233 1.00 96.88 605 ASN A O 1
ATOM 4340 N N . VAL A 1 606 ? 5.087 -20.719 -19.450 1.00 95.81 606 VAL A N 1
ATOM 4341 C CA . VAL A 1 606 ? 5.228 -19.746 -20.556 1.00 95.81 606 VAL A CA 1
ATOM 4342 C C . VAL A 1 606 ? 4.246 -19.997 -21.707 1.00 95.81 606 VAL A C 1
ATOM 4344 O O . VAL A 1 606 ? 3.689 -19.051 -22.260 1.00 95.81 606 VAL A O 1
ATOM 4347 N N . ASP A 1 607 ? 3.999 -21.260 -22.060 1.00 94.75 607 ASP A N 1
ATOM 4348 C CA . ASP A 1 607 ? 3.057 -21.609 -23.130 1.00 94.75 607 ASP A CA 1
ATOM 4349 C C . ASP A 1 607 ? 1.622 -21.159 -22.801 1.00 94.75 607 ASP A C 1
ATOM 4351 O O . ASP A 1 607 ? 0.894 -20.711 -23.692 1.00 94.75 607 ASP A O 1
ATOM 4355 N N . VAL A 1 608 ? 1.224 -21.243 -21.524 1.00 95.88 608 VAL A N 1
ATOM 4356 C CA . VAL A 1 608 ? -0.082 -20.765 -21.050 1.00 95.88 608 VAL A CA 1
ATOM 4357 C C . VAL A 1 608 ? -0.118 -19.251 -21.169 1.00 95.88 608 VAL A C 1
ATOM 4359 O O . VAL A 1 608 ? -0.942 -18.749 -21.933 1.00 95.88 608 VAL A O 1
ATOM 4362 N N . ALA A 1 609 ? 0.848 -18.556 -20.560 1.00 95.81 609 ALA A N 1
ATOM 4363 C CA . ALA A 1 609 ? 0.972 -17.100 -20.609 1.00 95.81 609 ALA A CA 1
ATOM 4364 C C . ALA A 1 609 ? 0.879 -16.548 -22.046 1.00 95.81 609 ALA A C 1
ATOM 4366 O O . ALA A 1 609 ? 0.166 -15.585 -22.315 1.00 95.81 609 ALA A O 1
ATOM 4367 N N . GLN A 1 610 ? 1.549 -17.191 -23.008 1.00 94.25 610 GLN A N 1
ATOM 4368 C CA . GLN A 1 610 ? 1.529 -16.785 -24.418 1.00 94.25 610 GLN A CA 1
ATOM 4369 C C . GLN A 1 610 ? 0.210 -17.081 -25.139 1.00 94.25 610 GLN A C 1
ATOM 4371 O O . GLN A 1 610 ? -0.151 -16.366 -26.079 1.00 94.25 610 GLN A O 1
ATOM 4376 N N . SER A 1 611 ? -0.485 -18.152 -24.757 1.00 93.50 611 SER A N 1
ATOM 4377 C CA . SER A 1 611 ? -1.772 -18.535 -25.346 1.00 93.50 611 SER A CA 1
ATOM 4378 C C . SER A 1 611 ? -2.953 -17.752 -24.765 1.00 93.50 611 SER A C 1
ATOM 4380 O O . SER A 1 611 ? -3.951 -17.550 -25.461 1.00 93.50 611 SER A O 1
ATOM 4382 N N . THR A 1 612 ? -2.814 -17.262 -23.531 1.00 94.00 612 THR A N 1
ATOM 4383 C CA . THR A 1 612 ? -3.777 -16.424 -22.806 1.00 94.00 612 THR A CA 1
ATOM 4384 C C . THR A 1 612 ? -3.096 -15.154 -22.277 1.00 94.00 612 THR A C 1
ATOM 4386 O O . THR A 1 612 ? -3.011 -14.963 -21.066 1.00 94.00 612 THR A O 1
ATOM 4389 N N . PRO A 1 613 ? -2.587 -14.286 -23.170 1.00 94.94 613 PRO A N 1
ATOM 4390 C CA . PRO A 1 613 ? -1.945 -13.036 -22.775 1.00 94.94 613 PRO A CA 1
ATOM 4391 C C . PRO A 1 613 ? -2.974 -12.066 -22.182 1.00 94.94 613 PRO A C 1
ATOM 4393 O O . PRO A 1 613 ? -4.143 -12.085 -22.579 1.00 94.94 613 PRO A O 1
ATOM 4396 N N . ILE A 1 614 ? -2.522 -11.148 -21.327 1.00 96.12 614 ILE A N 1
ATOM 4397 C CA . ILE A 1 614 ? -3.355 -10.045 -20.821 1.00 96.12 614 ILE A CA 1
ATOM 4398 C C . ILE A 1 614 ? -3.750 -9.114 -21.972 1.00 96.12 614 ILE A C 1
ATOM 4400 O O . ILE A 1 614 ? -4.912 -8.738 -22.121 1.00 96.12 614 ILE A O 1
ATOM 4404 N N . ALA A 1 615 ? -2.788 -8.773 -22.835 1.00 95.62 615 ALA A N 1
ATOM 4405 C CA . ALA A 1 615 ? -3.035 -7.942 -24.006 1.00 95.62 615 ALA A CA 1
ATOM 4406 C C . ALA A 1 615 ? -2.121 -8.308 -25.178 1.00 95.62 615 ALA A C 1
ATOM 4408 O O . ALA A 1 615 ? -0.977 -8.733 -25.013 1.00 95.62 615 ALA A O 1
ATOM 4409 N N . ASN A 1 616 ? -2.629 -8.113 -26.394 1.00 94.19 616 ASN A N 1
ATOM 4410 C CA . ASN A 1 616 ? -1.882 -8.342 -27.625 1.00 94.19 616 ASN A CA 1
ATOM 4411 C C . ASN A 1 616 ? -2.407 -7.440 -28.744 1.00 94.19 616 ASN A C 1
ATOM 4413 O O . ASN A 1 616 ? -3.446 -7.733 -29.338 1.00 94.19 616 ASN A O 1
ATOM 4417 N N . PHE A 1 617 ? -1.700 -6.356 -29.044 1.00 94.56 617 PHE A N 1
ATOM 4418 C CA . PHE A 1 617 ? -2.162 -5.369 -30.016 1.00 94.56 617 PHE A CA 1
ATOM 4419 C C . PHE A 1 617 ? -1.010 -4.678 -30.744 1.00 94.56 617 PHE A C 1
ATOM 4421 O O . PHE A 1 617 ? 0.146 -4.745 -30.332 1.00 94.56 617 PHE A O 1
ATOM 4428 N N . PHE A 1 618 ? -1.335 -4.006 -31.848 1.00 94.31 618 PHE A N 1
ATOM 4429 C CA . PHE A 1 618 ? -0.409 -3.125 -32.555 1.00 94.31 618 PHE A CA 1
ATOM 4430 C C . PHE A 1 618 ? -0.771 -1.681 -32.240 1.00 94.31 618 PHE A C 1
ATOM 4432 O O . PHE A 1 618 ? -1.925 -1.293 -32.420 1.00 94.31 618 PHE A O 1
ATOM 4439 N N . VAL A 1 619 ? 0.205 -0.893 -31.799 1.00 95.88 619 VAL A N 1
ATOM 4440 C CA . VAL A 1 619 ? 0.010 0.533 -31.527 1.00 95.88 619 VAL A CA 1
ATOM 4441 C C . VAL A 1 619 ? -0.415 1.246 -32.813 1.00 95.88 619 VAL A C 1
ATOM 4443 O O . VAL A 1 619 ? 0.157 1.022 -33.882 1.00 95.88 619 VAL A O 1
ATOM 4446 N N . ALA A 1 620 ? -1.432 2.099 -32.708 1.00 93.19 620 ALA A N 1
ATOM 4447 C CA . ALA A 1 620 ? -2.089 2.793 -33.817 1.00 93.19 620 ALA A CA 1
ATOM 4448 C C . ALA A 1 620 ? -2.735 1.877 -34.863 1.00 93.19 620 ALA A C 1
ATOM 4450 O O . ALA A 1 620 ? -3.001 2.319 -35.982 1.00 93.19 620 ALA A O 1
ATOM 4451 N N . GLY A 1 621 ? -2.964 0.606 -34.526 1.00 91.12 621 GLY A N 1
ATOM 4452 C CA . GLY A 1 621 ? -3.435 -0.411 -35.461 1.00 91.12 621 GLY A CA 1
ATOM 4453 C C . GLY A 1 621 ? -2.492 -0.659 -36.646 1.00 91.12 621 GLY A C 1
ATOM 4454 O O . GLY A 1 621 ? -2.910 -1.268 -37.632 1.00 91.12 621 GLY A O 1
ATOM 4455 N N . ASP A 1 622 ? -1.234 -0.203 -36.591 1.00 91.00 622 ASP A N 1
ATOM 4456 C CA . ASP A 1 622 ? -0.306 -0.268 -37.723 1.00 91.00 622 ASP A CA 1
ATOM 4457 C C . ASP A 1 622 ? 0.597 -1.505 -37.650 1.00 91.00 622 ASP A C 1
ATOM 4459 O O . ASP A 1 622 ? 1.777 -1.459 -37.297 1.00 91.00 622 ASP A O 1
ATOM 4463 N N . ALA A 1 623 ? 0.038 -2.645 -38.048 1.00 90.38 623 ALA A N 1
ATOM 4464 C CA . ALA A 1 623 ? 0.782 -3.897 -38.153 1.00 90.38 623 ALA A CA 1
ATOM 4465 C C . ALA A 1 623 ? 1.795 -3.923 -39.319 1.00 90.38 623 ALA A C 1
ATOM 4467 O O . ALA A 1 623 ? 2.508 -4.921 -39.478 1.00 90.38 623 ALA A O 1
ATOM 4468 N N . ALA A 1 624 ? 1.866 -2.886 -40.164 1.00 90.69 624 ALA A N 1
ATOM 4469 C CA . ALA A 1 624 ? 2.784 -2.803 -41.303 1.00 90.69 624 ALA A CA 1
ATOM 4470 C C . ALA A 1 624 ? 4.060 -2.012 -40.980 1.00 90.69 624 ALA A C 1
ATOM 4472 O O . ALA A 1 624 ? 5.101 -2.284 -41.582 1.00 90.69 624 ALA A O 1
ATOM 4473 N N . ASN A 1 625 ? 4.008 -1.096 -40.011 1.00 91.50 625 ASN A N 1
ATOM 4474 C CA . ASN A 1 625 ? 5.175 -0.384 -39.494 1.00 91.50 625 ASN A CA 1
ATOM 4475 C C . ASN A 1 625 ? 6.240 -1.370 -38.984 1.00 91.50 625 ASN A C 1
ATOM 4477 O O . ASN A 1 625 ? 5.913 -2.429 -38.451 1.00 91.50 625 ASN A O 1
ATOM 4481 N N . ARG A 1 626 ? 7.524 -1.065 -39.192 1.00 92.56 626 ARG A N 1
ATOM 4482 C CA . ARG A 1 626 ? 8.657 -1.919 -38.786 1.00 92.56 626 ARG A CA 1
ATOM 4483 C C . ARG A 1 626 ? 9.674 -1.203 -37.890 1.00 92.56 626 ARG A C 1
ATOM 4485 O O . ARG A 1 626 ? 10.784 -1.690 -37.712 1.00 92.56 626 ARG A O 1
ATOM 4492 N N . GLY A 1 627 ? 9.312 -0.052 -37.334 1.00 92.69 627 GLY A N 1
ATOM 4493 C CA . GLY A 1 627 ? 10.147 0.714 -36.410 1.00 92.69 627 GLY A CA 1
ATOM 4494 C C . GLY A 1 627 ? 10.176 0.156 -34.984 1.00 92.69 627 GLY A C 1
ATOM 4495 O O . GLY A 1 627 ? 10.955 0.647 -34.165 1.00 92.69 627 GLY A O 1
ATOM 4496 N N . GLY A 1 628 ? 9.354 -0.856 -34.681 1.00 94.25 628 GLY A N 1
ATOM 4497 C CA . GLY A 1 628 ? 9.165 -1.400 -33.337 1.00 94.25 628 GLY A CA 1
ATOM 4498 C C . GLY A 1 628 ? 8.376 -0.471 -32.408 1.00 94.25 628 GLY A C 1
ATOM 4499 O O . GLY A 1 628 ? 7.797 0.526 -32.842 1.00 94.25 628 GLY A O 1
ATOM 4500 N N . VAL A 1 629 ? 8.362 -0.796 -31.117 1.00 97.06 629 VAL A N 1
ATOM 4501 C CA . VAL A 1 629 ? 7.759 0.019 -30.051 1.00 97.06 629 VAL A CA 1
ATOM 4502 C C . VAL A 1 629 ? 8.569 -0.143 -28.768 1.00 97.06 629 VAL A C 1
ATOM 4504 O O . VAL A 1 629 ? 8.863 -1.266 -28.362 1.00 97.06 629 VAL A O 1
ATOM 4507 N N . ARG A 1 630 ? 8.967 0.975 -28.155 1.00 97.62 630 ARG A N 1
ATOM 4508 C CA . ARG A 1 630 ? 9.631 0.985 -26.841 1.00 97.62 630 ARG A CA 1
ATOM 4509 C C . ARG A 1 630 ? 8.542 1.069 -25.777 1.00 97.62 630 ARG A C 1
ATOM 4511 O O . ARG A 1 630 ? 7.578 1.805 -25.974 1.00 97.62 630 ARG A O 1
ATOM 4518 N N . VAL A 1 631 ? 8.683 0.315 -24.695 1.00 98.31 631 VAL A N 1
ATOM 4519 C CA . VAL A 1 631 ? 7.663 0.212 -23.645 1.00 98.31 631 VAL A CA 1
ATOM 4520 C C . VAL A 1 631 ? 8.258 0.546 -22.285 1.00 98.31 631 VAL A C 1
ATOM 4522 O O . VAL A 1 631 ? 9.407 0.200 -22.024 1.00 98.31 631 VAL A O 1
ATOM 4525 N N . ALA A 1 632 ? 7.462 1.211 -21.460 1.00 97.94 632 ALA A N 1
ATOM 4526 C CA . ALA A 1 632 ? 7.691 1.446 -20.040 1.00 97.94 632 ALA A CA 1
ATOM 4527 C C . ALA A 1 632 ? 6.354 1.284 -19.308 1.00 97.94 632 ALA A C 1
ATOM 4529 O O . ALA A 1 632 ? 5.297 1.289 -19.950 1.00 97.94 632 ALA A O 1
ATOM 4530 N N . VAL A 1 633 ? 6.407 1.142 -17.987 1.00 97.12 633 VAL A N 1
ATOM 4531 C CA . VAL A 1 633 ? 5.213 1.068 -17.145 1.00 97.12 633 VAL A CA 1
ATOM 4532 C C . VAL A 1 633 ? 5.335 1.980 -15.937 1.00 97.12 633 VAL A C 1
ATOM 4534 O O . VAL A 1 633 ? 6.432 2.174 -15.418 1.00 97.12 633 VAL A O 1
ATOM 4537 N N . ASN A 1 634 ? 4.212 2.539 -15.505 1.00 92.50 634 ASN A N 1
ATOM 4538 C CA . ASN A 1 634 ? 4.053 3.225 -14.225 1.00 92.50 634 ASN A CA 1
ATOM 4539 C C . ASN A 1 634 ? 2.565 3.288 -13.862 1.00 92.50 634 ASN A C 1
ATOM 4541 O O . ASN A 1 634 ? 1.730 3.168 -14.742 1.00 92.50 634 ASN A O 1
ATOM 4545 N N . ASP A 1 635 ? 2.222 3.467 -12.590 1.00 91.06 635 ASP A N 1
ATOM 4546 C CA . ASP A 1 635 ? 0.838 3.743 -12.178 1.00 91.06 635 ASP A CA 1
ATOM 4547 C C . ASP A 1 635 ? 0.588 5.253 -12.312 1.00 91.06 635 ASP A C 1
ATOM 4549 O O . ASP A 1 635 ? 0.940 6.037 -11.422 1.00 91.06 635 ASP A O 1
ATOM 4553 N N . ALA A 1 636 ? 0.116 5.696 -13.481 1.00 90.31 636 ALA A N 1
ATOM 4554 C CA . ALA A 1 636 ? -0.013 7.117 -13.768 1.00 90.31 636 ALA A CA 1
ATOM 4555 C C . ALA A 1 636 ? -1.196 7.729 -13.017 1.00 90.31 636 ALA A C 1
ATOM 4557 O O . ALA A 1 636 ? -1.084 8.864 -12.544 1.00 90.31 636 ALA A O 1
ATOM 4558 N N . ASP A 1 637 ? -2.314 7.010 -12.905 1.00 88.00 637 ASP A N 1
ATOM 4559 C CA . ASP A 1 637 ? -3.559 7.499 -12.309 1.00 88.00 637 ASP A CA 1
ATOM 4560 C C . ASP A 1 637 ? -3.790 7.089 -10.839 1.00 88.00 637 ASP A C 1
ATOM 4562 O O . ASP A 1 637 ? -4.779 7.528 -10.240 1.00 88.00 637 ASP A O 1
ATOM 4566 N N . PHE A 1 638 ? -2.827 6.399 -10.220 1.00 83.75 638 PHE A N 1
ATOM 4567 C CA . PHE A 1 638 ? -2.822 5.946 -8.821 1.00 83.75 638 PHE A CA 1
ATOM 4568 C C . PHE A 1 638 ? -3.941 4.954 -8.503 1.00 83.75 638 PHE A C 1
ATOM 4570 O O . PHE A 1 638 ? -4.463 4.931 -7.379 1.00 83.75 638 PHE A O 1
ATOM 4577 N N . ASP A 1 639 ? -4.351 4.146 -9.480 1.00 82.81 639 ASP A N 1
ATOM 4578 C CA . ASP A 1 639 ? -5.375 3.123 -9.287 1.00 82.81 639 ASP A CA 1
ATOM 4579 C C . ASP A 1 639 ? -4.805 1.784 -8.774 1.00 82.81 639 ASP A C 1
ATOM 4581 O O . ASP A 1 639 ? -5.565 0.852 -8.465 1.00 82.81 639 ASP A O 1
ATOM 4585 N N . GLY A 1 640 ? -3.483 1.703 -8.591 1.00 83.44 640 GLY A N 1
ATOM 4586 C CA . GLY A 1 640 ? -2.757 0.519 -8.151 1.00 83.44 640 GLY A CA 1
ATOM 4587 C C . GLY A 1 640 ? -2.550 -0.521 -9.251 1.00 83.44 640 GLY A C 1
ATOM 4588 O O . GLY A 1 640 ? -2.226 -1.660 -8.916 1.00 83.44 640 GLY A O 1
ATOM 4589 N N . ARG A 1 641 ? -2.790 -0.179 -10.521 1.00 91.75 641 ARG A N 1
ATOM 4590 C CA . ARG A 1 641 ? -2.392 -0.950 -11.703 1.00 91.75 641 ARG A CA 1
ATOM 4591 C C . ARG A 1 641 ? -1.279 -0.202 -12.417 1.00 91.75 641 ARG A C 1
ATOM 4593 O O . ARG A 1 641 ? -1.277 1.017 -12.518 1.00 91.75 641 ARG A O 1
ATOM 4600 N N . ALA A 1 642 ? -0.346 -0.949 -12.976 1.00 95.00 642 ALA A N 1
ATOM 4601 C CA . ALA A 1 642 ? 0.601 -0.402 -13.920 1.00 95.00 642 ALA A CA 1
ATOM 4602 C C . ALA A 1 642 ? -0.109 -0.033 -15.238 1.00 95.00 642 ALA A C 1
ATOM 4604 O O . ALA A 1 642 ? -0.803 -0.844 -15.859 1.00 95.00 642 ALA A O 1
ATOM 4605 N N . ASP A 1 643 ? 0.127 1.186 -15.700 1.00 97.00 643 ASP A N 1
ATOM 4606 C CA . ASP A 1 643 ? -0.217 1.676 -17.027 1.00 97.00 643 ASP A CA 1
ATOM 4607 C C . ASP A 1 643 ? 0.944 1.440 -17.989 1.00 97.00 643 ASP A C 1
ATOM 4609 O O . ASP A 1 643 ? 2.111 1.404 -17.598 1.00 97.00 643 ASP A O 1
ATOM 4613 N N . VAL A 1 644 ? 0.643 1.303 -19.282 1.00 98.25 644 VAL A N 1
ATOM 4614 C CA . VAL A 1 644 ? 1.666 1.075 -20.312 1.00 98.25 644 VAL A CA 1
ATOM 4615 C C . VAL A 1 644 ? 1.900 2.340 -21.120 1.00 98.25 644 VAL A C 1
ATOM 4617 O O . VAL A 1 644 ? 0.989 2.877 -21.753 1.00 98.25 644 VAL A O 1
ATOM 4620 N N . LEU A 1 645 ? 3.163 2.752 -21.189 1.00 98.31 645 LEU A N 1
ATOM 4621 C CA . LEU A 1 645 ? 3.648 3.834 -22.035 1.00 98.31 645 LEU A CA 1
ATOM 4622 C C . LEU A 1 645 ? 4.330 3.242 -23.272 1.00 98.31 645 LEU A C 1
ATOM 4624 O O . LEU A 1 645 ? 5.276 2.465 -23.163 1.00 98.31 645 LEU A O 1
ATOM 4628 N N . ALA A 1 646 ? 3.870 3.619 -24.463 1.00 98.31 646 ALA A N 1
ATOM 4629 C CA . ALA A 1 646 ? 4.381 3.133 -25.741 1.00 98.31 646 ALA A CA 1
ATOM 4630 C C . ALA A 1 646 ? 5.012 4.268 -26.561 1.00 98.31 646 ALA A C 1
ATOM 4632 O O . ALA A 1 646 ? 4.310 5.121 -27.114 1.00 98.31 646 ALA A O 1
ATOM 4633 N N . GLY A 1 647 ? 6.341 4.252 -26.673 1.00 98.25 647 GLY A N 1
ATOM 4634 C CA . GLY A 1 647 ? 7.127 5.161 -27.506 1.00 98.25 647 GLY A CA 1
ATOM 4635 C C . GLY A 1 647 ? 7.170 4.719 -28.971 1.00 98.25 647 GLY A C 1
ATOM 4636 O O . GLY A 1 647 ? 7.465 3.560 -29.286 1.00 98.25 647 GLY A O 1
ATOM 4637 N N . SER A 1 648 ? 6.894 5.650 -29.886 1.00 97.44 648 SER A N 1
ATOM 4638 C CA . SER A 1 648 ? 6.902 5.409 -31.333 1.00 97.44 648 SER A CA 1
ATOM 4639 C C . SER A 1 648 ? 8.263 4.916 -31.839 1.00 97.44 648 SER A C 1
ATOM 4641 O O . SER A 1 648 ? 9.298 5.483 -31.489 1.00 97.44 648 SER A O 1
ATOM 4643 N N . GLY A 1 649 ? 8.263 3.912 -32.715 1.00 95.88 649 GLY A N 1
ATOM 4644 C CA . GLY A 1 649 ? 9.474 3.334 -33.297 1.00 95.88 649 GLY A CA 1
ATOM 4645 C C . GLY A 1 649 ? 10.206 4.201 -34.331 1.00 95.88 649 GLY A C 1
ATOM 4646 O O . GLY A 1 649 ? 9.830 5.333 -34.634 1.00 95.88 649 GLY A O 1
ATOM 4647 N N . GLU A 1 650 ? 11.265 3.632 -34.900 1.00 95.19 650 GLU A N 1
ATOM 4648 C CA . GLU A 1 650 ? 12.180 4.287 -35.848 1.00 95.19 650 GLU A CA 1
ATOM 4649 C C . GLU A 1 650 ? 11.464 4.901 -37.059 1.00 95.19 650 GLU A C 1
ATOM 4651 O O . GLU A 1 650 ? 10.555 4.307 -37.645 1.00 95.19 650 GLU A O 1
ATOM 4656 N N . GLY A 1 651 ? 11.870 6.118 -37.430 1.00 94.38 651 GLY A N 1
ATOM 4657 C CA . GLY A 1 651 ? 11.339 6.862 -38.575 1.00 94.38 651 GLY A CA 1
ATOM 4658 C C . GLY A 1 651 ? 9.889 7.334 -38.428 1.00 94.38 651 GLY A C 1
ATOM 4659 O O . GLY A 1 651 ? 9.370 7.984 -39.336 1.00 94.38 651 GLY A O 1
ATOM 4660 N N . SER A 1 652 ? 9.232 7.034 -37.307 1.00 95.06 652 SER A N 1
ATOM 4661 C CA . SER A 1 652 ? 7.858 7.452 -37.026 1.00 95.06 652 SER A CA 1
ATOM 4662 C C . SER A 1 652 ? 7.837 8.808 -36.324 1.00 95.06 652 SER A C 1
ATOM 4664 O O . SER A 1 652 ? 8.806 9.192 -35.669 1.00 95.06 652 SER A O 1
ATOM 4666 N N . ALA A 1 653 ? 6.729 9.543 -36.468 1.00 96.81 653 ALA A N 1
ATOM 4667 C CA . ALA A 1 653 ? 6.509 10.792 -35.741 1.00 96.81 653 ALA A CA 1
ATOM 4668 C C . ALA A 1 653 ? 6.622 10.550 -34.231 1.00 96.81 653 ALA A C 1
ATOM 4670 O O . ALA A 1 653 ? 5.968 9.643 -33.719 1.00 96.81 653 ALA A O 1
ATOM 4671 N N . ALA A 1 654 ? 7.414 11.372 -33.541 1.00 97.62 654 ALA A N 1
ATOM 4672 C CA . ALA A 1 654 ? 7.685 11.204 -32.123 1.00 97.62 654 ALA A CA 1
ATOM 4673 C C . ALA A 1 654 ? 6.393 11.320 -31.295 1.00 97.62 654 ALA A C 1
ATOM 4675 O O . ALA A 1 654 ? 5.769 12.389 -31.202 1.00 97.62 654 ALA A O 1
ATOM 4676 N N . ARG A 1 655 ? 5.963 10.183 -30.746 1.00 97.69 655 ARG A N 1
ATOM 4677 C CA . ARG A 1 655 ? 4.758 10.036 -29.928 1.00 97.69 655 ARG A CA 1
ATOM 4678 C C . ARG A 1 655 ? 5.017 9.104 -28.752 1.00 97.69 655 ARG A C 1
ATOM 4680 O O . ARG A 1 655 ? 5.743 8.122 -28.901 1.00 97.69 655 ARG A O 1
ATOM 4687 N N . VAL A 1 656 ? 4.375 9.399 -27.627 1.00 98.25 656 VAL A N 1
ATOM 4688 C CA . VAL A 1 656 ? 4.219 8.467 -26.505 1.00 98.25 656 VAL A CA 1
ATOM 4689 C C . VAL A 1 656 ? 2.731 8.292 -26.252 1.00 98.25 656 VAL A C 1
ATOM 4691 O O . VAL A 1 656 ? 2.029 9.278 -26.038 1.00 98.25 656 VAL A O 1
ATOM 4694 N N . ARG A 1 657 ? 2.248 7.052 -26.291 1.00 97.69 657 ARG A N 1
ATOM 4695 C CA . ARG A 1 657 ? 0.862 6.728 -25.940 1.00 97.69 657 ARG A CA 1
ATOM 4696 C C . ARG A 1 657 ? 0.787 6.076 -24.577 1.00 97.69 657 ARG A C 1
ATOM 4698 O O . ARG A 1 657 ? 1.542 5.143 -24.338 1.00 97.69 657 ARG A O 1
ATOM 4705 N N . SER A 1 658 ? -0.134 6.542 -23.745 1.00 97.31 658 SER A N 1
ATOM 4706 C CA . SER A 1 658 ? -0.465 5.927 -22.462 1.00 97.31 658 SER A CA 1
ATOM 4707 C C . SER A 1 658 ? -1.742 5.092 -22.583 1.00 97.31 658 SER A C 1
ATOM 4709 O O . SER A 1 658 ? -2.712 5.525 -23.219 1.00 97.31 658 SER A O 1
ATOM 4711 N N . TYR A 1 659 ? -1.739 3.907 -21.977 1.00 97.50 659 TYR A N 1
ATOM 4712 C CA . TYR A 1 659 ? -2.886 3.008 -21.861 1.00 97.50 659 TYR A CA 1
ATOM 4713 C C . TYR A 1 659 ? -3.060 2.611 -20.401 1.00 97.50 659 TYR A C 1
ATOM 4715 O O . TYR A 1 659 ? -2.138 2.031 -19.831 1.00 97.50 659 TYR A O 1
ATOM 4723 N N . LEU A 1 660 ? -4.243 2.875 -19.840 1.00 96.06 660 LEU A N 1
ATOM 4724 C CA . LEU A 1 660 ? -4.500 2.522 -18.447 1.00 96.06 660 LEU A CA 1
ATOM 4725 C C . LEU A 1 660 ? -4.586 1.006 -18.243 1.00 96.06 660 LEU A C 1
ATOM 4727 O O . LEU A 1 660 ? -5.257 0.329 -19.037 1.00 96.06 660 LEU A O 1
ATOM 4731 N N . GLY A 1 661 ? -4.006 0.504 -17.153 1.00 94.75 661 GLY A N 1
ATOM 4732 C CA . GLY A 1 661 ? -4.019 -0.910 -16.764 1.00 94.75 661 GLY A CA 1
ATOM 4733 C C . GLY A 1 661 ? -5.427 -1.508 -16.749 1.00 94.75 661 GLY A C 1
ATOM 4734 O O . GLY A 1 661 ? -5.701 -2.560 -17.335 1.00 94.75 661 GLY A O 1
ATOM 4735 N N . VAL A 1 662 ? -6.383 -0.756 -16.196 1.00 93.38 662 VAL A N 1
ATOM 4736 C CA . VAL A 1 662 ? -7.806 -1.134 -16.112 1.00 93.38 662 VAL A CA 1
ATOM 4737 C C . VAL A 1 662 ? -8.458 -1.442 -17.472 1.00 93.38 662 VAL A C 1
ATOM 4739 O O . VAL A 1 662 ? -9.473 -2.139 -17.538 1.00 93.38 662 VAL A O 1
ATOM 4742 N N . ASN A 1 663 ? -7.886 -0.960 -18.581 1.00 94.25 663 ASN A N 1
ATOM 4743 C CA . ASN A 1 663 ? -8.448 -1.137 -19.919 1.00 94.25 663 ASN A CA 1
ATOM 4744 C C . ASN A 1 663 ? -7.967 -2.410 -20.643 1.00 94.25 663 ASN A C 1
ATOM 4746 O O . ASN A 1 663 ? -8.500 -2.718 -21.717 1.00 94.25 663 ASN A O 1
ATOM 4750 N N . PHE A 1 664 ? -7.020 -3.182 -20.095 1.00 93.06 664 PHE A N 1
ATOM 4751 C CA . PHE A 1 664 ? -6.516 -4.421 -20.711 1.00 93.06 664 PHE A CA 1
ATOM 4752 C C . PHE A 1 664 ? -7.477 -5.610 -20.546 1.00 93.06 664 PHE A C 1
ATOM 4754 O O . PHE A 1 664 ? -7.199 -6.589 -19.865 1.00 93.06 664 PHE A O 1
ATOM 4761 N N . THR A 1 665 ? -8.642 -5.532 -21.191 1.00 78.00 665 THR A N 1
ATOM 4762 C CA . THR A 1 665 ? -9.702 -6.555 -21.088 1.00 78.00 665 THR A CA 1
ATOM 4763 C C . THR A 1 665 ? -10.115 -7.156 -22.437 1.00 78.00 665 THR A C 1
ATOM 4765 O O . THR A 1 665 ? -11.037 -7.971 -22.501 1.00 78.00 665 THR A O 1
ATOM 4768 N N . THR A 1 666 ? -9.471 -6.759 -23.545 1.00 70.50 666 THR A N 1
ATOM 4769 C CA . THR A 1 666 ? -9.873 -7.147 -24.911 1.00 70.50 666 THR A CA 1
ATOM 4770 C C . THR A 1 666 ? -8.683 -7.473 -25.822 1.00 70.50 666 THR A C 1
ATOM 4772 O O . THR A 1 666 ? -7.546 -7.114 -25.541 1.00 70.50 666 THR A O 1
ATOM 4775 N N . THR A 1 667 ? -8.945 -8.126 -26.962 1.00 72.88 667 THR A N 1
ATOM 4776 C CA . THR A 1 667 ? -7.931 -8.540 -27.955 1.00 72.88 667 THR A CA 1
ATOM 4777 C C . THR A 1 667 ? -7.532 -7.439 -28.958 1.00 72.88 667 THR A C 1
ATOM 4779 O O . THR A 1 667 ? -6.971 -7.748 -30.008 1.00 72.88 667 THR A O 1
ATOM 4782 N N . GLY A 1 668 ? -7.907 -6.180 -28.717 1.00 85.81 668 GLY A N 1
ATOM 4783 C CA . GLY A 1 668 ? -7.620 -5.035 -29.591 1.00 85.81 668 GLY A CA 1
ATOM 4784 C C . GLY A 1 668 ? -6.715 -4.005 -28.918 1.00 85.81 668 GLY A C 1
ATOM 4785 O O . GLY A 1 668 ? -6.406 -4.139 -27.739 1.00 85.81 668 GLY A O 1
ATOM 4786 N N . GLU A 1 669 ? -6.301 -2.970 -29.661 1.00 94.06 669 GLU A N 1
ATOM 4787 C CA . GLU A 1 669 ? -5.654 -1.802 -29.042 1.00 94.06 669 GLU A CA 1
ATOM 4788 C C . GLU A 1 669 ? -6.632 -1.196 -28.017 1.00 94.06 669 GLU A C 1
ATOM 4790 O O . GLU A 1 669 ? -7.765 -0.874 -28.397 1.00 94.06 669 GLU A O 1
ATOM 4795 N N . PRO A 1 670 ? -6.249 -1.085 -26.730 1.00 94.25 670 PRO A N 1
ATOM 4796 C CA . PRO A 1 670 ? -7.102 -0.495 -25.706 1.00 94.25 670 PRO A CA 1
ATOM 4797 C C . PRO A 1 670 ? -7.406 0.975 -25.997 1.00 94.25 670 PRO A C 1
ATOM 4799 O O . PRO A 1 670 ? -6.771 1.615 -26.838 1.00 94.25 670 PRO A O 1
ATOM 4802 N N . ALA A 1 671 ? -8.369 1.537 -25.266 1.00 93.88 671 ALA A N 1
ATOM 4803 C CA . ALA A 1 671 ? -8.615 2.971 -25.325 1.00 93.88 671 ALA A CA 1
ATOM 4804 C C . ALA A 1 671 ? -7.328 3.733 -24.969 1.00 93.88 671 ALA A C 1
ATOM 4806 O O . ALA A 1 671 ? -6.764 3.543 -23.892 1.00 93.88 671 ALA A O 1
ATOM 4807 N N . VAL A 1 672 ? -6.872 4.586 -25.890 1.00 95.19 672 VAL A N 1
ATOM 4808 C CA . VAL A 1 672 ? -5.718 5.457 -25.658 1.00 95.19 672 VAL A CA 1
ATOM 4809 C C . VAL A 1 672 ? -6.115 6.480 -24.603 1.00 95.19 672 VAL A C 1
ATOM 4811 O O . VAL A 1 672 ? -7.038 7.268 -24.823 1.00 95.19 672 VAL A O 1
ATOM 4814 N N . PHE A 1 673 ? -5.423 6.460 -23.470 1.00 96.25 673 PHE A N 1
ATOM 4815 C CA . PHE A 1 673 ? -5.642 7.405 -22.384 1.00 96.25 673 PHE A CA 1
ATOM 4816 C C . PHE A 1 673 ? -5.061 8.778 -22.731 1.00 96.25 673 PHE A C 1
ATOM 4818 O O . PHE A 1 673 ? -5.728 9.805 -22.606 1.00 96.25 673 PHE A O 1
ATOM 4825 N N . GLU A 1 674 ? -3.843 8.785 -23.273 1.00 96.81 674 GLU A N 1
ATOM 4826 C CA . GLU A 1 674 ? -3.163 9.988 -23.748 1.00 96.81 674 GLU A CA 1
ATOM 4827 C C . GLU A 1 674 ? -2.274 9.667 -24.961 1.00 96.81 674 GLU A C 1
ATOM 4829 O O . GLU A 1 674 ? -1.660 8.604 -25.014 1.00 96.81 674 GLU A O 1
ATOM 4834 N N . ASP A 1 675 ? -2.204 10.573 -25.945 1.00 96.50 675 ASP A N 1
ATOM 4835 C CA . ASP A 1 675 ? -1.297 10.490 -27.106 1.00 96.50 675 ASP A CA 1
ATOM 4836 C C . ASP A 1 675 ? -0.461 11.777 -27.179 1.00 96.50 675 ASP A C 1
ATOM 4838 O O . ASP A 1 675 ? -0.905 12.820 -27.675 1.00 96.50 675 ASP A O 1
ATOM 4842 N N . LEU A 1 676 ? 0.744 11.717 -26.620 1.00 96.62 676 LEU A N 1
ATOM 4843 C CA . LEU A 1 676 ? 1.614 12.861 -26.390 1.00 96.62 676 LEU A CA 1
ATOM 4844 C C . LEU A 1 676 ? 2.566 13.083 -27.569 1.00 96.62 676 LEU A C 1
ATOM 4846 O O . LEU A 1 676 ? 3.360 12.215 -27.933 1.00 96.62 676 LEU A O 1
ATOM 4850 N N . ALA A 1 677 ? 2.553 14.293 -28.133 1.00 96.50 677 ALA A N 1
ATOM 4851 C CA . ALA A 1 677 ? 3.550 14.735 -29.104 1.00 96.50 677 ALA A CA 1
ATOM 4852 C C . ALA A 1 677 ? 4.827 15.218 -28.400 1.00 96.50 677 ALA A C 1
ATOM 4854 O O . ALA A 1 677 ? 4.949 16.388 -28.039 1.00 96.50 677 ALA A O 1
ATOM 4855 N N . VAL A 1 678 ? 5.799 14.321 -28.244 1.00 96.12 678 VAL A N 1
ATOM 4856 C CA . VAL A 1 678 ? 7.128 14.650 -27.707 1.00 96.12 678 VAL A CA 1
ATOM 4857 C C . VAL A 1 678 ? 8.034 15.217 -28.806 1.00 96.12 678 VAL A C 1
ATOM 4859 O O . VAL A 1 678 ? 7.817 14.962 -29.991 1.00 96.12 678 VAL A O 1
ATOM 4862 N N . PHE A 1 679 ? 9.031 16.031 -28.442 1.00 94.81 679 PHE A N 1
ATOM 4863 C CA . PHE A 1 679 ? 9.990 16.634 -29.390 1.00 94.81 679 PHE A CA 1
ATOM 4864 C C . PHE A 1 679 ? 9.334 17.384 -30.570 1.00 94.81 679 PHE A C 1
ATOM 4866 O O . PHE A 1 679 ? 9.820 17.366 -31.699 1.00 94.81 679 PHE A O 1
ATOM 4873 N N . GLY A 1 680 ? 8.173 18.007 -30.339 1.00 92.81 680 GLY A N 1
ATOM 4874 C CA . GLY A 1 680 ? 7.401 18.684 -31.389 1.00 92.81 680 GLY A CA 1
ATOM 4875 C C . GLY A 1 680 ? 6.756 17.740 -32.412 1.00 92.81 680 GLY A C 1
ATOM 4876 O O . GLY A 1 680 ? 6.207 18.200 -33.412 1.00 92.81 680 GLY A O 1
ATOM 4877 N N . GLY A 1 681 ? 6.802 16.426 -32.181 1.00 95.31 681 GLY A N 1
ATOM 4878 C CA . GLY A 1 681 ? 6.176 15.417 -33.023 1.00 95.31 681 GLY A CA 1
ATOM 4879 C C . GLY A 1 681 ? 6.907 15.115 -34.326 1.00 95.31 681 GLY A C 1
ATOM 4880 O O . GLY A 1 681 ? 6.299 14.548 -35.236 1.00 95.31 681 GLY A O 1
ATOM 4881 N N . VAL A 1 682 ? 8.173 15.513 -34.441 1.00 96.31 682 VAL A N 1
ATOM 4882 C CA . VAL A 1 682 ? 8.984 15.256 -35.636 1.00 96.31 682 VAL A CA 1
ATOM 4883 C C . VAL A 1 682 ? 9.359 13.774 -35.737 1.00 96.31 682 VAL A C 1
ATOM 4885 O O . VAL A 1 682 ? 9.490 13.112 -34.708 1.00 96.31 682 VAL A O 1
ATOM 4888 N N . PRO A 1 683 ? 9.534 13.215 -36.946 1.00 96.81 683 PRO A N 1
ATOM 4889 C CA . PRO A 1 683 ? 10.069 11.868 -37.086 1.00 96.81 683 PRO A CA 1
ATOM 4890 C C . PRO A 1 683 ? 11.495 11.749 -36.540 1.00 96.81 683 PRO A C 1
ATOM 4892 O O . PRO A 1 683 ? 12.350 12.565 -36.884 1.00 96.81 683 PRO A O 1
ATOM 4895 N N . LEU A 1 684 ? 11.758 10.722 -35.728 1.00 96.06 684 LEU A N 1
ATOM 4896 C CA . LEU A 1 684 ? 13.080 10.464 -35.142 1.00 96.06 684 LEU A CA 1
ATOM 4897 C C . LEU A 1 684 ? 13.696 9.196 -35.726 1.00 96.06 684 LEU A C 1
ATOM 4899 O O . LEU A 1 684 ? 13.035 8.164 -35.824 1.00 96.06 684 LEU A O 1
ATOM 4903 N N . ALA A 1 685 ? 14.981 9.255 -36.081 1.00 93.62 685 ALA A N 1
ATOM 4904 C CA . ALA A 1 685 ? 15.684 8.127 -36.692 1.00 93.62 685 ALA A CA 1
ATOM 4905 C C . ALA A 1 685 ? 15.687 6.888 -35.781 1.00 93.62 685 ALA A C 1
ATOM 4907 O O . ALA A 1 685 ? 15.360 5.804 -36.248 1.00 93.62 685 ALA A O 1
ATOM 4908 N N . GLY A 1 686 ? 15.980 7.066 -34.486 1.00 91.94 686 GLY A N 1
ATOM 4909 C CA . GLY A 1 686 ? 16.008 5.994 -33.482 1.00 91.94 686 GLY A CA 1
ATOM 4910 C C . GLY A 1 686 ? 14.670 5.702 -32.791 1.00 91.94 686 GLY A C 1
ATOM 4911 O O . GLY A 1 686 ? 14.617 4.814 -31.939 1.00 91.94 686 GLY A O 1
ATOM 4912 N N . GLY A 1 687 ? 13.603 6.432 -33.138 1.00 96.12 687 GLY A N 1
ATOM 4913 C CA . GLY A 1 687 ? 12.329 6.412 -32.413 1.00 96.12 687 GLY A CA 1
ATOM 4914 C C . GLY A 1 687 ? 12.381 7.163 -31.076 1.00 96.12 687 GLY A C 1
ATOM 4915 O O . GLY A 1 687 ? 13.336 7.884 -30.790 1.00 96.12 687 GLY A O 1
ATOM 4916 N N . VAL A 1 688 ? 11.331 6.996 -30.274 1.00 98.19 688 VAL A N 1
ATOM 4917 C CA . VAL A 1 688 ? 11.221 7.521 -28.909 1.00 98.19 688 VAL A CA 1
ATOM 4918 C C . VAL A 1 688 ? 11.486 6.383 -27.933 1.00 98.19 688 VAL A C 1
ATOM 4920 O O . VAL A 1 688 ? 10.821 5.348 -28.005 1.00 98.19 688 VAL A O 1
ATOM 4923 N N . PHE A 1 689 ? 12.438 6.569 -27.022 1.00 98.00 689 PHE A N 1
ATOM 4924 C CA . PHE A 1 689 ? 12.589 5.692 -25.863 1.00 98.00 689 PHE A CA 1
ATOM 4925 C C . PHE A 1 689 ? 11.811 6.280 -24.690 1.00 98.00 689 PHE A C 1
ATOM 4927 O O . PHE A 1 689 ? 11.713 7.500 -24.554 1.00 98.00 689 PHE A O 1
ATOM 4934 N N . VAL A 1 690 ? 11.240 5.388 -23.891 1.00 97.88 690 VAL A N 1
ATOM 4935 C CA . VAL A 1 690 ? 10.445 5.697 -22.705 1.00 97.88 690 VAL A CA 1
ATOM 4936 C C . VAL A 1 690 ? 11.018 4.913 -21.534 1.00 97.88 690 VAL A C 1
ATOM 4938 O O . VAL A 1 690 ? 11.509 3.800 -21.748 1.00 97.88 690 VAL A O 1
ATOM 4941 N N . GLY A 1 691 ? 10.968 5.491 -20.341 1.00 93.38 691 GLY A N 1
ATOM 4942 C CA . GLY A 1 691 ? 11.430 4.873 -19.104 1.00 93.38 691 GLY A CA 1
ATOM 4943 C C . GLY A 1 691 ? 11.044 5.674 -17.882 1.00 93.38 691 GLY A C 1
ATOM 4944 O O . GLY A 1 691 ? 10.360 6.717 -18.047 1.00 93.38 691 GLY A O 1
#

Sequence (691 aa):
MRHTTPVLPRHRVRLERLEDRTNPDTHTWGGLGLTNDWSDSFNWVSGTTPASGDDVMFVNNVNNNQDQDLVGRVYRTLQFNTGPGTTADVTINLVSDLGINGSLATNNVIDNTGLNDIVGPANLVLSGSTVYFLTNSATGRLRISADITGTVGLRKLGVGTLELATDTSVAGHTGNTYTGATTIAAGRLRLVTNTSDDGLSTTISVGDGSGAAGSAELELVNITEIPDTADITVRSDGLLHVLSTAYEDVATLTINPGGQFTPPLLGGGGVGLQVSGTVSVNGAVLLPTAPGASVIGQEYMVIRNLGTDPVVGTFAGLPEGGGLLVGGLPYSISYRGGTGNDVVLTRLVELPRAHLAATGTDDGAALVYRANAVGHYTAAPVTVGAFGGLGTNVRATTADVNGDTFVDTILVTGPGTPLRMAVVSGVDNVTLLVTPTAPFTGSEDFTGGGFVAAADLDGDGEAEWVVTPDEGGGPRVTVFAYGGGMMSVRANFLGIDDANFRGGCRAAVGDVNADHVPDMAVAAGFLGGPRVAVFDGATLFGTPTRMLNDFFAFPGADAVNLRNGAYVAVGDVNRDGFADLVFGGGPGGAPRVFILPGDEIAAGNVDVAQSTPIANFFVAGDAANRGGVRVAVNDADFDGRADVLAGSGEGSAARVRSYLGVNFTTTGEPAVFEDLAVFGGVPLAGGVFVG

Organism: NCBI:txid2528023

Radius of gyration: 35.14 Å; chains: 1; bounding box: 113×86×94 Å

InterPro domains:
  IPR028994 Integrin alpha, N-terminal [G3DSA:2.130.10.130] (427-658)
  IPR028994 Integrin alpha, N-terminal [SSF69318] (358-653)

pLDDT: mean 91.29, std 10.35, range [41.38, 98.81]